Protein AF-0000000065987755 (afdb_homodimer)

Structure (mmCIF, N/CA/C/O backbone):
data_AF-0000000065987755-model_v1
#
loop_
_entity.id
_entity.type
_entity.pdbx_description
1 polymer Acyl-
#
loop_
_atom_site.group_PDB
_atom_site.id
_atom_site.type_symbol
_atom_site.label_atom_id
_atom_site.label_alt_id
_atom_site.label_comp_id
_atom_site.label_asym_id
_atom_site.label_entity_id
_atom_site.label_seq_id
_atom_site.pdbx_PDB_ins_code
_atom_site.Cartn_x
_atom_site.Cartn_y
_atom_site.Cartn_z
_atom_site.occupancy
_atom_site.B_iso_or_equiv
_atom_site.auth_seq_id
_atom_site.auth_comp_id
_atom_site.auth_asym_id
_atom_site.auth_atom_id
_atom_site.pdbx_PDB_model_num
ATOM 1 N N . MET A 1 1 ? 27.328 -5.148 -21.094 1 48.62 1 MET A N 1
ATOM 2 C CA . MET A 1 1 ? 28.047 -5.684 -19.938 1 48.62 1 MET A CA 1
ATOM 3 C C . MET A 1 1 ? 27.172 -5.648 -18.688 1 48.62 1 MET A C 1
ATOM 5 O O . MET A 1 1 ? 26.453 -4.672 -18.453 1 48.62 1 MET A O 1
ATOM 9 N N . THR A 1 2 ? 26.859 -6.93 -18.109 1 65.62 2 THR A N 1
ATOM 10 C CA . THR A 1 2 ? 26.047 -6.996 -16.891 1 65.62 2 THR A CA 1
ATOM 11 C C . THR A 1 2 ? 26.562 -6.012 -15.844 1 65.62 2 THR A C 1
ATOM 13 O O . THR A 1 2 ? 27.766 -5.879 -15.656 1 65.62 2 THR A O 1
ATOM 16 N N . GLN A 1 3 ? 25.719 -5.039 -15.469 1 88.94 3 GLN A N 1
ATOM 17 C CA . GLN A 1 3 ? 26.188 -4.148 -14.414 1 88.94 3 GLN A CA 1
ATOM 18 C C . GLN A 1 3 ? 25.906 -4.738 -13.031 1 88.94 3 GLN A C 1
ATOM 20 O O . GLN A 1 3 ? 24.766 -4.73 -12.562 1 88.94 3 GLN A O 1
ATOM 25 N N . ILE A 1 4 ? 26.906 -5.578 -12.555 1 97.19 4 ILE A N 1
ATOM 26 C CA . ILE A 1 4 ? 26.844 -6.137 -11.211 1 97.19 4 ILE A CA 1
ATOM 27 C C . ILE A 1 4 ? 27.688 -5.285 -10.258 1 97.19 4 ILE A C 1
ATOM 29 O O . ILE A 1 4 ? 28.906 -5.188 -10.406 1 97.19 4 ILE A O 1
ATOM 33 N N . HIS A 1 5 ? 27 -4.707 -9.312 1 97.69 5 HIS A N 1
ATOM 34 C CA . HIS A 1 5 ? 27.719 -3.873 -8.352 1 97.69 5 HIS A CA 1
ATOM 35 C C . HIS A 1 5 ? 28.734 -4.688 -7.574 1 97.69 5 HIS A C 1
ATOM 37 O O . HIS A 1 5 ? 28.469 -5.828 -7.191 1 97.69 5 HIS A O 1
ATOM 43 N N . PRO A 1 6 ? 29.828 -4.156 -7.223 1 97 6 PRO A N 1
ATOM 44 C CA . PRO A 1 6 ? 30.922 -4.902 -6.594 1 97 6 PRO A CA 1
ATOM 45 C C . PRO A 1 6 ? 30.531 -5.484 -5.234 1 97 6 PRO A C 1
ATOM 47 O O . PRO A 1 6 ? 31.125 -6.473 -4.793 1 97 6 PRO A O 1
ATOM 50 N N . THR A 1 7 ? 29.562 -4.914 -4.555 1 97.38 7 THR A N 1
ATOM 51 C CA . THR A 1 7 ? 29.203 -5.402 -3.229 1 97.38 7 THR A CA 1
ATOM 52 C C . THR A 1 7 ? 28.188 -6.531 -3.32 1 97.38 7 THR A C 1
ATOM 54 O O . THR A 1 7 ? 27.844 -7.152 -2.312 1 97.38 7 THR A O 1
ATOM 57 N N . ALA A 1 8 ? 27.672 -6.781 -4.48 1 98.12 8 ALA A N 1
ATOM 58 C CA . ALA A 1 8 ? 26.719 -7.863 -4.645 1 98.12 8 ALA A CA 1
ATOM 59 C C . ALA A 1 8 ? 27.391 -9.227 -4.555 1 98.12 8 ALA A C 1
ATOM 61 O O . ALA A 1 8 ? 28.562 -9.367 -4.922 1 98.12 8 ALA A O 1
ATOM 62 N N . ILE A 1 9 ? 26.688 -10.172 -4.031 1 98.56 9 ILE A N 1
ATOM 63 C CA . ILE A 1 9 ? 27.141 -11.555 -3.971 1 98.56 9 ILE A CA 1
ATOM 64 C C . ILE A 1 9 ? 26.297 -12.43 -4.895 1 98.56 9 ILE A C 1
ATOM 66 O O . ILE A 1 9 ? 25.094 -12.555 -4.695 1 98.56 9 ILE A O 1
ATOM 70 N N . VAL A 1 10 ? 26.984 -13.078 -5.867 1 98.5 10 VAL A N 1
ATOM 71 C CA . VAL A 1 10 ? 26.25 -13.844 -6.879 1 98.5 10 VAL A CA 1
ATOM 72 C C . VAL A 1 10 ? 26.812 -15.258 -6.957 1 98.5 10 VAL A C 1
ATOM 74 O O . VAL A 1 10 ? 28.031 -15.453 -7.074 1 98.5 10 VAL A O 1
ATOM 77 N N . SER A 1 11 ? 25.906 -16.156 -6.832 1 98.56 11 SER A N 1
ATOM 78 C CA . SER A 1 11 ? 26.297 -17.562 -6.934 1 98.56 11 SER A CA 1
ATOM 79 C C . SER A 1 11 ? 26.906 -17.859 -8.297 1 98.56 11 SER A C 1
ATOM 81 O O . SER A 1 11 ? 26.484 -17.312 -9.312 1 98.56 11 SER A O 1
ATOM 83 N N . SER A 1 12 ? 27.766 -18.906 -8.367 1 98.06 12 SER A N 1
ATOM 84 C CA . SER A 1 12 ? 28.422 -19.312 -9.609 1 98.06 12 SER A CA 1
ATOM 85 C C . SER A 1 12 ? 27.438 -20.016 -10.539 1 98.06 12 SER A C 1
ATOM 87 O O . SER A 1 12 ? 27.688 -20.141 -11.734 1 98.06 12 SER A O 1
ATOM 89 N N . THR A 1 13 ? 26.328 -20.453 -9.969 1 98.19 13 THR A N 1
ATOM 90 C CA . THR A 1 13 ? 25.391 -21.203 -10.789 1 98.19 13 THR A CA 1
ATOM 91 C C . THR A 1 13 ? 24.281 -20.281 -11.312 1 98.19 13 THR A C 1
ATOM 93 O O . THR A 1 13 ? 23.438 -20.703 -12.094 1 98.19 13 THR A O 1
ATOM 96 N N . ALA A 1 14 ? 24.297 -19.047 -10.891 1 98.12 14 ALA A N 1
ATOM 97 C CA . ALA A 1 14 ? 23.312 -18.094 -11.367 1 98.12 14 ALA A CA 1
ATOM 98 C C . ALA A 1 14 ? 23.594 -17.688 -12.812 1 98.12 14 ALA A C 1
ATOM 100 O O . ALA A 1 14 ? 24.75 -17.578 -13.219 1 98.12 14 ALA A O 1
ATOM 101 N N . GLU A 1 15 ? 22.562 -17.562 -13.555 1 98.44 15 GLU A N 1
ATOM 102 C CA . GLU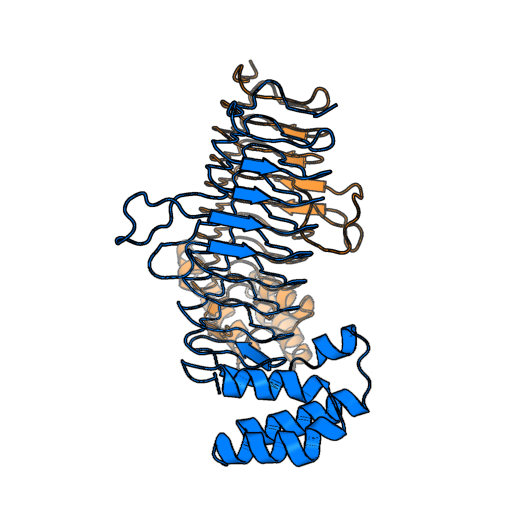 A 1 15 ? 22.641 -17.078 -14.93 1 98.44 15 GLU A CA 1
ATOM 103 C C . GLU A 1 15 ? 22.031 -15.688 -15.062 1 98.44 15 GLU A C 1
ATOM 105 O O . GLU A 1 15 ? 20.797 -15.539 -15.031 1 98.44 15 GLU A O 1
ATOM 110 N N . ILE A 1 16 ? 22.844 -14.711 -15.305 1 98.25 16 ILE A N 1
ATOM 111 C CA . ILE A 1 16 ? 22.391 -13.32 -15.375 1 98.25 16 ILE A CA 1
ATOM 112 C C . ILE A 1 16 ? 22.609 -12.781 -16.781 1 98.25 16 ILE A C 1
ATOM 114 O O . ILE A 1 16 ? 23.734 -12.781 -17.297 1 98.25 16 ILE A O 1
ATOM 118 N N . HIS A 1 17 ? 21.516 -12.367 -17.359 1 98.19 17 HIS A N 1
ATOM 119 C CA . HIS A 1 17 ? 21.641 -11.789 -18.703 1 98.19 17 HIS A CA 1
ATOM 120 C C . HIS A 1 17 ? 22.562 -10.578 -18.688 1 98.19 17 HIS A C 1
ATOM 122 O O . HIS A 1 17 ? 22.594 -9.82 -17.719 1 98.19 17 HIS A O 1
ATOM 128 N N . GLU A 1 18 ? 23.203 -10.266 -19.812 1 97.44 18 GLU A N 1
ATOM 129 C CA . GLU A 1 18 ? 24.234 -9.242 -19.891 1 97.44 18 GLU A CA 1
ATOM 130 C C . GLU A 1 18 ? 23.656 -7.848 -19.719 1 97.44 18 GLU A C 1
ATOM 132 O O . GLU A 1 18 ? 24.359 -6.918 -19.312 1 97.44 18 GLU A O 1
ATOM 137 N N . THR A 1 19 ? 22.359 -7.734 -20.016 1 98 19 THR A N 1
ATOM 138 C CA . THR A 1 19 ? 21.75 -6.41 -19.922 1 98 19 THR A CA 1
ATOM 139 C C . THR A 1 19 ? 21.016 -6.238 -18.609 1 98 19 THR A C 1
ATOM 141 O O . THR A 1 19 ? 20.406 -5.195 -18.359 1 98 19 THR A O 1
ATOM 144 N N . ALA A 1 20 ? 21.031 -7.219 -17.719 1 98.38 20 ALA A N 1
ATOM 145 C CA . ALA A 1 20 ? 20.453 -7.098 -16.391 1 98.38 20 ALA A CA 1
ATOM 146 C C . ALA A 1 20 ? 21.375 -6.297 -15.461 1 98.38 20 ALA A C 1
ATOM 148 O O . ALA A 1 20 ? 22.562 -6.148 -15.742 1 98.38 20 ALA A O 1
ATOM 149 N N . SER A 1 21 ? 20.734 -5.691 -14.438 1 98.5 21 SER A N 1
ATOM 150 C CA . SER A 1 21 ? 21.484 -4.914 -13.461 1 98.5 21 SER A CA 1
ATOM 151 C C . SER A 1 21 ? 21.297 -5.449 -12.047 1 98.5 21 SER A C 1
ATOM 153 O O . SER A 1 21 ? 20.156 -5.637 -11.609 1 98.5 21 SER A O 1
ATOM 155 N N . ILE A 1 22 ? 22.375 -5.711 -11.328 1 98.69 22 ILE A N 1
ATOM 156 C CA . ILE A 1 22 ? 22.359 -6.145 -9.938 1 98.69 22 ILE A CA 1
ATOM 157 C C . ILE A 1 22 ? 22.984 -5.062 -9.055 1 98.69 22 ILE A C 1
ATOM 159 O O . ILE A 1 22 ? 24.188 -4.832 -9.102 1 98.69 22 ILE A O 1
ATOM 163 N N . GLY A 1 23 ? 22.125 -4.465 -8.156 1 98.38 23 GLY A N 1
ATOM 164 C CA . GLY A 1 23 ? 22.547 -3.314 -7.375 1 98.38 23 GLY A CA 1
ATOM 165 C C . GLY A 1 23 ? 23.328 -3.695 -6.125 1 98.38 23 GLY A C 1
ATOM 166 O O . GLY A 1 23 ? 23.609 -4.875 -5.895 1 98.38 23 GLY A O 1
ATOM 167 N N . PRO A 1 24 ? 23.703 -2.637 -5.363 1 98.31 24 PRO A N 1
ATOM 168 C CA . PRO A 1 24 ? 24.547 -2.869 -4.188 1 98.31 24 PRO A CA 1
ATOM 169 C C . PRO A 1 24 ? 23.859 -3.742 -3.137 1 98.31 24 PRO A C 1
ATOM 171 O O . PRO A 1 24 ? 22.656 -3.607 -2.908 1 98.31 24 PRO A O 1
ATOM 174 N N . TYR A 1 25 ? 24.656 -4.656 -2.545 1 98.38 25 TYR A N 1
ATOM 175 C CA . TYR A 1 25 ? 24.312 -5.473 -1.387 1 98.38 25 TYR A CA 1
ATOM 176 C C . TYR A 1 25 ? 23.188 -6.445 -1.725 1 98.38 25 TYR A C 1
ATOM 178 O O . TYR A 1 25 ? 22.453 -6.891 -0.838 1 98.38 25 TYR A O 1
ATOM 186 N N . CYS A 1 26 ? 23.031 -6.699 -2.979 1 98.69 26 CYS A N 1
ATOM 187 C CA . CYS A 1 26 ? 22.125 -7.773 -3.389 1 98.69 26 CYS A CA 1
ATOM 188 C C . CYS A 1 26 ? 22.797 -9.133 -3.232 1 98.69 26 CYS A C 1
ATOM 190 O O . CYS A 1 26 ? 24.031 -9.234 -3.277 1 98.69 26 CYS A O 1
ATOM 192 N N . ILE A 1 27 ? 21.969 -10.109 -3.029 1 98.88 27 ILE A N 1
ATOM 193 C CA . ILE A 1 27 ? 22.422 -11.5 -2.98 1 98.88 27 ILE A CA 1
ATOM 194 C C . ILE A 1 27 ? 21.609 -12.344 -3.965 1 98.88 27 ILE A C 1
ATOM 196 O O . ILE A 1 27 ? 20.375 -12.367 -3.904 1 98.88 27 ILE A O 1
ATOM 200 N N . VAL A 1 28 ? 22.328 -13.016 -4.891 1 98.81 28 VAL A N 1
ATOM 201 C CA . VAL A 1 28 ? 21.703 -13.914 -5.859 1 98.81 28 VAL A CA 1
ATOM 202 C C . VAL A 1 28 ? 22.219 -15.336 -5.66 1 98.81 28 VAL A C 1
ATOM 204 O O . VAL A 1 28 ? 23.422 -15.594 -5.859 1 98.81 28 VAL A O 1
ATOM 207 N N . GLY A 1 29 ? 21.281 -16.172 -5.32 1 98.75 29 GLY A N 1
ATOM 208 C CA . GLY A 1 29 ? 21.688 -17.5 -4.914 1 98.75 29 GLY A CA 1
ATOM 209 C C . GLY A 1 29 ? 21.688 -18.5 -6.059 1 98.75 29 GLY A C 1
ATOM 210 O O . GLY A 1 29 ? 21.75 -18.109 -7.227 1 98.75 29 GLY A O 1
ATOM 211 N N . ASP A 1 30 ? 21.641 -19.812 -5.699 1 98.56 30 ASP A N 1
ATOM 212 C CA . ASP A 1 30 ? 21.875 -20.906 -6.633 1 98.56 30 ASP A CA 1
ATOM 213 C C . ASP A 1 30 ? 20.688 -21.109 -7.57 1 98.56 30 ASP A C 1
ATOM 215 O O . ASP A 1 30 ? 19.531 -21 -7.148 1 98.56 30 ASP A O 1
ATOM 219 N N . ASN A 1 31 ? 20.984 -21.422 -8.828 1 98.62 31 ASN A N 1
ATOM 220 C CA . ASN A 1 31 ? 19.984 -21.797 -9.82 1 98.62 31 ASN A CA 1
ATOM 221 C C . ASN A 1 31 ? 18.984 -20.688 -10.062 1 98.62 31 ASN A C 1
ATOM 223 O O . ASN A 1 31 ? 17.781 -20.922 -10.141 1 98.62 31 ASN A O 1
ATOM 227 N N . VAL A 1 32 ? 19.484 -19.484 -10.047 1 98.88 32 VAL A N 1
ATOM 228 C CA . VAL A 1 32 ? 18.688 -18.312 -10.352 1 98.88 32 VAL A CA 1
ATOM 229 C C . VAL A 1 32 ? 18.984 -17.828 -11.773 1 98.88 32 VAL A C 1
ATOM 231 O O . VAL A 1 32 ? 20.141 -17.812 -12.195 1 98.88 32 VAL A O 1
ATOM 234 N N . SER A 1 33 ? 17.984 -17.562 -12.492 1 98.88 33 SER A N 1
ATOM 235 C CA . SER A 1 33 ? 18.141 -16.906 -13.789 1 98.88 33 SER A CA 1
ATOM 236 C C . SER A 1 33 ? 17.453 -15.555 -13.82 1 98.88 33 SER A C 1
ATOM 238 O O . SER A 1 33 ? 16.328 -15.414 -13.352 1 98.88 33 SER A O 1
ATOM 240 N N . ILE A 1 34 ? 18.109 -14.555 -14.336 1 98.75 34 ILE A N 1
ATOM 241 C CA . ILE A 1 34 ? 17.594 -13.195 -14.453 1 98.75 34 ILE A CA 1
ATOM 242 C C . ILE A 1 34 ? 17.656 -12.75 -15.914 1 98.75 34 ILE A C 1
ATOM 244 O O . ILE A 1 34 ? 18.734 -12.703 -16.5 1 98.75 34 ILE A O 1
ATOM 248 N N . GLY A 1 35 ? 16.516 -12.391 -16.438 1 98.75 35 GLY A N 1
ATOM 249 C CA . GLY A 1 35 ? 16.391 -12.086 -17.859 1 98.75 35 GLY A CA 1
ATOM 250 C C . GLY A 1 35 ? 16.844 -10.68 -18.203 1 98.75 35 GLY A C 1
ATOM 251 O O . GLY A 1 35 ? 17.219 -9.906 -17.312 1 98.75 35 GLY A O 1
ATOM 252 N N . ALA A 1 36 ? 16.734 -10.383 -19.5 1 98.62 36 ALA A N 1
ATOM 253 C CA . ALA A 1 36 ? 17.234 -9.141 -20.078 1 98.62 36 ALA A CA 1
ATOM 254 C C . ALA A 1 36 ? 16.531 -7.926 -19.484 1 98.62 36 ALA A C 1
ATOM 256 O O . ALA A 1 36 ? 15.312 -7.918 -19.328 1 98.62 36 ALA A O 1
ATOM 257 N N . GLY A 1 37 ? 17.344 -6.926 -19.125 1 98.62 37 GLY A N 1
ATOM 258 C CA . GLY A 1 37 ? 16.812 -5.633 -18.734 1 98.62 37 GLY A CA 1
ATOM 259 C C . GLY A 1 37 ? 16.266 -5.617 -17.312 1 98.62 37 GLY A C 1
ATOM 260 O O . GLY A 1 37 ? 15.875 -4.566 -16.812 1 98.62 37 GLY A O 1
ATOM 261 N N . THR A 1 38 ? 16.203 -6.77 -16.656 1 98.81 38 THR A N 1
ATOM 262 C CA . THR A 1 38 ? 15.719 -6.836 -15.273 1 98.81 38 THR A CA 1
ATOM 263 C C . THR A 1 38 ? 16.719 -6.176 -14.32 1 98.81 38 THR A C 1
ATOM 265 O O . THR A 1 38 ? 17.938 -6.336 -14.477 1 98.81 38 THR A O 1
ATOM 268 N N . LYS A 1 39 ? 16.188 -5.434 -13.375 1 98.81 39 LYS A N 1
ATOM 269 C CA . LYS A 1 39 ? 17.016 -4.688 -12.43 1 98.81 39 LYS A CA 1
ATOM 270 C C . LYS A 1 39 ? 16.703 -5.102 -10.992 1 98.81 39 LYS A C 1
ATOM 272 O O . LYS A 1 39 ? 15.562 -5 -10.547 1 98.81 39 LYS A O 1
ATOM 277 N N . LEU A 1 40 ? 17.625 -5.613 -10.289 1 98.88 40 LEU A N 1
ATOM 278 C CA . LEU A 1 40 ? 17.609 -5.645 -8.828 1 98.88 40 LEU A CA 1
ATOM 279 C C . LEU A 1 40 ? 18.219 -4.379 -8.25 1 98.88 40 LEU A C 1
ATOM 281 O O . LEU A 1 40 ? 19.438 -4.184 -8.336 1 98.88 40 LEU A O 1
ATOM 285 N N . LEU A 1 41 ? 17.516 -3.533 -7.586 1 98.19 41 LEU A N 1
ATOM 286 C CA . LEU A 1 41 ? 18.016 -2.205 -7.234 1 98.19 41 LEU A CA 1
ATOM 287 C C . LEU A 1 41 ? 19.047 -2.289 -6.121 1 98.19 41 LEU A C 1
ATOM 289 O O . LEU A 1 41 ? 20.25 -2.115 -6.371 1 98.19 41 LEU A O 1
ATOM 293 N N . ARG A 1 42 ? 18.75 -2.441 -4.941 1 98.12 42 ARG A N 1
ATOM 294 C CA . ARG A 1 42 ? 19.656 -2.574 -3.801 1 98.12 42 ARG A CA 1
ATOM 295 C C . ARG A 1 42 ? 19.031 -3.436 -2.707 1 98.12 42 ARG A C 1
ATOM 297 O O . ARG A 1 42 ? 17.812 -3.467 -2.553 1 98.12 42 ARG A O 1
ATOM 304 N N . HIS A 1 43 ? 19.828 -4.172 -1.989 1 98.62 43 HIS A N 1
ATOM 305 C CA . HIS A 1 43 ? 19.422 -4.949 -0.826 1 98.62 43 HIS A CA 1
ATOM 306 C C . HIS A 1 43 ? 18.328 -5.953 -1.188 1 98.62 43 HIS A C 1
ATOM 308 O O . HIS A 1 43 ? 17.406 -6.18 -0.404 1 98.62 43 HIS A O 1
ATOM 314 N N . VAL A 1 44 ? 18.406 -6.508 -2.375 1 98.81 44 VAL A N 1
ATOM 315 C CA . VAL A 1 44 ? 17.469 -7.547 -2.785 1 98.81 44 VAL A CA 1
ATOM 316 C C . VAL A 1 44 ? 18.094 -8.922 -2.609 1 98.81 44 VAL A C 1
ATOM 318 O O . VAL A 1 44 ? 19.266 -9.117 -2.938 1 98.81 44 VAL A O 1
ATOM 321 N N . VAL A 1 45 ? 17.297 -9.836 -2.117 1 98.88 45 VAL A N 1
ATOM 322 C CA . VAL A 1 45 ? 17.75 -11.219 -2.025 1 98.88 45 VAL A CA 1
ATOM 323 C C . VAL A 1 45 ? 16.922 -12.094 -2.963 1 98.88 45 VAL A C 1
ATOM 325 O O . VAL A 1 45 ? 15.688 -12.109 -2.885 1 98.88 45 VAL A O 1
ATOM 328 N N . VAL A 1 46 ? 17.547 -12.797 -3.906 1 98.88 46 VAL A N 1
ATOM 329 C CA . VAL A 1 46 ? 16.969 -13.898 -4.668 1 98.88 46 VAL A CA 1
ATOM 330 C C . VAL A 1 46 ? 17.625 -15.219 -4.238 1 98.88 46 VAL A C 1
ATOM 332 O O . VAL A 1 46 ? 18.766 -15.492 -4.602 1 98.88 46 VAL A O 1
ATOM 335 N N . THR A 1 47 ? 16.891 -16 -3.594 1 98.44 47 THR A N 1
ATOM 336 C CA . THR A 1 47 ? 17.484 -17.031 -2.75 1 98.44 47 THR A CA 1
ATOM 337 C C . THR A 1 47 ? 17.953 -18.219 -3.59 1 98.44 47 THR A C 1
ATOM 339 O O . THR A 1 47 ? 19.109 -18.609 -3.518 1 98.44 47 THR A O 1
ATOM 342 N N . LYS A 1 48 ? 17.062 -18.875 -4.281 1 98.56 48 LYS A N 1
ATOM 343 C CA . LYS A 1 48 ? 17.422 -20.031 -5.082 1 98.56 48 LYS A CA 1
ATOM 344 C C . LYS A 1 48 ? 16.25 -20.469 -5.961 1 98.56 48 LYS A C 1
ATOM 346 O O . LYS A 1 48 ? 15.117 -20.031 -5.77 1 98.56 48 LYS A O 1
ATOM 351 N N . ASN A 1 49 ? 16.547 -21.328 -6.895 1 98.81 49 ASN A N 1
ATOM 352 C CA . ASN A 1 49 ? 15.539 -21.984 -7.719 1 98.81 49 ASN A CA 1
ATOM 353 C C . ASN A 1 49 ? 14.461 -21 -8.164 1 98.81 49 ASN A C 1
ATOM 355 O O . ASN A 1 49 ? 13.266 -21.266 -7.996 1 98.81 49 ASN A O 1
ATOM 359 N N . THR A 1 50 ? 14.875 -19.922 -8.781 1 98.94 50 THR A N 1
ATOM 360 C CA . THR A 1 50 ? 13.977 -18.859 -9.195 1 98.94 50 THR A CA 1
ATOM 361 C C . THR A 1 50 ? 14.305 -18.391 -10.609 1 98.94 50 THR A C 1
ATOM 363 O O . THR A 1 50 ? 15.469 -18.172 -10.938 1 98.94 50 THR A O 1
ATOM 366 N N . ARG A 1 51 ? 13.32 -18.328 -11.438 1 98.94 51 ARG A N 1
ATOM 367 C CA . ARG A 1 51 ? 13.461 -17.797 -12.789 1 98.94 51 ARG A CA 1
ATOM 368 C C . ARG A 1 51 ? 12.719 -16.469 -12.93 1 98.94 51 ARG A C 1
ATOM 370 O O . ARG A 1 51 ? 11.5 -16.406 -12.75 1 98.94 51 ARG A O 1
ATOM 377 N N . ILE A 1 52 ? 13.453 -15.438 -13.242 1 98.94 52 ILE A N 1
ATOM 378 C CA . ILE A 1 52 ? 12.875 -14.109 -13.422 1 98.94 52 ILE A CA 1
ATOM 379 C C . ILE A 1 52 ? 13.016 -13.68 -14.883 1 98.94 52 ILE A C 1
ATOM 381 O O . ILE A 1 52 ? 14.109 -13.711 -15.445 1 98.94 52 ILE A O 1
ATOM 385 N N . GLY A 1 53 ? 11.969 -13.25 -15.492 1 98.88 53 GLY A N 1
ATOM 386 C CA . GLY A 1 53 ? 11.938 -12.859 -16.891 1 98.88 53 GLY A CA 1
ATOM 387 C C . GLY A 1 53 ? 12.594 -11.523 -17.156 1 98.88 53 GLY A C 1
ATOM 388 O O . GLY A 1 53 ? 13.578 -11.164 -16.5 1 98.88 53 GLY A O 1
ATOM 389 N N . LYS A 1 54 ? 11.984 -10.836 -18.188 1 98.88 54 LYS A N 1
ATOM 390 C CA . LYS A 1 54 ? 12.617 -9.625 -18.719 1 98.88 54 LYS A CA 1
ATOM 391 C C . LYS A 1 54 ? 12 -8.375 -18.109 1 98.88 54 LYS A C 1
ATOM 393 O O . LYS A 1 54 ? 10.805 -8.352 -17.797 1 98.88 54 LYS A O 1
ATOM 398 N N . ASN A 1 55 ? 12.82 -7.34 -17.953 1 98.81 55 ASN A N 1
ATOM 399 C CA . ASN A 1 55 ? 12.398 -5.973 -17.656 1 98.81 55 ASN A CA 1
ATOM 400 C C . ASN A 1 55 ? 11.602 -5.895 -16.359 1 98.81 55 ASN A C 1
ATOM 402 O O . ASN A 1 55 ? 10.609 -5.164 -16.281 1 98.81 55 ASN A O 1
ATOM 406 N N . ASN A 1 56 ? 11.938 -6.695 -15.43 1 98.94 56 ASN A N 1
ATOM 407 C CA . ASN A 1 56 ? 11.406 -6.531 -14.078 1 98.94 56 ASN A CA 1
ATOM 408 C C . ASN A 1 56 ? 12.227 -5.527 -13.273 1 98.94 56 ASN A C 1
ATOM 410 O O . ASN A 1 56 ? 13.422 -5.363 -13.508 1 98.94 56 ASN A O 1
ATOM 414 N N . GLU A 1 57 ? 11.602 -4.805 -12.438 1 98.88 57 GLU A N 1
ATOM 415 C CA . GLU A 1 57 ? 12.242 -3.93 -11.461 1 98.88 57 GLU A CA 1
ATOM 416 C C . GLU A 1 57 ? 11.922 -4.359 -10.039 1 98.88 57 GLU A C 1
ATOM 418 O O . GLU A 1 57 ? 10.758 -4.348 -9.625 1 98.88 57 GLU A O 1
ATOM 423 N N . ILE A 1 58 ? 12.938 -4.742 -9.273 1 98.88 58 ILE A N 1
ATOM 424 C CA . ILE A 1 58 ? 12.758 -5.254 -7.918 1 98.88 58 ILE A CA 1
ATOM 425 C C . ILE A 1 58 ? 13.438 -4.324 -6.922 1 98.88 58 ILE A C 1
ATOM 427 O O . ILE A 1 58 ? 14.648 -4.102 -7 1 98.88 58 ILE A O 1
ATOM 431 N N . PHE A 1 59 ? 12.664 -3.775 -5.941 1 98.81 59 PHE A N 1
ATOM 432 C CA . PHE A 1 59 ? 13.102 -2.721 -5.039 1 98.81 59 PHE A CA 1
ATOM 433 C C . PHE A 1 59 ? 13.711 -3.311 -3.771 1 98.81 59 PHE A C 1
ATOM 435 O O . PHE A 1 59 ? 13.695 -4.527 -3.58 1 98.81 59 PHE A O 1
ATOM 442 N N . GLN A 1 60 ? 14.242 -2.432 -2.949 1 98.56 60 GLN A N 1
ATOM 443 C CA . GLN A 1 60 ? 15.078 -2.812 -1.818 1 98.56 60 GLN A CA 1
ATOM 444 C C . GLN A 1 60 ? 14.297 -3.645 -0.808 1 98.56 60 GLN A C 1
ATOM 446 O O . GLN A 1 60 ? 13.102 -3.422 -0.609 1 98.56 60 GLN A O 1
ATOM 451 N N . PHE A 1 61 ? 15.023 -4.609 -0.16 1 98.69 61 PHE A N 1
ATOM 452 C CA . PHE A 1 61 ? 14.617 -5.418 0.985 1 98.69 61 PHE A CA 1
ATOM 453 C C . PHE A 1 61 ? 13.594 -6.469 0.573 1 98.69 61 PHE A C 1
ATOM 455 O O . PHE A 1 61 ? 12.961 -7.09 1.427 1 98.69 61 PHE A O 1
ATOM 462 N N . ALA A 1 62 ? 13.375 -6.648 -0.737 1 98.75 62 ALA A N 1
ATOM 463 C CA . ALA A 1 62 ? 12.539 -7.742 -1.217 1 98.75 62 ALA A CA 1
ATOM 464 C C . ALA A 1 62 ? 13.211 -9.094 -1.003 1 98.75 62 ALA A C 1
ATOM 466 O O . ALA A 1 62 ? 14.438 -9.203 -1.119 1 98.75 62 ALA A O 1
ATOM 467 N N . SER A 1 63 ? 12.422 -10.086 -0.671 1 98.88 63 SER A N 1
ATOM 468 C CA . SER A 1 63 ? 12.836 -11.484 -0.527 1 98.88 63 SER A CA 1
ATOM 469 C C . SER A 1 63 ? 12.164 -12.367 -1.573 1 98.88 63 SER A C 1
ATOM 471 O O . SER A 1 63 ? 10.969 -12.664 -1.469 1 98.88 63 SER A O 1
ATOM 473 N N . ILE A 1 64 ? 12.953 -12.875 -2.543 1 98.88 64 ILE A N 1
ATOM 474 C CA . ILE A 1 64 ? 12.414 -13.57 -3.707 1 98.88 64 ILE A CA 1
ATOM 475 C C . ILE A 1 64 ? 12.93 -15.008 -3.738 1 98.88 64 ILE A C 1
ATOM 477 O O . ILE A 1 64 ? 14.141 -15.234 -3.691 1 98.88 64 ILE A O 1
ATOM 481 N N . GLY A 1 65 ? 11.984 -15.93 -3.73 1 98.81 65 GLY A N 1
ATOM 482 C CA . GLY A 1 65 ? 12.352 -17.328 -3.91 1 98.81 65 GLY A CA 1
ATOM 483 C C . GLY A 1 65 ? 12.781 -18 -2.619 1 98.81 65 GLY A C 1
ATOM 484 O O . GLY A 1 65 ? 13.555 -18.953 -2.641 1 98.81 65 GLY A O 1
ATOM 485 N N . GLU A 1 66 ? 12.375 -17.531 -1.483 1 97.94 66 GLU A N 1
ATOM 486 C CA . GLU A 1 66 ? 12.688 -18.156 -0.199 1 97.94 66 GLU A CA 1
ATOM 487 C C . GLU A 1 66 ? 11.891 -19.438 -0.003 1 97.94 66 GLU A C 1
ATOM 489 O O . GLU A 1 66 ? 10.898 -19.672 -0.697 1 97.94 66 GLU A O 1
ATOM 494 N N . ASP A 1 67 ? 12.391 -20.266 0.984 1 97 67 ASP A N 1
ATOM 495 C CA . ASP A 1 67 ? 11.594 -21.422 1.414 1 97 67 ASP A CA 1
ATOM 496 C C . ASP A 1 67 ? 10.219 -20.984 1.911 1 97 67 ASP A C 1
ATOM 498 O O . ASP A 1 67 ? 10.094 -19.938 2.557 1 97 67 ASP A O 1
ATOM 502 N N . CYS A 1 68 ? 9.266 -21.781 1.544 1 93.62 68 CYS A N 1
ATOM 503 C CA . CYS A 1 68 ? 7.922 -21.438 1.988 1 93.62 68 CYS A CA 1
ATOM 504 C C . CYS A 1 68 ? 7.781 -21.609 3.494 1 93.62 68 CYS A C 1
ATOM 506 O O . CYS A 1 68 ? 8.695 -22.109 4.152 1 93.62 68 CYS A O 1
ATOM 508 N N . GLN A 1 69 ? 6.695 -21.219 4.012 1 92.44 69 GLN A N 1
ATOM 509 C CA . GLN A 1 69 ? 6.469 -21.219 5.453 1 92.44 69 GLN A CA 1
ATOM 510 C C . GLN A 1 69 ? 5.648 -22.438 5.875 1 92.44 69 GLN A C 1
ATOM 512 O O . GLN A 1 69 ? 5.293 -22.578 7.051 1 92.44 69 GLN A O 1
ATOM 517 N N . ASP A 1 70 ? 5.254 -23.234 4.883 1 92.19 70 ASP A N 1
ATOM 518 C CA . ASP A 1 70 ? 4.504 -24.453 5.172 1 92.19 70 ASP A CA 1
ATOM 519 C C . ASP A 1 70 ? 5.316 -25.391 6.055 1 92.19 70 ASP A C 1
ATOM 521 O O . ASP A 1 70 ? 6.445 -25.75 5.715 1 92.19 70 ASP A O 1
ATOM 525 N N . LEU A 1 71 ? 4.699 -25.828 7.117 1 92.31 71 LEU A N 1
ATOM 526 C CA . LEU A 1 71 ? 5.398 -26.656 8.094 1 92.31 71 LEU A CA 1
ATOM 527 C C . LEU A 1 71 ? 5.719 -28.016 7.508 1 92.31 71 LEU A C 1
ATOM 529 O O . LEU A 1 71 ? 6.59 -28.734 8.016 1 92.31 71 LEU A O 1
ATOM 533 N N . LYS A 1 72 ? 5.023 -28.375 6.445 1 92.19 72 LYS A N 1
ATOM 534 C CA . LYS A 1 72 ? 5.242 -29.672 5.809 1 92.19 72 LYS A CA 1
ATOM 535 C C . LYS A 1 72 ? 6.445 -29.641 4.871 1 92.19 72 LYS A C 1
ATOM 537 O O . LYS A 1 72 ? 6.941 -30.672 4.441 1 92.19 72 LYS A O 1
ATOM 542 N N . TYR A 1 73 ? 6.809 -28.516 4.5 1 93.88 73 TYR A N 1
ATOM 543 C CA . TYR A 1 73 ? 7.973 -28.375 3.633 1 93.88 73 TYR A CA 1
ATOM 544 C C . TYR A 1 73 ? 9.227 -28.922 4.309 1 93.88 73 TYR A C 1
ATOM 546 O O . TYR A 1 73 ? 9.5 -28.594 5.469 1 93.88 73 TYR A O 1
ATOM 554 N N . ASN A 1 74 ? 10 -29.641 3.451 1 93.31 74 ASN A N 1
ATOM 555 C CA . ASN A 1 74 ? 11.164 -30.312 4.035 1 93.31 74 ASN A CA 1
ATOM 556 C C . ASN A 1 74 ? 12.391 -30.188 3.133 1 93.31 74 ASN A C 1
ATOM 558 O O . ASN A 1 74 ? 13.141 -31.156 2.963 1 93.31 74 ASN A O 1
ATOM 562 N N . GLY A 1 75 ? 12.539 -29.141 2.471 1 94.62 75 GLY A N 1
ATOM 563 C CA . GLY A 1 75 ? 13.734 -28.875 1.695 1 94.62 75 GLY A CA 1
ATOM 564 C C . GLY A 1 75 ? 13.672 -29.422 0.281 1 94.62 75 GLY A C 1
ATOM 565 O O . GLY A 1 75 ? 14.68 -29.469 -0.417 1 94.62 75 GLY A O 1
ATOM 566 N N . GLU A 1 76 ? 12.445 -29.797 -0.128 1 96.69 76 GLU A N 1
ATOM 567 C CA . GLU A 1 76 ? 12.297 -30.312 -1.483 1 96.69 76 GLU A CA 1
ATOM 568 C C . GLU A 1 76 ? 12.633 -29.25 -2.523 1 96.69 76 GLU A C 1
ATOM 570 O O . GLU A 1 76 ? 12.508 -28.047 -2.254 1 96.69 76 GLU A O 1
ATOM 575 N N . GLU A 1 77 ? 13.078 -29.766 -3.629 1 97.81 77 GLU A N 1
ATOM 576 C CA . GLU A 1 77 ? 13.305 -28.844 -4.734 1 97.81 77 GLU A CA 1
ATOM 577 C C . GLU A 1 77 ? 11.992 -28.312 -5.293 1 97.81 77 GLU A C 1
ATOM 579 O O . GLU A 1 77 ? 11.195 -29.078 -5.848 1 97.81 77 GLU A O 1
ATOM 584 N N . THR A 1 78 ? 11.758 -27.062 -5.16 1 98.44 78 THR A N 1
ATOM 585 C CA . THR A 1 78 ? 10.594 -26.359 -5.695 1 98.44 78 THR A CA 1
ATOM 586 C C . THR A 1 78 ? 11.016 -25.031 -6.328 1 98.44 78 THR A C 1
ATOM 588 O O . THR A 1 78 ? 12.18 -24.641 -6.23 1 98.44 78 THR A O 1
ATOM 591 N N . TRP A 1 79 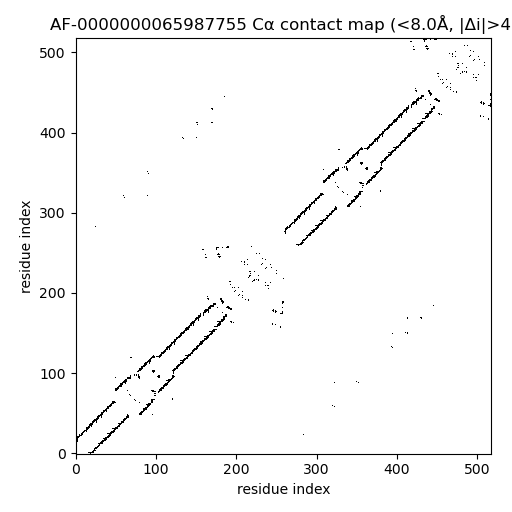? 10.031 -24.344 -7.02 1 98.81 79 TRP A N 1
ATOM 592 C CA . TRP A 1 79 ? 10.461 -23.25 -7.891 1 98.81 79 TRP A CA 1
ATOM 593 C C . TRP A 1 79 ? 9.539 -22.047 -7.75 1 98.81 79 TRP A C 1
ATOM 595 O O . TRP A 1 79 ? 8.391 -22.188 -7.324 1 98.81 79 TRP A O 1
ATOM 605 N N . LEU A 1 80 ? 10.078 -20.922 -8.016 1 98.94 80 LEU A N 1
ATOM 606 C CA . LEU A 1 80 ? 9.367 -19.688 -8.297 1 98.94 80 LEU A CA 1
ATOM 607 C C . LEU A 1 80 ? 9.688 -19.188 -9.703 1 98.94 80 LEU A C 1
ATOM 609 O O . LEU A 1 80 ? 10.852 -19.125 -10.102 1 98.94 80 LEU A O 1
ATOM 613 N N . GLU A 1 81 ? 8.656 -18.891 -10.469 1 98.94 81 GLU A N 1
ATOM 614 C CA . GLU A 1 81 ? 8.797 -18.297 -11.797 1 98.94 81 GLU A CA 1
ATOM 615 C C . GLU A 1 81 ? 8.078 -16.953 -11.883 1 98.94 81 GLU A C 1
ATOM 617 O O . GLU A 1 81 ? 6.902 -16.859 -11.508 1 98.94 81 GLU A O 1
ATOM 622 N N . ILE A 1 82 ? 8.758 -15.969 -12.328 1 98.94 82 ILE A N 1
ATOM 623 C CA . ILE A 1 82 ? 8.219 -14.633 -12.516 1 98.94 82 ILE A CA 1
ATOM 624 C C . ILE A 1 82 ? 8.352 -14.219 -13.984 1 98.94 82 ILE A C 1
ATOM 626 O O . ILE A 1 82 ? 9.43 -14.328 -14.57 1 98.94 82 ILE A O 1
ATOM 630 N N . GLY A 1 83 ? 7.324 -13.734 -14.602 1 98.94 83 GLY A N 1
ATOM 631 C CA . GLY A 1 83 ? 7.32 -13.312 -15.992 1 98.94 83 GLY A CA 1
ATOM 632 C C . GLY A 1 83 ? 8.086 -12.031 -16.234 1 98.94 83 GLY A C 1
ATOM 633 O O . GLY A 1 83 ? 9.188 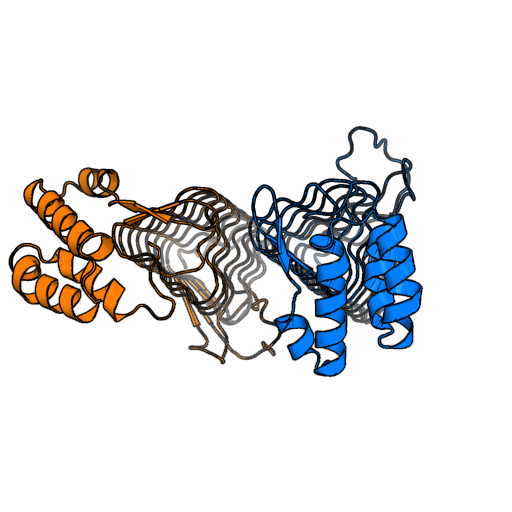-11.852 -15.711 1 98.94 83 GLY A O 1
ATOM 634 N N . ASP A 1 84 ? 7.461 -11.164 -17.062 1 98.94 84 ASP A N 1
ATOM 635 C CA . ASP A 1 84 ? 8.156 -9.977 -17.562 1 98.94 84 ASP A CA 1
ATOM 636 C C . ASP A 1 84 ? 7.457 -8.695 -17.094 1 98.94 84 ASP A C 1
ATOM 638 O O . ASP A 1 84 ? 6.254 -8.703 -16.828 1 98.94 84 ASP A O 1
ATOM 642 N N . ASN A 1 85 ? 8.203 -7.602 -17 1 98.88 85 ASN A N 1
ATOM 643 C CA . ASN A 1 85 ? 7.688 -6.246 -16.844 1 98.88 85 ASN A CA 1
ATOM 644 C C . ASN A 1 85 ? 6.898 -6.09 -15.547 1 98.88 85 ASN A C 1
ATOM 646 O O . ASN A 1 85 ? 5.832 -5.473 -15.531 1 98.88 85 ASN A O 1
ATOM 650 N N . ASN A 1 86 ? 7.352 -6.715 -14.516 1 98.94 86 ASN A N 1
ATOM 651 C CA . ASN A 1 86 ? 6.738 -6.52 -13.211 1 98.94 86 ASN A CA 1
ATOM 652 C C . ASN A 1 86 ? 7.484 -5.469 -12.391 1 98.94 86 ASN A C 1
ATOM 654 O O . ASN A 1 86 ? 8.703 -5.336 -12.508 1 98.94 86 ASN A O 1
ATOM 658 N N . SER A 1 87 ? 6.754 -4.656 -11.664 1 98.88 87 SER A N 1
ATOM 659 C CA . SER A 1 87 ? 7.297 -3.807 -10.609 1 98.88 87 SER A CA 1
ATOM 660 C C . SER A 1 87 ? 7.062 -4.418 -9.234 1 98.88 87 SER A C 1
ATOM 662 O O . SER A 1 87 ? 5.922 -4.555 -8.797 1 98.88 87 SER A O 1
ATOM 664 N N . ILE A 1 88 ? 8.141 -4.836 -8.586 1 98.94 88 ILE A N 1
ATOM 665 C CA . ILE A 1 88 ? 8.094 -5.477 -7.273 1 98.94 88 ILE A CA 1
ATOM 666 C C . ILE A 1 88 ? 8.703 -4.555 -6.227 1 98.94 88 ILE A C 1
ATOM 668 O O . ILE A 1 88 ? 9.93 -4.438 -6.129 1 98.94 88 ILE A O 1
ATOM 672 N N . ARG A 1 89 ? 7.84 -3.896 -5.449 1 98.81 89 ARG A N 1
ATOM 673 C CA . ARG A 1 89 ? 8.242 -2.762 -4.625 1 98.81 89 ARG A CA 1
ATOM 674 C C . ARG A 1 89 ? 8.922 -3.23 -3.342 1 98.81 89 ARG A C 1
ATOM 676 O O . ARG A 1 89 ? 9.234 -4.414 -3.195 1 98.81 89 ARG A O 1
ATOM 683 N N . GLU A 1 90 ? 9.18 -2.285 -2.465 1 98.69 90 GLU A N 1
ATOM 684 C CA . GLU A 1 90 ? 10.023 -2.498 -1.287 1 98.69 90 GLU A CA 1
ATOM 685 C C . GLU A 1 90 ? 9.445 -3.592 -0.392 1 98.69 90 GLU A C 1
ATOM 687 O O . GLU A 1 90 ? 8.234 -3.66 -0.183 1 98.69 90 GLU A O 1
ATOM 692 N N . ALA A 1 91 ? 10.312 -4.531 0.07 1 98.56 91 ALA A N 1
ATOM 693 C CA . ALA A 1 91 ? 10.062 -5.469 1.162 1 98.56 91 ALA A CA 1
ATOM 694 C C . ALA A 1 91 ? 9.039 -6.527 0.752 1 98.56 91 ALA A C 1
ATOM 696 O O . ALA A 1 91 ? 8.453 -7.191 1.606 1 98.56 91 ALA A O 1
ATOM 697 N N . CYS A 1 92 ? 8.781 -6.695 -0.551 1 98.81 92 CYS A N 1
ATOM 698 C CA . CYS A 1 92 ? 7.926 -7.789 -0.986 1 98.81 92 CYS A CA 1
ATOM 699 C C . CYS A 1 92 ? 8.57 -9.141 -0.694 1 98.81 92 CYS A C 1
ATOM 701 O O . CYS A 1 92 ? 9.797 -9.25 -0.64 1 98.81 92 CYS A O 1
ATOM 703 N N . SER A 1 93 ? 7.695 -10.164 -0.52 1 98.88 93 SER A N 1
ATOM 704 C CA . SER A 1 93 ? 8.172 -11.523 -0.301 1 98.88 93 SER A CA 1
ATOM 705 C C . SER A 1 93 ? 7.402 -12.523 -1.157 1 98.88 93 SER A C 1
ATOM 707 O O . SER A 1 93 ? 6.176 -12.625 -1.052 1 98.88 93 SER A O 1
ATOM 709 N N . PHE A 1 94 ? 8.086 -13.297 -2.004 1 98.94 94 PHE A N 1
ATOM 710 C CA . PHE A 1 94 ? 7.527 -14.328 -2.869 1 98.94 94 PHE A CA 1
ATOM 711 C C . PHE A 1 94 ? 8.18 -15.68 -2.59 1 98.94 94 PHE A C 1
ATOM 713 O O . PHE A 1 94 ? 9.398 -15.82 -2.709 1 98.94 94 PHE A O 1
ATOM 720 N N . HIS A 1 95 ? 7.391 -16.656 -2.23 1 98.88 95 HIS A N 1
ATOM 721 C CA . HIS A 1 95 ? 7.945 -17.938 -1.833 1 98.88 95 HIS A CA 1
ATOM 722 C C . HIS A 1 95 ? 7.781 -18.969 -2.941 1 98.88 95 HIS A C 1
ATOM 724 O O . HIS A 1 95 ? 6.902 -18.844 -3.795 1 98.88 95 HIS A O 1
ATOM 730 N N . ARG A 1 96 ? 8.656 -19.938 -2.883 1 98.69 96 ARG A N 1
ATOM 731 C CA . ARG A 1 96 ? 8.594 -21.047 -3.83 1 98.69 96 ARG A CA 1
ATOM 732 C C . ARG A 1 96 ? 7.465 -22 -3.48 1 98.69 96 ARG A C 1
ATOM 734 O O . ARG A 1 96 ? 6.867 -21.906 -2.408 1 98.69 96 ARG A O 1
ATOM 741 N N . GLY A 1 97 ? 7.211 -22.953 -4.457 1 98.44 97 GLY A N 1
ATOM 742 C CA . GLY A 1 97 ? 6.105 -23.891 -4.301 1 98.44 97 GLY A CA 1
ATOM 743 C C . GLY A 1 97 ? 6.422 -25.031 -3.355 1 98.44 97 GLY A C 1
ATOM 744 O O . GLY A 1 97 ? 7.379 -24.953 -2.582 1 98.44 97 GLY A O 1
ATOM 745 N N . THR A 1 98 ? 5.508 -25.938 -3.262 1 97.75 98 THR A N 1
ATOM 746 C CA . THR A 1 98 ? 5.672 -27.156 -2.475 1 97.75 98 THR A CA 1
ATOM 747 C C . THR A 1 98 ? 5.332 -28.391 -3.307 1 97.75 98 THR A C 1
ATOM 749 O O . THR A 1 98 ? 4.633 -28.281 -4.316 1 97.75 98 THR A O 1
ATOM 752 N N . ILE A 1 99 ? 5.734 -29.516 -2.805 1 96.69 99 ILE A N 1
ATOM 753 C CA . ILE A 1 99 ? 5.504 -30.75 -3.549 1 96.69 99 ILE A CA 1
ATOM 754 C C . ILE A 1 99 ? 4.059 -31.203 -3.363 1 96.69 99 ILE A C 1
ATOM 756 O O . ILE A 1 99 ? 3.568 -32.062 -4.105 1 96.69 99 ILE A O 1
ATOM 760 N N . GLN A 1 100 ? 3.359 -30.688 -2.361 1 92.75 100 GLN A N 1
ATOM 761 C CA . GLN A 1 100 ? 1.957 -31.016 -2.135 1 92.75 100 GLN A CA 1
ATOM 762 C C . GLN A 1 100 ? 1.076 -30.484 -3.26 1 92.75 100 GLN A C 1
ATOM 764 O O . GLN A 1 100 ? -0.086 -30.875 -3.385 1 92.75 100 GLN A O 1
ATOM 769 N N . ASP A 1 101 ? 1.585 -29.625 -4.027 1 94.81 101 ASP A N 1
ATOM 770 C CA . ASP A 1 101 ? 0.914 -29.078 -5.203 1 94.81 101 ASP A CA 1
ATOM 771 C C . ASP A 1 101 ? 1.778 -29.234 -6.449 1 94.81 101 ASP A C 1
ATOM 773 O O . ASP A 1 101 ? 2.191 -30.344 -6.785 1 94.81 101 ASP A O 1
ATOM 777 N N . ASN A 1 102 ? 2.023 -28.188 -7.254 1 95.25 102 ASN A N 1
ATOM 778 C CA . ASN A 1 102 ? 2.74 -28.281 -8.523 1 95.25 102 ASN A CA 1
ATOM 779 C C . ASN A 1 102 ? 4.219 -27.938 -8.352 1 95.25 102 ASN A C 1
ATOM 781 O O . ASN A 1 102 ? 4.938 -27.766 -9.336 1 95.25 102 ASN A O 1
ATOM 785 N N . SER A 1 103 ? 4.699 -27.781 -7.055 1 98.12 103 SER A N 1
ATOM 786 C CA . SER A 1 103 ? 6.086 -27.438 -6.742 1 98.12 103 SER A CA 1
ATOM 787 C C . SER A 1 103 ? 6.504 -26.141 -7.406 1 98.12 103 SER A C 1
ATOM 789 O O . SER A 1 103 ? 7.66 -25.984 -7.801 1 98.12 103 SER A O 1
ATOM 791 N N . LEU A 1 104 ? 5.488 -25.266 -7.664 1 98.75 104 LEU A N 1
ATOM 792 C CA . LEU A 1 104 ? 5.75 -24.031 -8.398 1 98.75 104 LEU A CA 1
ATOM 793 C C . LEU A 1 104 ? 4.832 -22.922 -7.934 1 98.75 104 LEU A C 1
ATOM 795 O O . LEU A 1 104 ? 3.623 -23.109 -7.797 1 98.75 104 LEU A O 1
ATOM 799 N N . THR A 1 105 ? 5.383 -21.844 -7.547 1 98.88 105 THR A N 1
ATOM 800 C CA . THR A 1 105 ? 4.684 -20.562 -7.555 1 98.88 105 THR A CA 1
ATOM 801 C C . THR A 1 105 ? 4.949 -19.812 -8.852 1 98.88 105 THR A C 1
ATOM 803 O O . THR A 1 105 ? 6.102 -19.672 -9.266 1 98.88 105 THR A O 1
ATOM 806 N N . LYS A 1 106 ? 3.904 -19.391 -9.477 1 98.94 106 LYS A N 1
ATOM 807 C CA . LYS A 1 106 ? 4.051 -18.766 -10.781 1 98.94 106 LYS A CA 1
ATOM 808 C C . LYS A 1 106 ? 3.398 -17.391 -10.805 1 98.94 106 LYS A C 1
ATOM 810 O O . LYS A 1 106 ? 2.223 -17.25 -10.461 1 98.94 106 LYS A O 1
ATOM 815 N N . ILE A 1 107 ? 4.145 -16.406 -11.203 1 98.94 107 ILE A N 1
ATOM 816 C CA . ILE A 1 107 ? 3.691 -15.031 -11.344 1 98.94 107 ILE A CA 1
ATOM 817 C C . ILE A 1 107 ? 3.83 -14.578 -12.797 1 98.94 107 ILE A C 1
ATOM 819 O O . ILE A 1 107 ? 4.887 -14.758 -13.406 1 98.94 107 ILE A O 1
ATOM 823 N N . GLY A 1 108 ? 2.826 -14.008 -13.391 1 98.94 108 GLY A N 1
ATOM 824 C CA . GLY A 1 108 ? 2.826 -13.57 -14.773 1 98.94 108 GLY A CA 1
ATOM 825 C C . GLY A 1 108 ? 3.572 -12.266 -14.992 1 98.94 108 GLY A C 1
ATOM 826 O O . GLY A 1 108 ? 4.629 -12.047 -14.391 1 98.94 108 GLY A O 1
ATOM 827 N N . SER A 1 109 ? 2.977 -11.438 -15.914 1 98.94 109 SER A N 1
ATOM 828 C CA . SER A 1 109 ? 3.688 -10.266 -16.406 1 98.94 109 SER A CA 1
ATOM 829 C C . SER A 1 109 ? 2.867 -8.992 -16.203 1 98.94 109 SER A C 1
ATOM 831 O O . SER A 1 109 ? 1.648 -9.055 -16.031 1 98.94 109 SER A O 1
ATOM 833 N N . ASN A 1 110 ? 3.58 -7.844 -16.25 1 98.88 110 ASN A N 1
ATOM 834 C CA . ASN A 1 110 ? 2.967 -6.52 -16.219 1 98.88 110 ASN A CA 1
ATOM 835 C C . ASN A 1 110 ? 2.184 -6.293 -14.93 1 98.88 110 ASN A C 1
ATOM 837 O O . ASN A 1 110 ? 1.096 -5.715 -14.953 1 98.88 110 ASN A O 1
ATOM 841 N N . ASN A 1 111 ? 2.662 -6.82 -13.859 1 98.94 111 ASN A N 1
ATOM 842 C CA . ASN A 1 111 ? 2.021 -6.629 -12.562 1 98.94 111 ASN A CA 1
ATOM 843 C C . ASN A 1 111 ? 2.73 -5.559 -11.734 1 98.94 111 ASN A C 1
ATOM 845 O O . ASN A 1 111 ? 3.93 -5.332 -11.906 1 98.94 111 ASN A O 1
ATOM 849 N N . LEU A 1 112 ? 1.996 -4.891 -10.93 1 98.94 112 LEU A N 1
ATOM 850 C CA . LEU A 1 112 ? 2.516 -4.02 -9.883 1 98.94 112 LEU A CA 1
ATOM 851 C C . LEU A 1 112 ? 2.246 -4.613 -8.5 1 98.94 112 LEU A C 1
ATOM 853 O O . LEU A 1 112 ? 1.089 -4.746 -8.094 1 98.94 112 LEU A O 1
ATOM 857 N N . PHE A 1 113 ? 3.307 -5.027 -7.84 1 98.94 113 PHE A N 1
ATOM 858 C CA . PHE A 1 113 ? 3.25 -5.422 -6.434 1 98.94 113 PHE A CA 1
ATOM 859 C C . PHE A 1 113 ? 3.771 -4.305 -5.539 1 98.94 113 PHE A C 1
ATOM 861 O O . PHE A 1 113 ? 4.969 -4.008 -5.535 1 98.94 113 PHE A O 1
ATOM 868 N N . MET A 1 114 ? 2.867 -3.656 -4.766 1 98.75 114 MET A N 1
ATOM 869 C CA . MET A 1 114 ? 3.262 -2.52 -3.941 1 98.75 114 MET A CA 1
ATOM 870 C C . MET A 1 114 ? 3.961 -2.986 -2.668 1 98.75 114 MET A C 1
ATOM 872 O O . MET A 1 114 ? 4.285 -4.168 -2.529 1 98.75 114 MET A O 1
ATOM 876 N N . VAL A 1 115 ? 4.273 -2.051 -1.79 1 98.69 115 VAL A N 1
ATOM 877 C CA . VAL A 1 115 ? 5.176 -2.275 -0.666 1 98.69 115 VAL A CA 1
ATOM 878 C C . VAL A 1 115 ? 4.648 -3.412 0.203 1 98.69 115 VAL A C 1
ATOM 880 O O . VAL A 1 115 ? 3.461 -3.443 0.542 1 98.69 115 VAL A O 1
ATOM 883 N N . ASN A 1 116 ? 5.52 -4.375 0.499 1 98.56 116 ASN A N 1
ATOM 884 C CA . ASN A 1 116 ? 5.328 -5.422 1.5 1 98.56 116 ASN A CA 1
ATOM 885 C C . ASN A 1 116 ? 4.199 -6.371 1.106 1 98.56 116 ASN A C 1
ATOM 887 O O . ASN A 1 116 ? 3.482 -6.883 1.969 1 98.56 116 ASN A O 1
ATOM 891 N N . THR A 1 117 ? 3.967 -6.598 -0.16 1 98.81 117 THR A N 1
ATOM 892 C CA . THR A 1 117 ? 3.068 -7.648 -0.626 1 98.81 117 THR A CA 1
ATOM 893 C C . THR A 1 117 ? 3.705 -9.023 -0.445 1 98.81 117 THR A C 1
ATOM 895 O O . THR A 1 117 ? 4.902 -9.195 -0.694 1 98.81 117 THR A O 1
ATOM 898 N N . HIS A 1 118 ? 2.863 -9.984 -0.063 1 98.94 118 HIS A N 1
ATOM 899 C CA . HIS A 1 118 ? 3.342 -11.352 0.125 1 98.94 118 HIS A CA 1
ATOM 900 C C . HIS A 1 118 ? 2.604 -12.32 -0.789 1 98.94 118 HIS A C 1
ATOM 902 O O . HIS A 1 118 ? 1.372 -12.336 -0.825 1 98.94 118 HIS A O 1
ATOM 908 N N . ILE A 1 119 ? 3.328 -13.141 -1.542 1 98.94 119 ILE A N 1
ATOM 909 C CA . ILE A 1 119 ? 2.801 -14.25 -2.328 1 98.94 119 ILE A CA 1
ATOM 910 C C . ILE A 1 119 ? 3.309 -15.578 -1.76 1 98.94 119 ILE A C 1
ATOM 912 O O . ILE A 1 119 ? 4.496 -15.891 -1.869 1 98.94 119 ILE A O 1
ATOM 916 N N . ALA A 1 120 ? 2.436 -16.344 -1.215 1 98.81 120 ALA A N 1
ATOM 917 C CA . ALA A 1 120 ? 2.814 -17.609 -0.573 1 98.81 120 ALA A CA 1
ATOM 918 C C . ALA A 1 120 ? 3.039 -18.703 -1.607 1 98.81 120 ALA A C 1
ATOM 920 O O . ALA A 1 120 ? 3.012 -18.438 -2.812 1 98.81 120 ALA A O 1
ATOM 921 N N . HIS A 1 121 ? 3.258 -19.875 -1.112 1 98.69 121 HIS A N 1
ATOM 922 C CA . HIS A 1 121 ? 3.621 -21.016 -1.938 1 98.69 121 HIS A CA 1
ATOM 923 C C . HIS A 1 121 ? 2.473 -21.422 -2.855 1 98.69 121 HIS A C 1
ATOM 925 O O . HIS A 1 121 ? 1.304 -21.328 -2.473 1 98.69 121 HIS A O 1
ATOM 931 N N . ASP A 1 122 ? 2.826 -21.812 -4.07 1 98.75 122 ASP A N 1
ATOM 932 C CA . ASP A 1 122 ? 1.971 -22.516 -5.027 1 98.75 122 ASP A CA 1
ATOM 933 C C . ASP A 1 122 ? 0.872 -21.594 -5.555 1 98.75 122 ASP A C 1
ATOM 935 O O . ASP A 1 122 ? -0.132 -22.062 -6.094 1 98.75 122 ASP A O 1
ATOM 939 N N . CYS A 1 123 ? 1.02 -20.359 -5.328 1 98.88 123 CYS A N 1
ATOM 940 C CA . CYS A 1 123 ? 0.093 -19.422 -5.938 1 98.88 123 CYS A CA 1
ATOM 941 C C . CYS A 1 123 ? 0.334 -19.297 -7.438 1 98.88 123 CYS A C 1
ATOM 943 O O . CYS A 1 123 ? 1.46 -19.484 -7.906 1 98.88 123 CYS A O 1
ATOM 945 N N . ILE A 1 124 ? -0.713 -19.062 -8.156 1 98.88 124 ILE A N 1
ATOM 946 C CA . ILE A 1 124 ? -0.674 -18.703 -9.578 1 98.88 124 ILE A CA 1
ATOM 947 C C . ILE A 1 124 ? -1.262 -17.312 -9.781 1 98.88 124 ILE A C 1
ATOM 949 O O . ILE A 1 124 ? -2.457 -17.094 -9.562 1 98.88 124 ILE A O 1
ATOM 953 N N . VAL A 1 125 ? -0.458 -16.391 -10.18 1 98.94 125 VAL A N 1
ATOM 954 C CA . VAL A 1 125 ? -0.866 -15.008 -10.398 1 98.94 125 VAL A CA 1
ATOM 955 C C . VAL A 1 125 ? -0.76 -14.656 -11.883 1 98.94 125 VAL A C 1
ATOM 957 O O . VAL A 1 125 ? 0.302 -14.82 -12.484 1 98.94 125 VAL A O 1
ATOM 960 N N . GLY A 1 126 ? -1.771 -14.156 -12.461 1 98.88 126 GLY A N 1
ATOM 961 C CA . GLY A 1 126 ? -1.808 -13.82 -13.875 1 98.88 126 GLY A CA 1
ATOM 962 C C . GLY A 1 126 ? -1.113 -12.508 -14.195 1 98.88 126 GLY A C 1
ATOM 963 O O . GLY A 1 126 ? -0.085 -12.18 -13.594 1 98.88 126 GLY A O 1
ATOM 964 N N . ASP A 1 127 ? -1.727 -11.805 -15.234 1 98.94 127 ASP A N 1
ATOM 965 C CA . ASP A 1 127 ? -1.074 -10.625 -15.797 1 98.94 127 ASP A CA 1
ATOM 966 C C . ASP A 1 127 ? -1.87 -9.359 -15.492 1 98.94 127 ASP A C 1
ATOM 968 O O . ASP A 1 127 ? -3.098 -9.398 -15.383 1 98.94 127 ASP A O 1
ATOM 972 N N . GLY A 1 128 ? -1.142 -8.234 -15.445 1 98.75 128 GLY A N 1
ATOM 973 C CA . GLY A 1 128 ? -1.774 -6.922 -15.406 1 98.75 128 GLY A CA 1
ATOM 974 C C . GLY A 1 128 ? -2.473 -6.641 -14.086 1 98.75 128 GLY A C 1
ATOM 975 O O . GLY A 1 128 ? -3.504 -5.969 -14.055 1 98.75 128 GLY A O 1
ATOM 976 N N . ASN A 1 129 ? -1.977 -7.234 -13.023 1 98.88 129 ASN A N 1
ATOM 977 C CA . ASN A 1 129 ? -2.604 -7.074 -11.719 1 98.88 129 ASN A CA 1
ATOM 978 C C . ASN A 1 129 ? -1.93 -5.973 -10.906 1 98.88 129 ASN A C 1
ATOM 980 O O . ASN A 1 129 ? -0.759 -5.656 -11.125 1 98.88 129 ASN A O 1
ATOM 984 N N . ILE A 1 130 ? -2.693 -5.387 -10.023 1 98.88 130 ILE A N 1
ATOM 985 C CA . ILE A 1 130 ? -2.188 -4.461 -9.016 1 98.88 130 ILE A CA 1
ATOM 986 C C . ILE A 1 130 ? -2.51 -4.988 -7.617 1 98.88 130 ILE A C 1
ATOM 988 O O . ILE A 1 130 ? -3.68 -5.105 -7.246 1 98.88 130 ILE A O 1
ATOM 992 N N . LEU A 1 131 ? -1.536 -5.387 -6.871 1 98.88 131 LEU A N 1
ATOM 993 C CA . LEU A 1 131 ? -1.681 -5.703 -5.457 1 98.88 131 LEU A CA 1
ATOM 994 C C . LEU A 1 131 ? -1.126 -4.578 -4.59 1 98.88 131 LEU A C 1
ATOM 996 O O . LEU A 1 131 ? 0.089 -4.375 -4.531 1 98.88 131 LEU A O 1
ATOM 1000 N N . ALA A 1 132 ? -1.994 -3.877 -3.895 1 98.69 132 ALA A N 1
ATOM 1001 C CA . ALA A 1 132 ? -1.612 -2.689 -3.137 1 98.69 132 ALA A CA 1
ATOM 1002 C C . ALA A 1 132 ? -0.833 -3.066 -1.88 1 98.69 132 ALA A C 1
ATOM 1004 O O . ALA A 1 132 ? -0.53 -4.242 -1.66 1 98.69 132 ALA A O 1
ATOM 1005 N N . ASN A 1 133 ? -0.481 -2.035 -1.084 1 98.56 133 ASN A N 1
ATOM 1006 C CA . ASN A 1 133 ? 0.444 -2.209 0.031 1 98.56 133 ASN A CA 1
ATOM 1007 C C . ASN A 1 133 ? -0.067 -3.248 1.026 1 98.56 133 ASN A C 1
ATOM 1009 O O . ASN A 1 133 ? -1.246 -3.242 1.386 1 98.56 133 ASN A O 1
ATOM 1013 N N . ASN A 1 134 ? 0.789 -4.164 1.468 1 98.44 134 ASN A N 1
ATOM 1014 C CA . ASN A 1 134 ? 0.581 -5.094 2.572 1 98.44 134 ASN A CA 1
ATOM 1015 C C . ASN A 1 134 ? -0.449 -6.164 2.217 1 98.44 134 ASN A C 1
ATOM 1017 O O . ASN A 1 134 ? -1.034 -6.789 3.105 1 98.44 134 ASN A O 1
ATOM 1021 N N . VAL A 1 135 ? -0.754 -6.359 0.964 1 98.75 135 VAL A N 1
ATOM 1022 C CA . VAL A 1 135 ? -1.621 -7.469 0.572 1 98.75 135 VAL A CA 1
ATOM 1023 C C . VAL A 1 135 ? -0.935 -8.797 0.883 1 98.75 135 VAL A C 1
ATOM 1025 O O . VAL A 1 135 ? 0.251 -8.969 0.594 1 98.75 135 VAL A O 1
ATOM 1028 N N . GLY A 1 136 ? -1.664 -9.648 1.499 1 98.75 136 GLY A N 1
ATOM 1029 C CA . GLY A 1 136 ? -1.199 -11.008 1.758 1 98.75 136 GLY A CA 1
ATOM 1030 C C . GLY A 1 136 ? -1.989 -12.062 1.007 1 98.75 136 GLY A C 1
ATOM 1031 O O . GLY A 1 136 ? -3.213 -12.141 1.138 1 98.75 136 GLY A O 1
ATOM 1032 N N . VAL A 1 137 ? -1.316 -12.922 0.252 1 98.88 137 VAL A N 1
ATOM 1033 C CA . VAL A 1 137 ? -1.929 -14.008 -0.502 1 98.88 137 VAL A CA 1
ATOM 1034 C C . VAL A 1 137 ? -1.455 -15.352 0.051 1 98.88 137 VAL A C 1
ATOM 1036 O O . VAL A 1 137 ? -0.276 -15.695 -0.06 1 98.88 137 VAL A O 1
ATOM 1039 N N . ALA A 1 138 ? -2.365 -16.062 0.65 1 98.5 138 ALA A N 1
ATOM 1040 C CA . ALA A 1 138 ? -1.998 -17.344 1.262 1 98.5 138 ALA A CA 1
ATOM 1041 C C . ALA A 1 138 ? -1.762 -18.422 0.199 1 98.5 138 ALA A C 1
ATOM 1043 O O . ALA A 1 138 ? -1.812 -18.125 -1 1 98.5 138 ALA A O 1
ATOM 1044 N N . GLY A 1 139 ? -1.439 -19.578 0.645 1 98.25 139 GLY A N 1
ATOM 1045 C CA . GLY A 1 139 ? -0.981 -20.641 -0.242 1 98.25 139 GLY A CA 1
ATOM 1046 C C . GLY A 1 139 ? -2.035 -21.078 -1.24 1 98.25 139 GLY A C 1
ATOM 1047 O O . GLY A 1 139 ? -3.229 -21.094 -0.927 1 98.25 139 GLY A O 1
ATOM 1048 N N . HIS A 1 140 ? -1.654 -21.422 -2.463 1 98.19 140 HIS A N 1
ATOM 1049 C CA . HIS A 1 140 ? -2.457 -22.094 -3.473 1 98.19 140 HIS A CA 1
ATOM 1050 C C . HIS A 1 140 ? -3.514 -21.172 -4.059 1 98.19 140 HIS A C 1
ATOM 1052 O O . HIS A 1 140 ? -4.477 -21.625 -4.68 1 98.19 140 HIS A O 1
ATOM 1058 N N . VAL A 1 141 ? -3.395 -19.938 -3.84 1 98.69 141 VAL A N 1
ATOM 1059 C CA . VAL A 1 141 ? -4.363 -18.984 -4.367 1 98.69 141 VAL A CA 1
ATOM 1060 C C . VAL A 1 141 ? -4.129 -18.781 -5.859 1 98.69 141 VAL A C 1
ATOM 1062 O O . VAL A 1 141 ? -2.984 -18.75 -6.316 1 98.69 141 VAL A O 1
ATOM 1065 N N . HIS A 1 142 ? -5.195 -18.656 -6.582 1 98.75 142 HIS A N 1
ATOM 1066 C CA . HIS A 1 142 ? -5.141 -18.281 -7.992 1 98.75 142 HIS A CA 1
ATOM 1067 C C . HIS A 1 142 ? -5.707 -16.891 -8.219 1 98.75 142 HIS A C 1
ATOM 1069 O O . HIS A 1 142 ? -6.875 -16.625 -7.922 1 98.75 142 HIS A O 1
ATOM 1075 N N . ILE A 1 143 ? -4.949 -16.016 -8.719 1 98.88 143 ILE A N 1
ATOM 1076 C CA . ILE A 1 143 ? -5.371 -14.672 -9.109 1 98.88 143 ILE A CA 1
ATOM 1077 C C . ILE A 1 143 ? -5.371 -14.547 -10.625 1 98.88 143 ILE A C 1
ATOM 1079 O O . ILE A 1 143 ? -4.352 -14.805 -11.281 1 98.88 143 ILE A O 1
ATOM 1083 N N . GLY A 1 144 ? -6.453 -14.156 -11.211 1 98.75 144 GLY A N 1
ATOM 1084 C CA . GLY A 1 144 ? -6.566 -14 -12.648 1 98.75 144 GLY A CA 1
ATOM 1085 C C . GLY A 1 144 ? -5.797 -12.805 -13.188 1 98.75 144 GLY A C 1
ATOM 1086 O O . GLY A 1 144 ? -4.684 -12.531 -12.734 1 98.75 144 GLY A O 1
ATOM 1087 N N . ASN A 1 145 ? -6.414 -12.164 -14.219 1 98.81 145 ASN A N 1
ATOM 1088 C CA . ASN A 1 145 ? -5.785 -11.039 -14.914 1 98.81 145 ASN A CA 1
ATOM 1089 C C . ASN A 1 145 ? -6.543 -9.742 -14.672 1 98.81 145 ASN A C 1
ATOM 1091 O O . ASN A 1 145 ? -7.773 -9.734 -14.602 1 98.81 145 ASN A O 1
ATOM 1095 N N . ASN A 1 146 ? -5.742 -8.609 -14.586 1 98.69 146 ASN A N 1
ATOM 1096 C CA . ASN A 1 146 ? -6.312 -7.27 -14.445 1 98.69 146 ASN A CA 1
ATOM 1097 C C . ASN A 1 146 ? -7.148 -7.148 -13.18 1 98.69 146 ASN A C 1
ATOM 1099 O O . ASN A 1 146 ? -8.242 -6.582 -13.203 1 98.69 146 ASN A O 1
ATOM 1103 N N . VAL A 1 147 ? -6.645 -7.719 -12.148 1 98.81 147 VAL A N 1
ATOM 1104 C CA . VAL A 1 147 ? -7.258 -7.688 -10.828 1 98.81 147 VAL A CA 1
ATOM 1105 C C . VAL A 1 147 ? -6.609 -6.59 -9.984 1 98.81 147 VAL A C 1
ATOM 1107 O O . VAL A 1 147 ? -5.406 -6.336 -10.102 1 98.81 147 VAL A O 1
ATOM 1110 N N . ILE A 1 148 ? -7.398 -5.965 -9.141 1 98.75 148 ILE A N 1
ATOM 1111 C CA . ILE A 1 148 ? -6.887 -5.035 -8.148 1 98.75 148 ILE A CA 1
ATOM 1112 C C . ILE A 1 148 ? -7.227 -5.535 -6.746 1 98.75 148 ILE A C 1
ATOM 1114 O O . ILE A 1 148 ? -8.398 -5.777 -6.434 1 98.75 148 ILE A O 1
ATOM 1118 N N . LEU A 1 149 ? -6.246 -5.762 -5.941 1 98.81 149 LEU A N 1
ATOM 1119 C CA . LEU A 1 149 ? -6.422 -6.023 -4.516 1 98.81 149 LEU A CA 1
ATOM 1120 C C . LEU A 1 149 ? -6.004 -4.816 -3.686 1 98.81 149 LEU A C 1
ATOM 1122 O O . LEU A 1 149 ? -4.836 -4.418 -3.697 1 98.81 149 LEU A O 1
ATOM 1126 N N . GLY A 1 150 ? -6.922 -4.273 -2.957 1 98.19 150 GLY A N 1
ATOM 1127 C CA . GLY A 1 150 ? -6.664 -3.068 -2.182 1 98.19 150 GLY A CA 1
ATOM 1128 C C . GLY A 1 150 ? -5.742 -3.305 -1.002 1 98.19 150 GLY A C 1
ATOM 1129 O O . GLY A 1 150 ? -5.543 -4.445 -0.581 1 98.19 150 GLY A O 1
ATOM 1130 N N . GLY A 1 151 ? -5.234 -2.191 -0.482 1 97.81 151 GLY A N 1
ATOM 1131 C CA . GLY A 1 151 ? -4.246 -2.268 0.583 1 97.81 151 GLY A CA 1
ATOM 1132 C C . GLY A 1 151 ? -4.734 -3.043 1.793 1 97.81 151 GLY A C 1
ATOM 1133 O O . GLY A 1 151 ? -5.898 -2.936 2.18 1 97.81 151 GLY A O 1
ATOM 1134 N N . ASN A 1 152 ? -3.82 -3.775 2.43 1 97.25 152 ASN A N 1
ATOM 1135 C CA . ASN A 1 152 ? -4.055 -4.527 3.656 1 97.25 152 ASN A CA 1
ATOM 1136 C C . ASN A 1 152 ? -5.082 -5.637 3.445 1 97.25 152 ASN A C 1
ATOM 1138 O O . ASN A 1 152 ? -5.59 -6.211 4.41 1 97.25 152 ASN A O 1
ATOM 1142 N N . ALA A 1 153 ? -5.469 -5.957 2.221 1 97.81 153 ALA A N 1
ATOM 1143 C CA . ALA A 1 153 ? -6.367 -7.086 1.979 1 97.81 153 ALA A CA 1
ATOM 1144 C C . ALA A 1 153 ? -5.645 -8.414 2.174 1 97.81 153 ALA A C 1
ATOM 1146 O O . ALA A 1 153 ? -4.418 -8.484 2.047 1 97.81 153 ALA A O 1
ATOM 1147 N N . GLY A 1 154 ? -6.41 -9.383 2.514 1 98.12 154 GLY A N 1
ATOM 1148 C CA . GLY A 1 154 ? -5.914 -10.742 2.652 1 98.12 154 GLY A CA 1
ATOM 1149 C C . GLY A 1 154 ? -6.742 -11.766 1.889 1 98.12 154 GLY A C 1
ATOM 1150 O O . GLY A 1 154 ? -7.973 -11.672 1.862 1 98.12 154 GLY A O 1
ATOM 1151 N N . VAL A 1 155 ? -6.078 -12.703 1.266 1 98.56 155 VAL A N 1
ATOM 1152 C CA . VAL A 1 155 ? -6.746 -13.781 0.536 1 98.56 155 VAL A CA 1
ATOM 1153 C C . VAL A 1 155 ? -6.426 -15.125 1.184 1 98.56 155 VAL A C 1
ATOM 1155 O O . VAL A 1 155 ? -5.262 -15.523 1.258 1 98.56 155 VAL A O 1
ATOM 1158 N N . HIS A 1 156 ? -7.457 -15.805 1.568 1 98.12 156 HIS A N 1
ATOM 1159 C CA . HIS A 1 156 ? -7.297 -17.094 2.242 1 98.12 156 HIS A CA 1
ATOM 1160 C C . HIS A 1 156 ? -6.824 -18.172 1.273 1 98.12 156 HIS A C 1
ATOM 1162 O O . HIS A 1 156 ? -7.051 -18.062 0.065 1 98.12 156 HIS A O 1
ATOM 1168 N N . GLN A 1 157 ? -6.191 -19.109 1.874 1 97.44 157 GLN A N 1
ATOM 1169 C CA . GLN A 1 157 ? -5.602 -20.156 1.05 1 97.44 157 GLN A CA 1
ATOM 1170 C C . GLN A 1 157 ? -6.645 -20.797 0.142 1 97.44 157 GLN A C 1
ATOM 1172 O O . GLN A 1 157 ? -7.809 -20.938 0.526 1 97.44 157 GLN A O 1
ATOM 1177 N N . PHE A 1 158 ? -6.254 -21.125 -1.091 1 97.56 158 PHE A N 1
ATOM 1178 C CA . PHE A 1 158 ? -6.984 -21.906 -2.078 1 97.56 158 PHE A CA 1
ATOM 1179 C C . PHE A 1 158 ? -8.023 -21.047 -2.789 1 97.56 158 PHE A C 1
ATOM 1181 O O . PHE A 1 158 ? -8.641 -21.484 -3.76 1 97.56 158 PHE A O 1
ATOM 1188 N N . CYS A 1 159 ? -8.289 -19.844 -2.383 1 98.38 159 CYS A N 1
ATOM 1189 C CA . CYS A 1 159 ? -9.281 -19 -3.033 1 98.38 159 CYS A CA 1
ATOM 1190 C C . CYS A 1 159 ? -8.867 -18.656 -4.457 1 98.38 159 CYS A C 1
ATOM 1192 O O . CYS A 1 159 ? -7.676 -18.688 -4.785 1 98.38 159 CYS A O 1
ATOM 1194 N N . GLN A 1 160 ? -9.859 -18.328 -5.211 1 98.56 160 GLN A N 1
ATOM 1195 C CA . GLN A 1 160 ? -9.648 -17.828 -6.562 1 98.56 160 GLN A CA 1
ATOM 1196 C C . GLN A 1 160 ? -10.211 -16.422 -6.719 1 98.56 160 GLN A C 1
ATOM 1198 O O . GLN A 1 160 ? -11.312 -16.125 -6.254 1 98.56 160 GLN A O 1
ATOM 1203 N N . ILE A 1 161 ? -9.445 -15.586 -7.348 1 98.81 161 ILE A N 1
ATOM 1204 C CA . ILE A 1 161 ? -9.883 -14.234 -7.68 1 98.81 161 ILE A CA 1
ATOM 1205 C C . ILE A 1 161 ? -10.023 -14.086 -9.195 1 98.81 161 ILE A C 1
ATOM 1207 O O . ILE A 1 161 ? -9.031 -14.148 -9.922 1 98.81 161 ILE A O 1
ATOM 1211 N N . GLY A 1 162 ? -11.211 -13.828 -9.672 1 98.69 162 GLY A N 1
ATOM 1212 C CA . GLY A 1 162 ? -11.5 -13.82 -11.094 1 98.69 162 GLY A CA 1
ATOM 1213 C C . GLY A 1 162 ? -11.016 -12.57 -11.797 1 98.69 162 GLY A C 1
ATOM 1214 O O . GLY A 1 162 ? -10.812 -11.531 -11.164 1 98.69 162 GLY A O 1
ATOM 1215 N N . ASP A 1 163 ? -10.969 -12.648 -13.109 1 98.75 163 ASP A N 1
ATOM 1216 C CA . ASP A 1 163 ? -10.453 -11.586 -13.961 1 98.75 163 ASP A CA 1
ATOM 1217 C C . ASP A 1 163 ? -11.219 -10.281 -13.742 1 98.75 163 ASP A C 1
ATOM 1219 O O . ASP A 1 163 ? -12.445 -10.305 -13.578 1 98.75 163 ASP A O 1
ATOM 1223 N N . TYR A 1 164 ? -10.492 -9.125 -13.719 1 98.69 164 TYR A N 1
ATOM 1224 C CA . TYR A 1 164 ? -11.039 -7.77 -13.773 1 98.69 164 TYR A CA 1
ATOM 1225 C C . TYR A 1 164 ? -11.797 -7.438 -12.5 1 98.69 164 TYR A C 1
ATOM 1227 O O . TYR A 1 164 ? -12.578 -6.48 -12.461 1 98.69 164 TYR A O 1
ATOM 1235 N N . SER A 1 165 ? -11.641 -8.242 -11.461 1 98.69 165 SER A N 1
ATOM 1236 C CA . SER A 1 165 ? -12.312 -7.949 -10.195 1 98.69 165 SER A CA 1
ATOM 1237 C C . SER A 1 165 ? -11.555 -6.891 -9.406 1 98.69 165 SER A C 1
ATOM 1239 O O . SER A 1 165 ? -10.383 -6.625 -9.672 1 98.69 165 SER A O 1
ATOM 1241 N N . LEU A 1 166 ? -12.242 -6.262 -8.508 1 98.69 166 LEU A N 1
ATOM 1242 C CA . LEU A 1 166 ? -11.688 -5.301 -7.562 1 98.69 166 LEU A CA 1
ATOM 1243 C C . LEU A 1 166 ? -12.031 -5.691 -6.129 1 98.69 166 LEU A C 1
ATOM 1245 O O . LEU A 1 166 ? -13.211 -5.812 -5.781 1 98.69 166 LEU A O 1
ATOM 1249 N N . VAL A 1 167 ? -11.023 -5.887 -5.344 1 98.44 167 VAL A N 1
ATOM 1250 C CA . VAL A 1 167 ? -11.188 -6.152 -3.916 1 98.44 167 VAL A CA 1
ATOM 1251 C C . VAL A 1 167 ? -10.805 -4.91 -3.115 1 98.44 167 VAL A C 1
ATOM 1253 O O . VAL A 1 167 ? -9.688 -4.406 -3.236 1 98.44 167 VAL A O 1
ATOM 1256 N N . GLY A 1 168 ? -11.664 -4.465 -2.305 1 96.88 168 GLY A N 1
ATOM 1257 C CA . GLY A 1 168 ? -11.438 -3.258 -1.53 1 96.88 168 GLY A CA 1
ATOM 1258 C C . GLY A 1 168 ? -10.367 -3.426 -0.465 1 96.88 168 GLY A C 1
ATOM 1259 O O . GLY A 1 168 ? -10.062 -4.551 -0.06 1 96.88 168 GLY A O 1
ATOM 1260 N N . GLY A 1 169 ? -9.859 -2.271 -0.049 1 95.94 169 GLY A N 1
ATOM 1261 C CA . GLY A 1 169 ? -8.859 -2.285 1.007 1 95.94 169 GLY A CA 1
ATOM 1262 C C . GLY A 1 169 ? -9.367 -2.902 2.297 1 95.94 169 GLY A C 1
ATOM 1263 O O . GLY A 1 169 ? -10.523 -2.715 2.672 1 95.94 169 GLY A O 1
ATOM 1264 N N . GLY A 1 170 ? -8.391 -3.59 3.01 1 95.69 170 GLY A N 1
ATOM 1265 C CA . GLY A 1 170 ? -8.703 -4.152 4.312 1 95.69 170 GLY A CA 1
ATOM 1266 C C . GLY A 1 170 ? -9.656 -5.332 4.238 1 95.69 170 GLY A C 1
ATOM 1267 O O . GLY A 1 170 ? -10.164 -5.793 5.266 1 95.69 170 GLY A O 1
ATOM 1268 N N . SER A 1 171 ? -9.938 -5.852 3.072 1 96.81 171 SER A N 1
ATOM 1269 C CA . SER A 1 171 ? -10.914 -6.934 2.924 1 96.81 171 SER A CA 1
ATOM 1270 C C . SER A 1 171 ? -10.289 -8.289 3.242 1 96.81 171 SER A C 1
ATOM 1272 O O . SER A 1 171 ? -9.094 -8.492 3.014 1 96.81 171 SER A O 1
ATOM 1274 N N . VAL A 1 172 ? -11.094 -9.125 3.752 1 96.75 172 VAL A N 1
ATOM 1275 C CA . VAL A 1 172 ? -10.688 -10.508 4.004 1 96.75 172 VAL A CA 1
ATOM 1276 C C . VAL A 1 172 ? -11.469 -11.453 3.094 1 96.75 172 VAL A C 1
ATOM 1278 O O . VAL A 1 172 ? -12.688 -11.594 3.236 1 96.75 172 VAL A O 1
ATOM 1281 N N . ILE A 1 173 ? -10.789 -12.109 2.254 1 98.12 173 ILE A N 1
ATOM 1282 C CA . ILE A 1 173 ? -11.406 -12.977 1.262 1 98.12 173 ILE A CA 1
ATOM 1283 C C . ILE A 1 173 ? -11.336 -14.43 1.729 1 98.12 173 ILE A C 1
ATOM 1285 O O . ILE A 1 173 ? -10.25 -15.016 1.785 1 98.12 173 ILE A O 1
ATOM 1289 N N . LEU A 1 174 ? -12.508 -15.031 1.964 1 97.69 174 LEU A N 1
ATOM 1290 C CA . LEU A 1 174 ? -12.562 -16.391 2.496 1 97.69 174 LEU A CA 1
ATOM 1291 C C . LEU A 1 174 ? -13.141 -17.344 1.464 1 97.69 174 LEU A C 1
ATOM 1293 O O . LEU A 1 174 ? -13.047 -18.562 1.626 1 97.69 174 LEU A O 1
ATOM 1297 N N . LYS A 1 175 ? -13.828 -16.812 0.436 1 97.94 175 LYS A N 1
ATOM 1298 C CA . LYS A 1 175 ? -14.367 -17.578 -0.686 1 97.94 175 LYS A CA 1
ATOM 1299 C C . LYS A 1 175 ? -13.914 -17 -2.02 1 97.94 175 LYS A C 1
ATOM 1301 O O . LYS A 1 175 ? -13.234 -15.969 -2.053 1 97.94 175 LYS A O 1
ATOM 1306 N N . ASP A 1 176 ? -14.297 -17.672 -3.07 1 98.5 176 ASP A N 1
ATOM 1307 C CA . ASP A 1 176 ? -13.859 -17.25 -4.395 1 98.5 176 ASP A CA 1
ATOM 1308 C C . ASP A 1 176 ? -14.555 -15.953 -4.816 1 98.5 176 ASP A C 1
ATOM 1310 O O . ASP A 1 176 ? -15.703 -15.703 -4.43 1 98.5 176 ASP A O 1
ATOM 1314 N N . VAL A 1 177 ? -13.859 -15.141 -5.613 1 98.62 177 VAL A N 1
ATOM 1315 C CA . VAL A 1 177 ? -14.398 -13.914 -6.188 1 98.62 177 VAL A CA 1
ATOM 1316 C C . VAL A 1 177 ? -14.664 -14.109 -7.676 1 98.62 177 VAL A C 1
ATOM 1318 O O . VAL A 1 177 ? -13.742 -14.398 -8.445 1 98.62 177 VAL A O 1
ATOM 1321 N N . ALA A 1 178 ? -15.883 -13.938 -8.062 1 98.5 178 ALA A N 1
ATOM 1322 C CA . ALA A 1 178 ? -16.219 -14.086 -9.477 1 98.5 178 ALA A CA 1
ATOM 1323 C C . ALA A 1 178 ? -15.586 -12.977 -10.312 1 98.5 178 ALA A C 1
ATOM 1325 O O . ALA A 1 178 ? -15.391 -11.867 -9.828 1 98.5 178 ALA A O 1
ATOM 1326 N N . ALA A 1 179 ? -15.375 -13.273 -11.562 1 98.62 179 ALA A N 1
ATOM 1327 C CA . ALA A 1 179 ? -14.805 -12.305 -12.484 1 98.62 179 ALA A CA 1
ATOM 1328 C C . ALA A 1 179 ? -15.625 -11.016 -12.516 1 98.62 179 ALA A C 1
ATOM 1330 O O . ALA A 1 179 ? -16.859 -11.055 -12.43 1 98.62 179 ALA A O 1
ATOM 1331 N N . MET A 1 180 ? -14.898 -9.859 -12.594 1 98.5 180 MET A N 1
ATOM 1332 C CA . MET A 1 180 ? -15.422 -8.516 -12.867 1 98.5 180 MET A CA 1
ATOM 1333 C C . MET A 1 180 ? -16.234 -8.008 -11.68 1 98.5 180 MET A C 1
ATOM 1335 O O . MET A 1 180 ? -16.953 -7.004 -11.805 1 98.5 180 MET A O 1
ATOM 1339 N N . THR A 1 181 ? -16.172 -8.656 -10.516 1 98.31 181 THR A N 1
ATOM 1340 C CA . THR A 1 181 ? -17.016 -8.258 -9.383 1 98.31 181 THR A CA 1
ATOM 1341 C C . THR A 1 181 ? -16.266 -7.293 -8.477 1 98.31 181 THR A C 1
ATOM 1343 O O . THR A 1 181 ? -15.031 -7.32 -8.414 1 98.31 181 THR A O 1
ATOM 1346 N N . LEU A 1 182 ? -17 -6.438 -7.832 1 98.12 182 LEU A N 1
ATOM 1347 C CA . LEU A 1 182 ? -16.531 -5.586 -6.742 1 98.12 182 LEU A CA 1
ATOM 1348 C C . LEU A 1 182 ? -16.828 -6.23 -5.391 1 98.12 182 LEU A C 1
ATOM 1350 O O . LEU A 1 182 ? -17.984 -6.492 -5.062 1 98.12 182 LEU A O 1
ATOM 1354 N N . VAL A 1 183 ? -15.789 -6.496 -4.641 1 97.81 183 VAL A N 1
ATOM 1355 C CA . VAL A 1 18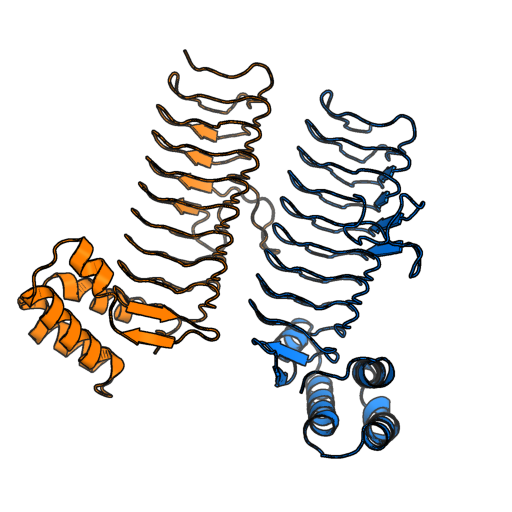3 ? -15.953 -7.152 -3.352 1 97.81 183 VAL A CA 1
ATOM 1356 C C . VAL A 1 183 ? -15.234 -6.359 -2.268 1 97.81 183 VAL A C 1
ATOM 1358 O O . VAL A 1 183 ? -14.141 -5.832 -2.498 1 97.81 183 VAL A O 1
ATOM 1361 N N . SER A 1 184 ? -15.836 -6.242 -1.062 1 96.38 184 SER A N 1
ATOM 1362 C CA . SER A 1 184 ? -15.148 -5.578 0.043 1 96.38 184 SER A CA 1
ATOM 1363 C C . SER A 1 184 ? -15.742 -5.992 1.388 1 96.38 184 SER A C 1
ATOM 1365 O O . SER A 1 184 ? -16.859 -6.52 1.447 1 96.38 184 SER A O 1
ATOM 1367 N N . GLY A 1 185 ? -14.852 -5.832 2.439 1 93.56 185 GLY A N 1
ATOM 1368 C CA . GLY A 1 185 ? -15.344 -6.039 3.791 1 93.56 185 GLY A CA 1
ATOM 1369 C C . GLY A 1 185 ? -14.703 -7.227 4.484 1 93.56 185 GLY A C 1
ATOM 1370 O O . GLY A 1 185 ? -13.891 -7.934 3.893 1 93.56 185 GLY A O 1
ATOM 1371 N N . ASN A 1 186 ? -15.148 -7.348 5.789 1 89.19 186 ASN A N 1
ATOM 1372 C CA . ASN A 1 186 ? -14.734 -8.461 6.637 1 89.19 186 ASN A CA 1
ATOM 1373 C C . ASN A 1 186 ? -15.883 -8.961 7.504 1 89.19 186 ASN A C 1
ATOM 1375 O O . ASN A 1 186 ? -16.203 -8.359 8.531 1 89.19 186 ASN A O 1
ATOM 1379 N N . PRO A 1 187 ? -16.469 -10.047 7.121 1 88.44 187 PRO A N 1
ATOM 1380 C CA . PRO A 1 187 ? -16.141 -10.797 5.902 1 88.44 187 PRO A CA 1
ATOM 1381 C C . PRO A 1 187 ? -16.547 -10.055 4.629 1 88.44 187 PRO A C 1
ATOM 1383 O O . PRO A 1 187 ? -17.438 -9.203 4.664 1 88.44 187 PRO A O 1
ATOM 1386 N N . ALA A 1 188 ? -15.977 -10.352 3.553 1 94.69 188 ALA A N 1
ATOM 1387 C CA . ALA A 1 188 ? -16.188 -9.656 2.287 1 94.69 188 ALA A CA 1
ATOM 1388 C C . ALA A 1 188 ? -17.531 -10.016 1.674 1 94.69 188 ALA A C 1
ATOM 1390 O O . ALA A 1 188 ? -17.984 -11.164 1.775 1 94.69 188 ALA A O 1
ATOM 1391 N N . GLN A 1 189 ? -18.156 -9.055 1.025 1 96.38 189 GLN A N 1
ATOM 1392 C CA . GLN A 1 189 ? -19.391 -9.227 0.274 1 96.38 189 GLN A CA 1
ATOM 1393 C C . GLN A 1 189 ? -19.266 -8.625 -1.125 1 96.38 189 GLN A C 1
ATOM 1395 O O . GLN A 1 189 ? -18.469 -7.711 -1.35 1 96.38 189 GLN A O 1
ATOM 1400 N N . ALA A 1 190 ? -20.125 -9.164 -1.976 1 97.06 190 ALA A N 1
ATOM 1401 C CA . ALA A 1 190 ? -20.172 -8.625 -3.33 1 97.06 190 ALA A CA 1
ATOM 1402 C C . ALA A 1 190 ? -21.062 -7.387 -3.393 1 97.06 190 ALA A C 1
ATOM 1404 O O . ALA A 1 190 ? -22.156 -7.371 -2.822 1 97.06 190 ALA A O 1
ATOM 1405 N N . HIS A 1 191 ? -20.594 -6.387 -4.168 1 96.62 191 HIS A N 1
ATOM 1406 C CA . HIS A 1 191 ? -21.344 -5.137 -4.258 1 96.62 191 HIS A CA 1
ATOM 1407 C C . HIS A 1 191 ? -21.656 -4.789 -5.711 1 96.62 191 HIS A C 1
ATOM 1409 O O . HIS A 1 191 ? -21.922 -3.629 -6.031 1 96.62 191 HIS A O 1
ATOM 1415 N N . GLY A 1 192 ? -21.609 -5.68 -6.578 1 97.69 192 GLY A N 1
ATOM 1416 C CA . GLY A 1 192 ? -21.859 -5.441 -7.992 1 97.69 192 GLY A CA 1
ATOM 1417 C C . GLY A 1 192 ? -20.656 -5.715 -8.867 1 97.69 192 GLY A C 1
ATOM 1418 O O . GLY A 1 192 ? -19.75 -6.445 -8.477 1 97.69 192 GLY A O 1
ATOM 1419 N N . LEU A 1 193 ? -20.75 -5.129 -10.125 1 98.25 193 LEU A N 1
ATOM 1420 C CA . LEU A 1 193 ? -19.641 -5.266 -11.062 1 98.25 193 LEU A CA 1
ATOM 1421 C C . LEU A 1 193 ? -18.688 -4.082 -10.961 1 98.25 193 LEU A C 1
ATOM 1423 O O . LEU A 1 193 ? -19.078 -2.988 -10.555 1 98.25 193 LEU A O 1
ATOM 1427 N N . ASN A 1 194 ? -17.484 -4.332 -11.336 1 98.06 194 ASN A N 1
ATOM 1428 C CA . ASN A 1 194 ? -16.484 -3.283 -11.438 1 98.06 194 ASN A CA 1
ATOM 1429 C C . ASN A 1 194 ? -16.672 -2.438 -12.695 1 98.06 194 ASN A C 1
ATOM 1431 O O . ASN A 1 194 ? -15.805 -2.414 -13.57 1 98.06 194 ASN A O 1
ATOM 1435 N N . ILE A 1 195 ? -17.703 -1.691 -12.695 1 97.56 195 ILE A N 1
ATOM 1436 C CA . ILE A 1 195 ? -18.141 -0.94 -13.867 1 97.56 195 ILE A CA 1
ATOM 1437 C C . ILE A 1 195 ? -17.094 0.118 -14.219 1 97.56 195 ILE A C 1
ATOM 1439 O O . ILE A 1 195 ? -16.781 0.324 -15.391 1 97.56 195 ILE A O 1
ATOM 1443 N N . GLU A 1 196 ? -16.562 0.793 -13.227 1 94.94 196 GLU A N 1
ATOM 1444 C CA . GLU A 1 196 ? -15.547 1.812 -13.469 1 94.94 196 GLU A CA 1
ATOM 1445 C C . GLU A 1 196 ? -14.328 1.216 -14.164 1 94.94 196 GLU A C 1
ATOM 1447 O O . GLU A 1 196 ? -13.766 1.825 -15.078 1 94.94 196 GLU A O 1
ATOM 1452 N N . GLY A 1 197 ? -13.906 0.01 -13.719 1 95.81 197 GLY A N 1
ATOM 1453 C CA . GLY A 1 197 ? -12.805 -0.68 -14.375 1 95.81 197 GLY A CA 1
ATOM 1454 C C . GLY A 1 197 ? -13.094 -0.994 -15.836 1 95.81 197 GLY A C 1
ATOM 1455 O O . GLY A 1 197 ? -12.195 -0.895 -16.672 1 95.81 197 GLY A O 1
ATOM 1456 N N . MET A 1 198 ? -14.266 -1.323 -16.125 1 97 198 MET A N 1
ATOM 1457 C CA . MET A 1 198 ? -14.672 -1.626 -17.484 1 97 198 MET A CA 1
ATOM 1458 C C . MET A 1 198 ? -14.641 -0.372 -18.359 1 97 198 MET A C 1
ATOM 1460 O O . MET A 1 198 ? -14.164 -0.407 -19.484 1 97 198 MET A O 1
ATOM 1464 N N . ARG A 1 199 ? -15.117 0.682 -17.734 1 96.69 199 ARG A N 1
ATOM 1465 C CA . ARG A 1 199 ? -15.148 1.95 -18.453 1 96.69 199 ARG A CA 1
ATOM 1466 C C . ARG A 1 199 ? -13.734 2.424 -18.781 1 96.69 199 ARG A C 1
ATOM 1468 O O . ARG A 1 199 ? -13.484 2.914 -19.891 1 96.69 199 ARG A O 1
ATOM 1475 N N . ARG A 1 200 ? -12.867 2.254 -17.922 1 95.69 200 ARG A N 1
ATOM 1476 C CA . ARG A 1 200 ? -11.477 2.656 -18.125 1 95.69 200 ARG A CA 1
ATOM 1477 C C . ARG A 1 200 ? -10.82 1.841 -19.234 1 95.69 200 ARG A C 1
ATOM 1479 O O . ARG A 1 200 ? -9.812 2.266 -19.812 1 95.69 200 ARG A O 1
ATOM 1486 N N . LYS A 1 201 ? -11.391 0.768 -19.516 1 96.44 201 LYS A N 1
ATOM 1487 C CA . LYS A 1 201 ? -10.891 -0.084 -20.594 1 96.44 201 LYS A CA 1
ATOM 1488 C C . LYS A 1 201 ? -11.664 0.139 -21.875 1 96.44 201 LYS A C 1
ATOM 1490 O O . LYS A 1 201 ? -11.539 -0.638 -22.828 1 96.44 201 LYS A O 1
ATOM 1495 N N . ASP A 1 202 ? -12.523 0.995 -21.906 1 97.12 202 ASP A N 1
ATOM 1496 C CA . ASP A 1 202 ? -13.32 1.436 -23.047 1 97.12 202 ASP A CA 1
ATOM 1497 C C . ASP A 1 202 ? -14.242 0.32 -23.531 1 97.12 202 ASP A C 1
ATOM 1499 O O . ASP A 1 202 ? -14.406 0.128 -24.734 1 97.12 202 ASP A O 1
ATOM 1503 N N . TRP A 1 203 ? -14.75 -0.447 -22.625 1 97.62 203 TRP A N 1
ATOM 1504 C CA . TRP A 1 203 ? -15.766 -1.417 -23 1 97.62 203 TRP A CA 1
ATOM 1505 C C . TRP A 1 203 ? -17.062 -0.718 -23.406 1 97.62 203 TRP A C 1
ATOM 1507 O O . TRP A 1 203 ? -17.438 0.292 -22.812 1 97.62 203 TRP A O 1
ATOM 1517 N N . SER A 1 204 ? -17.734 -1.256 -24.391 1 97.69 204 SER A N 1
ATOM 1518 C CA . SER A 1 204 ? -18.938 -0.613 -24.906 1 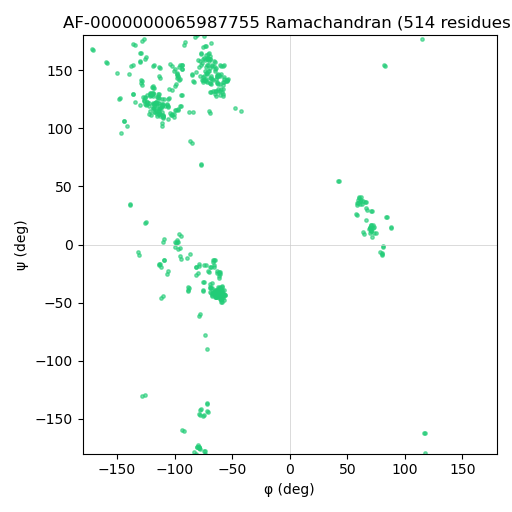97.69 204 SER A CA 1
ATOM 1519 C C . SER A 1 204 ? -20.062 -0.673 -23.891 1 97.69 204 SER A C 1
ATOM 1521 O O . SER A 1 204 ? -20.078 -1.537 -23.016 1 97.69 204 SER A O 1
ATOM 1523 N N . LYS A 1 205 ? -21.031 0.221 -24.078 1 97.06 205 LYS A N 1
ATOM 1524 C CA . LYS A 1 205 ? -22.234 0.234 -23.234 1 97.06 205 LYS A CA 1
ATOM 1525 C C . LYS A 1 205 ? -23 -1.073 -23.359 1 97.06 205 LYS A C 1
ATOM 1527 O O . LYS A 1 205 ? -23.562 -1.569 -22.375 1 97.06 205 LYS A O 1
ATOM 1532 N N . GLU A 1 206 ? -23.031 -1.617 -24.531 1 97.56 206 GLU A N 1
ATOM 1533 C CA . GLU A 1 206 ? -23.734 -2.877 -24.781 1 97.56 206 GLU A CA 1
ATOM 1534 C C . GLU A 1 206 ? -23.094 -4.02 -23.984 1 97.56 206 GLU A C 1
ATOM 1536 O O . GLU A 1 206 ? -23.797 -4.805 -23.344 1 97.56 206 GLU A O 1
ATOM 1541 N N . THR A 1 207 ? -21.766 -4.047 -24.031 1 98 207 THR A N 1
ATOM 1542 C CA . THR A 1 207 ? -21.031 -5.062 -23.281 1 98 207 THR A CA 1
ATOM 1543 C C . THR A 1 207 ? -21.328 -4.945 -21.781 1 98 207 THR A C 1
ATOM 1545 O O . THR A 1 207 ? -21.688 -5.934 -21.141 1 98 207 THR A O 1
ATOM 1548 N N . ILE A 1 208 ? -21.25 -3.783 -21.281 1 98.31 208 ILE A N 1
ATOM 1549 C CA . ILE A 1 208 ? -21.422 -3.537 -19.859 1 98.31 208 ILE A CA 1
ATOM 1550 C C . ILE A 1 208 ? -22.844 -3.908 -19.438 1 98.31 208 ILE A C 1
ATOM 1552 O O . ILE A 1 208 ? -23.047 -4.547 -18.406 1 98.31 208 ILE A O 1
ATOM 1556 N N . ASN A 1 209 ? -23.797 -3.596 -20.25 1 97.94 209 ASN A N 1
ATOM 1557 C CA . ASN A 1 209 ? -25.188 -3.902 -19.938 1 97.94 209 ASN A CA 1
ATOM 1558 C C . ASN A 1 209 ? -25.438 -5.406 -19.922 1 97.94 209 ASN A C 1
ATOM 1560 O O . ASN A 1 209 ? -26.141 -5.914 -19.047 1 97.94 209 ASN A O 1
ATOM 1564 N N . THR A 1 210 ? -24.891 -6.055 -20.875 1 98.31 210 THR A N 1
ATOM 1565 C CA . THR A 1 210 ? -25.047 -7.508 -20.922 1 98.31 210 THR A CA 1
ATOM 1566 C C . THR A 1 210 ? -24.438 -8.148 -19.672 1 98.31 210 THR A C 1
ATOM 1568 O O . THR A 1 210 ? -25.031 -9.039 -19.078 1 98.31 210 THR A O 1
ATOM 1571 N N . LEU A 1 211 ? -23.281 -7.645 -19.281 1 98.56 211 LEU A N 1
ATOM 1572 C CA . LEU A 1 211 ? -22.609 -8.195 -18.125 1 98.56 211 LEU A CA 1
ATOM 1573 C C . LEU A 1 211 ? -23.375 -7.879 -16.844 1 98.56 211 LEU A C 1
ATOM 1575 O O . LEU A 1 211 ? -23.422 -8.695 -15.922 1 98.56 211 LEU A O 1
ATOM 1579 N N . ARG A 1 212 ? -23.984 -6.766 -16.797 1 98 212 ARG A N 1
ATOM 1580 C CA . ARG A 1 212 ? -24.812 -6.398 -15.648 1 98 212 ARG A CA 1
ATOM 1581 C C . ARG A 1 212 ? -25.984 -7.367 -15.484 1 98 212 ARG A C 1
ATOM 1583 O O . ARG A 1 212 ? -26.266 -7.816 -14.375 1 98 212 ARG A O 1
ATOM 1590 N N . THR A 1 213 ? -26.594 -7.656 -16.578 1 98.19 213 THR A N 1
ATOM 1591 C CA . THR A 1 213 ? -27.719 -8.586 -16.531 1 98.19 213 THR A CA 1
ATOM 1592 C C . THR A 1 213 ? -27.25 -9.984 -16.141 1 98.19 213 THR A C 1
ATOM 1594 O O . THR A 1 213 ? -27.922 -10.672 -15.367 1 98.19 213 THR A O 1
ATOM 1597 N N . ALA A 1 214 ? -26.156 -10.328 -16.688 1 98.38 214 ALA A N 1
ATOM 1598 C CA . ALA A 1 214 ? -25.578 -11.617 -16.328 1 98.38 214 ALA A CA 1
ATOM 1599 C C . ALA A 1 214 ? -25.281 -11.695 -14.836 1 98.38 214 ALA A C 1
ATOM 1601 O O . ALA A 1 214 ? -25.531 -12.719 -14.203 1 98.38 214 ALA A O 1
ATOM 1602 N N . TYR A 1 215 ? -24.75 -10.695 -14.344 1 98.12 215 TYR A N 1
ATOM 1603 C CA . TYR A 1 215 ? -24.453 -10.617 -12.922 1 98.12 215 TYR A CA 1
ATOM 1604 C C . TYR A 1 215 ? -25.719 -10.82 -12.086 1 98.12 215 TYR A C 1
ATOM 1606 O O . TYR A 1 215 ? -25.719 -11.586 -11.125 1 98.12 215 TYR A O 1
ATOM 1614 N N . LYS A 1 216 ? -26.75 -10.141 -12.438 1 98 216 LYS A N 1
ATOM 1615 C CA . LYS A 1 216 ? -28.016 -10.281 -11.719 1 98 216 LYS A CA 1
ATOM 1616 C C . LYS A 1 216 ? -28.516 -11.719 -11.766 1 98 216 LYS A C 1
ATOM 1618 O O . LYS A 1 216 ? -29.062 -12.219 -10.781 1 98 216 LYS A O 1
ATOM 1623 N N . LEU A 1 217 ? -28.375 -12.266 -12.891 1 97.94 217 LEU A N 1
ATOM 1624 C CA . LEU A 1 217 ? -28.781 -13.656 -13.023 1 97.94 217 LEU A CA 1
ATOM 1625 C C . LEU A 1 217 ? -28.047 -14.547 -12.031 1 97.94 217 LEU A C 1
ATOM 1627 O O . LEU A 1 217 ? -28.641 -15.422 -11.406 1 97.94 217 LEU A O 1
ATOM 1631 N N . ILE A 1 218 ? -26.781 -14.289 -11.812 1 97.5 218 ILE A N 1
ATOM 1632 C CA . ILE A 1 218 ? -25.922 -15.109 -10.961 1 97.5 218 ILE A CA 1
ATOM 1633 C C . ILE A 1 218 ? -26.25 -14.844 -9.492 1 97.5 218 ILE A C 1
ATOM 1635 O O . ILE A 1 218 ? -26.359 -15.781 -8.695 1 97.5 218 ILE A O 1
ATOM 1639 N N . PHE A 1 219 ? -26.5 -13.594 -9.148 1 97.12 219 PHE A N 1
ATOM 1640 C CA . PHE A 1 219 ? -26.453 -13.227 -7.738 1 97.12 219 PHE A CA 1
ATOM 1641 C C . PHE A 1 219 ? -27.844 -12.953 -7.203 1 97.12 219 PHE A C 1
ATOM 1643 O O . PHE A 1 219 ? -28.062 -12.977 -5.988 1 97.12 219 PHE A O 1
ATOM 1650 N N . LYS A 1 220 ? -28.797 -12.82 -8.125 1 96.25 220 LYS A N 1
ATOM 1651 C CA . LYS A 1 220 ? -30.062 -12.328 -7.609 1 96.25 220 LYS A CA 1
ATOM 1652 C C . LYS A 1 220 ? -31.219 -13.195 -8.102 1 96.25 220 LYS A C 1
ATOM 1654 O O . LYS A 1 220 ? -32.344 -13.039 -7.648 1 96.25 220 LYS A O 1
ATOM 1659 N N . SER A 1 221 ? -31.062 -14.102 -8.992 1 95.75 221 SER A N 1
ATOM 1660 C CA . SER A 1 221 ? -32.156 -14.805 -9.648 1 95.75 221 SER A CA 1
ATOM 1661 C C . SER A 1 221 ? -32.719 -15.914 -8.758 1 95.75 221 SER A C 1
ATOM 1663 O O . SER A 1 221 ? -33.844 -16.375 -8.969 1 95.75 221 SER A O 1
ATOM 1665 N N . GLY A 1 222 ? -31.875 -16.406 -7.836 1 94.75 222 GLY A N 1
ATOM 1666 C CA . GLY A 1 222 ? -32.312 -17.516 -6.988 1 94.75 222 GLY A CA 1
ATOM 1667 C C . GLY A 1 222 ? -32.188 -18.875 -7.672 1 94.75 222 GLY A C 1
ATOM 1668 O O . GLY A 1 222 ? -32.469 -19.906 -7.066 1 94.75 222 GLY A O 1
ATOM 1669 N N . LYS A 1 223 ? -31.781 -18.906 -8.836 1 96.19 223 LYS A N 1
ATOM 1670 C CA . LYS A 1 223 ? -31.609 -20.156 -9.578 1 96.19 223 LYS A CA 1
ATOM 1671 C C . LYS A 1 223 ? -30.375 -20.906 -9.102 1 96.19 223 LYS A C 1
ATOM 1673 O O . LYS A 1 223 ? -29.5 -20.344 -8.453 1 96.19 223 LYS A O 1
ATOM 1678 N N . THR A 1 224 ? -30.391 -22.203 -9.43 1 95.56 224 THR A N 1
ATOM 1679 C CA . THR A 1 224 ? -29.219 -23 -9.117 1 95.56 224 THR A CA 1
ATOM 1680 C C . THR A 1 224 ? -28.047 -22.641 -10.031 1 95.56 224 THR A C 1
ATOM 1682 O O . THR A 1 224 ? -28.25 -22.094 -11.109 1 95.56 224 THR A O 1
ATOM 1685 N N . THR A 1 225 ? -26.891 -22.984 -9.609 1 95.25 225 THR A N 1
ATOM 1686 C CA . THR A 1 225 ? -25.688 -22.719 -10.391 1 95.25 225 THR A CA 1
ATOM 1687 C C . THR A 1 225 ? -25.797 -23.359 -11.773 1 95.25 225 THR A C 1
ATOM 1689 O O . THR A 1 225 ? -25.422 -22.75 -12.781 1 95.25 225 THR A O 1
ATOM 1692 N N . GLU A 1 226 ? -26.266 -24.562 -11.773 1 96.56 226 GLU A N 1
ATOM 1693 C CA . GLU A 1 226 ? -26.422 -25.281 -13.031 1 96.56 226 GLU A CA 1
ATOM 1694 C C . GLU A 1 226 ? -27.359 -24.547 -13.984 1 96.56 226 GLU A C 1
ATOM 1696 O O . GLU A 1 226 ? -27.078 -24.406 -15.172 1 96.56 226 GLU A O 1
ATOM 1701 N N . GLU A 1 227 ? -28.484 -24.125 -13.469 1 97.88 227 GLU A N 1
ATOM 1702 C CA . GLU A 1 227 ? -29.453 -23.391 -14.266 1 97.88 227 GLU A CA 1
ATOM 1703 C C . GLU A 1 227 ? -28.859 -22.078 -14.781 1 97.88 227 GLU A C 1
ATOM 1705 O O . GLU A 1 227 ? -29.078 -21.719 -15.938 1 97.88 227 GLU A O 1
ATOM 1710 N N . VAL A 1 228 ? -28.141 -21.438 -13.945 1 97.94 228 VAL A N 1
ATOM 1711 C CA . VAL A 1 228 ? -27.531 -20.156 -14.289 1 97.94 228 VAL A CA 1
ATOM 1712 C C . VAL A 1 228 ? -26.5 -20.359 -15.414 1 97.94 228 VAL A C 1
ATOM 1714 O O . VAL A 1 228 ? -26.5 -19.625 -16.406 1 97.94 228 VAL A O 1
ATOM 1717 N N . ILE A 1 229 ? -25.672 -21.359 -15.32 1 98.19 229 ILE A N 1
ATOM 1718 C CA . ILE A 1 229 ? -24.641 -21.641 -16.312 1 98.19 229 ILE A CA 1
ATOM 1719 C C . ILE A 1 229 ? -25.297 -21.922 -17.672 1 98.19 229 ILE A C 1
ATOM 1721 O O . ILE A 1 229 ? -24.828 -21.453 -18.703 1 98.19 229 ILE A O 1
ATOM 1725 N N . GLU A 1 230 ? -26.312 -22.703 -17.594 1 98.38 230 GLU A N 1
ATOM 1726 C CA . GLU A 1 230 ? -27.031 -23.016 -18.828 1 98.38 230 GLU A CA 1
ATOM 1727 C C . GLU A 1 230 ? -27.562 -21.766 -19.5 1 98.38 230 GLU A C 1
ATOM 1729 O O . GLU A 1 230 ? -27.375 -21.562 -20.703 1 98.38 230 GLU A O 1
ATOM 1734 N N . GLU A 1 231 ? -28.219 -20.953 -18.734 1 98.38 231 GLU A N 1
ATOM 1735 C CA . GLU A 1 231 ? -28.797 -19.719 -19.25 1 98.38 231 GLU A CA 1
ATOM 1736 C C . GLU A 1 231 ? -27.719 -18.766 -19.75 1 98.38 231 GLU A C 1
ATOM 1738 O O . GLU A 1 231 ? -27.859 -18.141 -20.797 1 98.38 231 GLU A O 1
ATOM 1743 N N . LEU A 1 232 ? -26.641 -18.625 -19.047 1 98.62 232 LEU A N 1
ATOM 1744 C CA . LEU A 1 232 ? -25.531 -17.781 -19.484 1 98.62 232 LEU A CA 1
ATOM 1745 C C . LEU A 1 232 ? -24.969 -18.266 -20.812 1 98.62 232 LEU A C 1
ATOM 1747 O O . LEU A 1 232 ? -24.688 -17.469 -21.703 1 98.62 232 LEU A O 1
ATOM 1751 N N . THR A 1 233 ? -24.812 -19.562 -20.922 1 98.5 233 THR A N 1
ATOM 1752 C CA . THR A 1 233 ? -24.203 -20.156 -22.094 1 98.5 233 THR A CA 1
ATOM 1753 C C . THR A 1 233 ? -25.094 -20 -23.312 1 98.5 233 THR A C 1
ATOM 1755 O O . THR A 1 233 ? -24.625 -19.656 -24.406 1 98.5 233 THR A O 1
ATOM 1758 N N . GLN A 1 234 ? -26.344 -20.109 -23.109 1 98.31 234 GLN A N 1
ATOM 1759 C CA . GLN A 1 234 ? -27.281 -20.125 -24.234 1 98.31 234 GLN A CA 1
ATOM 1760 C C . GLN A 1 234 ? -27.719 -18.719 -24.609 1 98.31 234 GLN A C 1
ATOM 1762 O O . GLN A 1 234 ? -27.797 -18.391 -25.797 1 98.31 234 GLN A O 1
ATOM 1767 N N . ASP A 1 235 ? -27.938 -17.891 -23.594 1 98 235 ASP A N 1
ATOM 1768 C CA . ASP A 1 235 ? -28.641 -16.641 -23.859 1 98 235 ASP A CA 1
ATOM 1769 C C . ASP A 1 235 ? -27.688 -15.445 -23.828 1 98 235 ASP A C 1
ATOM 1771 O O . ASP A 1 235 ? -27.953 -14.414 -24.453 1 98 235 ASP A O 1
ATOM 1775 N N . PHE A 1 236 ? -26.578 -15.523 -23.188 1 98.44 236 PHE A N 1
ATOM 1776 C CA . PHE A 1 236 ? -25.734 -14.359 -22.969 1 98.44 236 PHE A CA 1
ATOM 1777 C C . PHE A 1 236 ? -24.438 -14.492 -23.766 1 98.44 236 PHE A C 1
ATOM 1779 O O . PHE A 1 236 ? -23.984 -13.539 -24.406 1 98.44 236 PHE A O 1
ATOM 1786 N N . LEU A 1 237 ? -23.828 -15.625 -23.703 1 98.19 237 LEU A N 1
ATOM 1787 C CA . LEU A 1 237 ? -22.516 -15.859 -24.281 1 98.19 237 LEU A CA 1
ATOM 1788 C C . LEU A 1 237 ? -22.516 -15.516 -25.766 1 98.19 237 LEU A C 1
ATOM 1790 O O . LEU A 1 237 ? -21.562 -14.898 -26.266 1 98.19 237 LEU A O 1
ATOM 1794 N N . PRO A 1 238 ? -23.531 -15.883 -26.562 1 98 238 PRO A N 1
ATOM 1795 C CA . PRO A 1 238 ? -23.547 -15.523 -27.984 1 98 238 PRO A CA 1
ATOM 1796 C C . PRO A 1 238 ? -23.562 -14.008 -28.203 1 98 238 PRO A C 1
ATOM 1798 O O . PRO A 1 238 ? -23.094 -13.531 -29.25 1 98 238 PRO A O 1
ATOM 1801 N N . GLN A 1 239 ? -24.031 -13.258 -27.234 1 97.44 239 GLN A N 1
ATOM 1802 C CA . GLN A 1 239 ? -24.141 -11.812 -27.344 1 97.44 239 GLN A CA 1
ATOM 1803 C C . GLN A 1 239 ? -22.859 -11.117 -26.906 1 97.44 239 GLN A C 1
ATOM 1805 O O . GLN A 1 239 ? -22.484 -10.078 -27.453 1 97.44 239 GLN A O 1
ATOM 1810 N N . GLU A 1 240 ? -22.219 -11.641 -25.906 1 98 240 GLU A N 1
ATOM 1811 C CA . GLU A 1 240 ? -21.047 -11.039 -25.281 1 98 240 GLU A CA 1
ATOM 1812 C C . GLU A 1 240 ? -20.047 -12.102 -24.844 1 98 240 GLU A C 1
ATOM 1814 O O . GLU A 1 240 ? -20.219 -12.719 -23.781 1 98 240 GLU A O 1
ATOM 1819 N N . PRO A 1 241 ? -18.984 -12.203 -25.562 1 98.12 241 PRO A N 1
ATOM 1820 C CA . PRO A 1 241 ? -18.016 -13.266 -25.281 1 98.12 241 PRO A CA 1
ATOM 1821 C C . PRO A 1 241 ? -17.422 -13.164 -23.875 1 98.12 241 PRO A C 1
ATOM 1823 O O . PRO A 1 241 ? -17.047 -14.18 -23.281 1 98.12 241 PRO A O 1
ATOM 1826 N N . LYS A 1 242 ? -17.328 -12.008 -23.312 1 98.38 242 LYS A N 1
ATOM 1827 C CA . LYS A 1 242 ? -16.734 -11.828 -21.984 1 98.38 242 LYS A CA 1
ATOM 1828 C C . LYS A 1 242 ? -17.578 -12.531 -20.906 1 98.38 242 LYS A C 1
ATOM 1830 O O . LYS A 1 242 ? -17.094 -12.75 -19.797 1 98.38 242 LYS A O 1
ATOM 1835 N N . VAL A 1 243 ? -18.766 -12.93 -21.203 1 98.56 243 VAL A N 1
ATOM 1836 C CA . VAL A 1 243 ? -19.609 -13.68 -20.297 1 98.56 243 VAL A CA 1
ATOM 1837 C C . VAL A 1 243 ? -18.938 -15 -19.938 1 98.56 243 VAL A C 1
ATOM 1839 O O . VAL A 1 243 ? -19.172 -15.547 -18.844 1 98.56 243 VAL A O 1
ATOM 1842 N N . GLN A 1 244 ? -18.109 -15.453 -20.781 1 98.62 244 GLN A N 1
ATOM 1843 C CA . GLN A 1 244 ? -17.391 -16.703 -20.531 1 98.62 244 GLN A CA 1
ATOM 1844 C C . GLN A 1 244 ? -16.578 -16.609 -19.25 1 98.62 244 GLN A C 1
ATOM 1846 O O . GLN A 1 244 ? -16.438 -17.609 -18.531 1 98.62 244 GLN A O 1
ATOM 1851 N N . LEU A 1 245 ? -16.016 -15.492 -18.953 1 98.5 245 LEU A N 1
ATOM 1852 C CA . LEU A 1 245 ? -15.242 -15.297 -17.734 1 98.5 245 LEU A CA 1
ATOM 1853 C C . LEU A 1 245 ? -16.094 -15.57 -16.484 1 98.5 245 LEU A C 1
ATOM 1855 O O . LEU A 1 245 ? -15.602 -16.156 -15.516 1 98.5 245 LEU A O 1
ATOM 1859 N N . LEU A 1 246 ? -17.328 -15.133 -16.516 1 98.38 246 LEU A N 1
ATOM 1860 C CA . LEU A 1 246 ? -18.25 -15.398 -15.406 1 98.38 246 LEU A CA 1
ATOM 1861 C C . LEU A 1 246 ? -18.578 -16.875 -15.312 1 98.38 246 LEU A C 1
ATOM 1863 O O . LEU A 1 246 ? -18.609 -17.453 -14.219 1 98.38 246 LEU A O 1
ATOM 1867 N N . ILE A 1 247 ? -18.828 -17.438 -16.438 1 98.44 247 ILE A N 1
ATOM 1868 C CA . ILE A 1 247 ? -19.125 -18.875 -16.484 1 98.44 247 ILE A CA 1
ATOM 1869 C C . ILE A 1 247 ? -17.953 -19.656 -15.906 1 98.44 247 ILE A C 1
ATOM 1871 O O . ILE A 1 247 ? -18.156 -20.562 -15.086 1 98.44 247 ILE A O 1
ATOM 1875 N N . ASP A 1 248 ? -16.75 -19.281 -16.297 1 98.25 248 ASP A N 1
ATOM 1876 C CA . ASP A 1 248 ? -15.555 -19.969 -15.82 1 98.25 248 ASP A CA 1
ATOM 1877 C C . ASP A 1 248 ? -15.422 -19.844 -14.305 1 98.25 248 ASP A C 1
ATOM 1879 O O . ASP A 1 248 ? -14.992 -20.781 -13.633 1 98.25 248 ASP A O 1
ATOM 1883 N N . SER A 1 249 ? -15.758 -18.719 -13.789 1 97.75 249 SER A N 1
ATOM 1884 C CA . SER A 1 249 ? -15.711 -18.5 -12.352 1 97.75 249 SER A CA 1
ATOM 1885 C C . SER A 1 249 ? -16.625 -19.469 -11.609 1 97.75 249 SER A C 1
ATOM 1887 O O . SER A 1 249 ? -16.25 -20 -10.562 1 97.75 249 SER A O 1
ATOM 1889 N N . LEU A 1 250 ? -17.797 -19.656 -12.141 1 96.88 250 LEU A N 1
ATOM 1890 C CA . LEU A 1 250 ? -18.766 -20.547 -11.516 1 96.88 250 LEU A CA 1
ATOM 1891 C C . LEU A 1 250 ? -18.328 -22 -11.617 1 96.88 250 LEU A C 1
ATOM 1893 O O . LEU A 1 250 ? -18.453 -22.766 -10.664 1 96.88 250 LEU A O 1
ATOM 1897 N N . LEU A 1 251 ? -17.734 -22.328 -12.711 1 96.56 251 LEU A N 1
ATOM 1898 C CA . LEU A 1 251 ? -17.359 -23.719 -12.984 1 96.56 251 LEU A CA 1
ATOM 1899 C C . LEU A 1 251 ? -16.125 -24.109 -12.164 1 96.56 251 LEU A C 1
ATOM 1901 O O . LEU A 1 251 ? -16.016 -25.25 -11.711 1 96.56 251 LEU A O 1
ATOM 1905 N N . SER A 1 252 ? -15.289 -23.172 -11.93 1 95.75 252 SER A N 1
ATOM 1906 C CA . SER A 1 252 ? -13.992 -23.5 -11.336 1 95.75 252 SER A CA 1
ATOM 1907 C C . SER A 1 252 ? -14.023 -23.359 -9.82 1 95.75 252 SER A C 1
ATOM 1909 O O . SER A 1 252 ? -13.125 -23.828 -9.125 1 95.75 252 SER A O 1
ATOM 1911 N N . SER A 1 253 ? -15.055 -22.75 -9.297 1 94.38 253 SER A N 1
ATOM 1912 C CA . SER A 1 253 ? -15.07 -22.438 -7.871 1 94.38 253 SER A CA 1
ATOM 1913 C C . SER A 1 253 ? -15.164 -23.719 -7.031 1 94.38 253 SER A C 1
ATOM 1915 O O . SER A 1 253 ? -16.031 -24.562 -7.266 1 94.38 253 SER A O 1
ATOM 1917 N N . LYS A 1 254 ? -14.289 -23.812 -6.051 1 91.31 254 LYS A N 1
ATOM 1918 C CA . LYS A 1 254 ? -14.289 -24.953 -5.137 1 91.31 254 LYS A CA 1
ATOM 1919 C C . LYS A 1 254 ? -14.711 -24.531 -3.732 1 91.31 254 LYS A C 1
ATOM 1921 O O . LYS A 1 254 ? -15.172 -25.359 -2.945 1 91.31 254 LYS A O 1
ATOM 1926 N N . ARG A 1 255 ? -14.625 -23.266 -3.455 1 90.88 255 ARG A N 1
ATOM 1927 C CA . ARG A 1 255 ? -14.891 -22.766 -2.115 1 90.88 255 ARG A CA 1
ATOM 1928 C C . ARG A 1 255 ? -16.203 -21.984 -2.07 1 90.88 255 ARG A C 1
ATOM 1930 O O . ARG A 1 255 ? -16.578 -21.453 -1.027 1 90.88 255 ARG A O 1
ATOM 1937 N N . GLY A 1 256 ? -16.875 -21.984 -3.178 1 94.19 256 GLY A N 1
ATOM 1938 C CA . GLY A 1 256 ? -18.047 -21.125 -3.26 1 94.19 256 GLY A CA 1
ATOM 1939 C C . GLY A 1 256 ? -17.719 -19.688 -3.576 1 94.19 256 GLY A C 1
ATOM 1940 O O . GLY A 1 256 ? -16.625 -19.203 -3.254 1 94.19 256 GLY A O 1
ATOM 1941 N N . ILE A 1 257 ? -18.594 -18.969 -4.137 1 95.69 257 ILE A N 1
ATOM 1942 C CA . ILE A 1 257 ? -18.359 -17.594 -4.543 1 95.69 257 ILE A CA 1
ATOM 1943 C C . ILE A 1 257 ? -18.906 -16.641 -3.479 1 95.69 257 ILE A C 1
ATOM 1945 O O . ILE A 1 257 ? -19.969 -16.875 -2.914 1 95.69 257 ILE A O 1
ATOM 1949 N N . ILE A 1 258 ? -18.203 -15.57 -3.285 1 95.31 258 ILE A 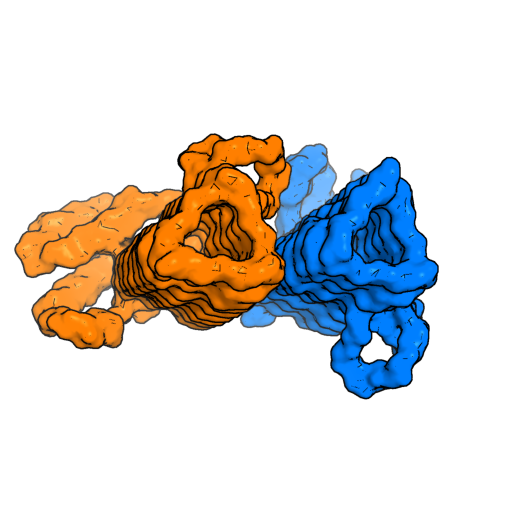N 1
ATOM 1950 C CA . ILE A 1 258 ? -18.672 -14.516 -2.387 1 95.31 258 ILE A CA 1
ATOM 1951 C C . ILE A 1 258 ? -19.938 -13.883 -2.936 1 95.31 258 ILE A C 1
ATOM 1953 O O . ILE A 1 258 ? -20 -13.492 -4.102 1 95.31 258 ILE A O 1
ATOM 1957 N N . ARG A 1 259 ? -20.984 -13.789 -2.047 1 93.38 259 ARG A N 1
ATOM 1958 C CA . ARG A 1 259 ? -22.266 -13.203 -2.445 1 93.38 259 ARG A CA 1
ATOM 1959 C C . ARG A 1 259 ? -22.594 -11.984 -1.586 1 93.38 259 ARG A C 1
ATOM 1961 O O . ARG A 1 259 ? -22.156 -11.883 -0.441 1 93.38 259 ARG A O 1
ATOM 1968 N N . MET B 1 1 ? 32.594 14.711 14.25 1 49.25 1 MET B N 1
ATOM 1969 C CA . MET B 1 1 ? 33 14.102 12.984 1 49.25 1 MET B CA 1
ATOM 1970 C C . MET B 1 1 ? 31.891 13.195 12.438 1 49.25 1 MET B C 1
ATOM 1972 O O . MET B 1 1 ? 31.234 12.484 13.203 1 49.25 1 MET B O 1
ATOM 1976 N N . THR B 1 2 ? 31.328 13.672 11.234 1 64.44 2 THR B N 1
ATOM 1977 C CA . THR B 1 2 ? 30.297 12.82 10.68 1 64.44 2 THR B CA 1
ATOM 1978 C C . THR B 1 2 ? 30.688 11.352 10.773 1 64.44 2 THR B C 1
ATOM 1980 O O . THR B 1 2 ? 31.828 10.992 10.477 1 64.44 2 THR B O 1
ATOM 1983 N N . GLN B 1 3 ? 29.938 10.617 11.562 1 89.69 3 GLN B N 1
ATOM 1984 C CA . GLN B 1 3 ? 30.266 9.195 11.656 1 89.69 3 GLN B CA 1
ATOM 1985 C C . GLN B 1 3 ? 29.562 8.406 10.547 1 89.69 3 GLN B C 1
ATOM 1987 O O . GLN B 1 3 ? 28.359 8.148 10.617 1 89.69 3 GLN B O 1
ATOM 1992 N N . ILE B 1 4 ? 30.312 8.352 9.445 1 97 4 ILE B N 1
ATOM 1993 C CA . ILE B 1 4 ? 29.828 7.527 8.344 1 97 4 ILE B CA 1
ATOM 1994 C C . ILE B 1 4 ? 30.531 6.176 8.367 1 97 4 ILE B C 1
ATOM 1996 O O . ILE B 1 4 ? 31.766 6.105 8.203 1 97 4 ILE B O 1
ATOM 2000 N N . HIS B 1 5 ? 29.75 5.191 8.594 1 97.62 5 HIS B N 1
ATOM 2001 C CA . HIS B 1 5 ? 30.328 3.859 8.633 1 97.62 5 HIS B CA 1
ATOM 2002 C C . HIS B 1 5 ? 30.984 3.5 7.297 1 97.62 5 HIS B C 1
ATOM 2004 O O . HIS B 1 5 ? 30.438 3.814 6.238 1 97.62 5 HIS B O 1
ATOM 2010 N N . PRO B 1 6 ? 32.031 2.791 7.277 1 97.12 6 PRO B N 1
ATOM 2011 C CA . PRO B 1 6 ? 32.781 2.512 6.059 1 97.12 6 PRO B CA 1
ATOM 2012 C C . PRO B 1 6 ? 31.984 1.717 5.031 1 97.12 6 PRO B C 1
ATOM 2014 O O . PRO B 1 6 ? 32.281 1.784 3.834 1 97.12 6 PRO B O 1
ATOM 2017 N N . THR B 1 7 ? 31 1.004 5.398 1 97.31 7 THR B N 1
ATOM 2018 C CA . THR B 1 7 ? 30.234 0.189 4.457 1 97.31 7 THR B CA 1
ATOM 2019 C C . THR B 1 7 ? 29.078 0.986 3.869 1 97.31 7 THR B C 1
ATOM 2021 O O . THR B 1 7 ? 28.391 0.512 2.963 1 97.31 7 THR B O 1
ATOM 2024 N N . ALA B 1 8 ? 28.812 2.131 4.438 1 98.19 8 ALA B N 1
ATOM 2025 C CA . ALA B 1 8 ? 27.766 2.973 3.873 1 98.19 8 ALA B CA 1
ATOM 2026 C C . ALA B 1 8 ? 28.172 3.518 2.506 1 98.19 8 ALA B C 1
ATOM 2028 O O . ALA B 1 8 ? 29.344 3.773 2.258 1 98.19 8 ALA B O 1
ATOM 2029 N N . ILE B 1 9 ? 27.234 3.592 1.626 1 98.44 9 ILE B N 1
ATOM 2030 C CA . ILE B 1 9 ? 27.453 4.191 0.312 1 98.44 9 ILE B CA 1
ATOM 2031 C C . ILE B 1 9 ? 26.734 5.535 0.236 1 98.44 9 ILE B C 1
ATOM 2033 O O . ILE B 1 9 ? 25.516 5.602 0.34 1 98.44 9 ILE B O 1
ATOM 2037 N N . VAL B 1 10 ? 27.516 6.648 0.017 1 98.38 10 VAL B N 1
ATOM 2038 C CA . VAL B 1 10 ? 26.953 7.996 0.057 1 98.38 10 VAL B CA 1
ATOM 2039 C C . VAL B 1 10 ? 27.297 8.734 -1.235 1 98.38 10 VAL B C 1
ATOM 2041 O O . VAL B 1 10 ? 28.469 8.773 -1.648 1 98.38 10 VAL B O 1
ATOM 2044 N N . SER B 1 11 ? 26.281 9.188 -1.845 1 98.31 11 SER B N 1
ATOM 2045 C CA . SER B 1 11 ? 26.469 9.961 -3.066 1 98.31 11 SER B CA 1
ATOM 2046 C C . SER B 1 11 ? 27.359 11.188 -2.816 1 98.31 11 SER B C 1
ATOM 2048 O O . SER B 1 11 ? 27.281 11.797 -1.75 1 98.31 11 SER B O 1
ATOM 2050 N N . SER B 1 12 ? 28.031 11.648 -3.855 1 98 12 SER B N 1
ATOM 2051 C CA . SER B 1 12 ? 28.891 12.812 -3.764 1 98 12 SER B CA 1
ATOM 2052 C C . SER B 1 12 ? 28.078 14.102 -3.65 1 98 12 SER B C 1
ATOM 2054 O O . SER B 1 12 ? 28.594 15.133 -3.229 1 98 12 SER B O 1
ATOM 2056 N N . THR B 1 13 ? 26.797 14 -4.02 1 98.19 13 THR B N 1
ATOM 2057 C CA . THR B 1 13 ? 25.969 15.211 -3.998 1 98.19 13 THR B CA 1
ATOM 2058 C C . THR B 1 13 ? 25.203 15.312 -2.689 1 98.19 13 THR B C 1
ATOM 2060 O O . THR B 1 13 ? 24.5 16.297 -2.451 1 98.19 13 THR B O 1
ATOM 2063 N N . ALA B 1 14 ? 25.344 14.312 -1.861 1 98.06 14 ALA B N 1
ATOM 2064 C CA . ALA B 1 14 ? 24.656 14.344 -0.574 1 98.06 14 ALA B CA 1
ATOM 2065 C C . ALA B 1 14 ? 25.344 15.305 0.393 1 98.06 14 ALA B C 1
ATOM 2067 O O . ALA B 1 14 ? 26.578 15.438 0.383 1 98.06 14 ALA B O 1
ATOM 2068 N N . GLU B 1 15 ? 24.531 16.031 1.145 1 98.38 15 GLU B N 1
ATOM 2069 C CA . GLU B 1 15 ? 25.016 16.906 2.197 1 98.38 15 GLU B CA 1
ATOM 2070 C C . GLU B 1 15 ? 24.672 16.375 3.58 1 98.38 15 GLU B C 1
ATOM 2072 O O . GLU B 1 15 ? 23.516 16.438 4.004 1 98.38 15 GLU B O 1
ATOM 2077 N N . ILE B 1 16 ? 25.703 15.938 4.324 1 98.25 16 ILE B N 1
ATOM 2078 C CA . ILE B 1 16 ? 25.5 15.32 5.633 1 98.25 16 ILE B CA 1
ATOM 2079 C C . ILE B 1 16 ? 26.125 16.188 6.715 1 98.25 16 ILE B C 1
ATOM 2081 O O . ILE B 1 16 ? 27.328 16.484 6.676 1 98.25 16 ILE B O 1
ATOM 2085 N N . HIS B 1 17 ? 25.281 16.609 7.594 1 98.06 17 HIS B N 1
ATOM 2086 C CA . HIS B 1 17 ? 25.812 17.406 8.688 1 98.06 17 HIS B CA 1
ATOM 2087 C C . HIS B 1 17 ? 26.891 16.656 9.445 1 98.06 17 HIS B C 1
ATOM 2089 O O . HIS B 1 17 ? 26.797 15.43 9.617 1 98.06 17 HIS B O 1
ATOM 2095 N N . GLU B 1 18 ? 27.812 17.328 10.102 1 97.31 18 GLU B N 1
ATOM 2096 C CA . GLU B 1 18 ? 28.984 16.719 10.719 1 97.31 18 GLU B CA 1
ATOM 2097 C C . GLU B 1 18 ? 28.609 15.906 11.953 1 97.31 18 GLU B C 1
ATOM 2099 O O . GLU B 1 18 ? 29.328 14.984 12.344 1 97.31 18 GLU B O 1
ATOM 2104 N N . THR B 1 19 ? 27.438 16.266 12.508 1 97.94 19 THR B N 1
ATOM 2105 C CA . THR B 1 19 ? 27.047 15.562 13.734 1 97.94 19 THR B CA 1
ATOM 2106 C C . THR B 1 19 ? 26.047 14.453 13.43 1 97.94 19 THR B C 1
ATOM 2108 O O . THR B 1 19 ? 25.578 13.766 14.336 1 97.94 19 THR B O 1
ATOM 2111 N N . ALA B 1 20 ? 25.703 14.258 12.219 1 98.19 20 ALA B N 1
ATOM 2112 C CA . ALA B 1 20 ? 24.844 13.141 11.82 1 98.19 20 ALA B CA 1
ATOM 2113 C C . ALA B 1 20 ? 25.625 11.828 11.805 1 98.19 20 ALA B C 1
ATOM 2115 O O . ALA B 1 20 ? 26.859 11.828 11.75 1 98.19 20 ALA B O 1
ATOM 2116 N N . SER B 1 21 ? 24.859 10.75 11.945 1 98.44 21 SER B N 1
ATOM 2117 C CA . SER B 1 21 ? 25.469 9.422 11.93 1 98.44 21 SER B CA 1
ATOM 2118 C C . SER B 1 21 ? 24.844 8.539 10.859 1 98.44 21 SER B C 1
ATOM 2120 O O . SER B 1 21 ? 23.625 8.406 10.781 1 98.44 21 SER B O 1
ATOM 2122 N N . ILE B 1 22 ? 25.656 7.973 10.062 1 98.62 22 ILE B N 1
ATOM 2123 C CA . ILE B 1 22 ? 25.25 7.031 9.031 1 98.62 22 ILE B CA 1
ATOM 2124 C C . ILE B 1 22 ? 25.797 5.645 9.344 1 98.62 22 ILE B C 1
ATOM 2126 O O . ILE B 1 22 ? 27 5.41 9.242 1 98.62 22 ILE B O 1
ATOM 2130 N N . GLY B 1 23 ? 24.844 4.727 9.633 1 98.31 23 GLY B N 1
ATOM 2131 C CA . GLY B 1 23 ? 25.234 3.402 10.086 1 98.31 23 GLY B CA 1
ATOM 2132 C C . GLY B 1 23 ? 25.609 2.467 8.953 1 98.31 23 GLY B C 1
ATOM 2133 O O . GLY B 1 23 ? 25.625 2.871 7.789 1 98.31 23 GLY B O 1
ATOM 2134 N N . PRO B 1 24 ? 26 1.245 9.336 1 98.38 24 PRO B N 1
ATOM 2135 C CA . PRO B 1 24 ? 26.484 0.29 8.336 1 98.38 24 PRO B CA 1
ATOM 2136 C C . PRO B 1 24 ? 25.422 -0.083 7.316 1 98.38 24 PRO B C 1
ATOM 2138 O O . PRO B 1 24 ? 24.234 -0.21 7.664 1 98.38 24 PRO B O 1
ATOM 2141 N N . TYR B 1 25 ? 25.859 -0.182 5.992 1 98.31 25 TYR B N 1
ATOM 2142 C CA . TYR B 1 25 ? 25.094 -0.699 4.867 1 98.31 25 TYR B CA 1
ATOM 2143 C C . TYR B 1 25 ? 23.953 0.245 4.504 1 98.31 25 TYR B C 1
ATOM 2145 O O . TYR B 1 25 ? 23.016 -0.146 3.811 1 98.31 25 TYR B O 1
ATOM 2153 N N . CYS B 1 26 ? 24.047 1.425 5.031 1 98.69 26 CYS B N 1
ATOM 2154 C CA . CYS B 1 26 ? 23.125 2.457 4.57 1 98.69 26 CYS B CA 1
ATOM 2155 C C . CYS B 1 26 ? 23.5 2.939 3.174 1 98.69 26 CYS B C 1
ATOM 2157 O O . CYS B 1 26 ? 24.672 2.873 2.783 1 98.69 26 CYS B O 1
ATOM 2159 N N . ILE B 1 27 ? 22.562 3.334 2.438 1 98.81 27 ILE B N 1
ATOM 2160 C CA . ILE B 1 27 ? 22.766 3.941 1.128 1 98.81 27 ILE B CA 1
ATOM 2161 C C . ILE B 1 27 ? 22.094 5.309 1.08 1 98.81 27 ILE B C 1
ATOM 2163 O O . ILE B 1 27 ? 20.891 5.422 1.323 1 98.81 27 ILE B O 1
ATOM 2167 N N . VAL B 1 28 ? 22.844 6.375 0.83 1 98.75 28 VAL B N 1
ATOM 2168 C CA . VAL B 1 28 ? 22.359 7.746 0.705 1 98.75 28 VAL B CA 1
ATOM 2169 C C . VAL B 1 28 ? 22.609 8.258 -0.714 1 98.75 28 VAL B C 1
ATOM 2171 O O . VAL B 1 28 ? 23.75 8.406 -1.135 1 98.75 28 VAL B O 1
ATOM 2174 N N . GLY B 1 29 ? 21.484 8.516 -1.398 1 98.56 29 GLY B N 1
ATOM 2175 C CA . GLY B 1 29 ? 21.578 8.828 -2.816 1 98.56 29 GLY B CA 1
ATOM 2176 C C . GLY B 1 29 ? 21.703 10.312 -3.094 1 98.56 29 GLY B C 1
ATOM 2177 O O . GLY B 1 29 ? 22.109 11.086 -2.221 1 98.56 29 GLY B O 1
ATOM 2178 N N . ASP B 1 30 ? 21.391 10.703 -4.324 1 98.56 30 ASP B N 1
ATOM 2179 C CA . ASP B 1 30 ? 21.672 12.031 -4.852 1 98.56 30 ASP B CA 1
ATOM 2180 C C . ASP B 1 30 ? 20.75 13.086 -4.25 1 98.56 30 ASP B C 1
ATOM 2182 O O . ASP B 1 30 ? 19.562 12.82 -4.055 1 98.56 30 ASP B O 1
ATOM 2186 N N . ASN B 1 31 ? 21.281 14.258 -4 1 98.69 31 ASN B N 1
ATOM 2187 C CA . ASN B 1 31 ? 20.516 15.422 -3.578 1 98.69 31 ASN B CA 1
ATOM 2188 C C . ASN B 1 31 ? 19.781 15.164 -2.266 1 98.69 31 ASN B C 1
ATOM 2190 O O . ASN B 1 31 ? 18.609 15.516 -2.125 1 98.69 31 ASN B O 1
ATOM 2194 N N . VAL B 1 32 ? 20.516 14.477 -1.394 1 98.88 32 VAL B N 1
ATOM 2195 C CA . VAL B 1 32 ? 20 14.219 -0.057 1 98.88 32 VAL B CA 1
ATOM 2196 C C . VAL B 1 32 ? 20.688 15.125 0.956 1 98.88 32 VAL B C 1
ATOM 2198 O O . VAL B 1 32 ? 21.906 15.32 0.888 1 98.88 32 VAL B O 1
ATOM 2201 N N . SER B 1 33 ? 19.922 15.719 1.822 1 98.88 33 SER B N 1
ATOM 2202 C CA . SER B 1 33 ? 20.484 16.453 2.955 1 98.88 33 SER B CA 1
ATOM 2203 C C . SER B 1 33 ? 20.031 15.844 4.281 1 98.88 33 SER B C 1
ATOM 2205 O O . SER B 1 33 ? 18.859 15.516 4.449 1 98.88 33 SER B O 1
ATOM 2207 N N . ILE B 1 34 ? 20.969 15.672 5.207 1 98.75 34 ILE B N 1
ATOM 2208 C CA . ILE B 1 34 ? 20.688 15.125 6.531 1 98.75 34 ILE B CA 1
ATOM 2209 C C . ILE B 1 34 ? 21.172 16.109 7.602 1 98.75 34 ILE B C 1
ATOM 2211 O O . ILE B 1 34 ? 22.359 16.438 7.66 1 98.75 34 ILE B O 1
ATOM 2215 N N . GLY B 1 35 ? 20.234 16.484 8.422 1 98.69 35 GLY B N 1
ATOM 2216 C CA . GLY B 1 35 ? 20.5 17.531 9.398 1 98.69 35 GLY B CA 1
ATOM 2217 C C . GLY B 1 35 ? 21.234 17.031 10.625 1 98.69 35 GLY B C 1
ATOM 2218 O O . GLY B 1 35 ? 21.469 15.836 10.766 1 98.69 35 GLY B O 1
ATOM 2219 N N . ALA B 1 36 ? 21.5 17.969 11.547 1 98.56 36 ALA B N 1
ATOM 2220 C CA . ALA B 1 36 ? 22.312 17.75 12.742 1 98.56 36 ALA B CA 1
ATOM 2221 C C . ALA B 1 36 ? 21.672 16.703 13.648 1 98.56 36 ALA B C 1
ATOM 2223 O O . ALA B 1 36 ? 20.469 16.734 13.898 1 98.56 36 ALA B O 1
ATOM 2224 N N . GLY B 1 37 ? 22.484 15.75 14.086 1 98.44 37 GLY B N 1
ATOM 2225 C CA . GLY B 1 37 ? 22.078 14.805 15.125 1 98.44 37 GLY B CA 1
ATOM 2226 C C . GLY B 1 37 ? 21.219 13.672 14.594 1 98.44 37 GLY B C 1
ATOM 2227 O O . GLY B 1 37 ? 20.875 12.742 15.328 1 98.44 37 GLY B O 1
ATOM 2228 N N . THR B 1 38 ? 20.828 13.734 13.359 1 98.75 38 THR B N 1
ATOM 2229 C CA . THR B 1 38 ? 20.031 12.672 12.758 1 98.75 38 THR B CA 1
ATOM 2230 C C . THR B 1 38 ? 20.859 11.398 12.602 1 98.75 38 THR B C 1
ATOM 2232 O O . THR B 1 38 ? 22.031 11.4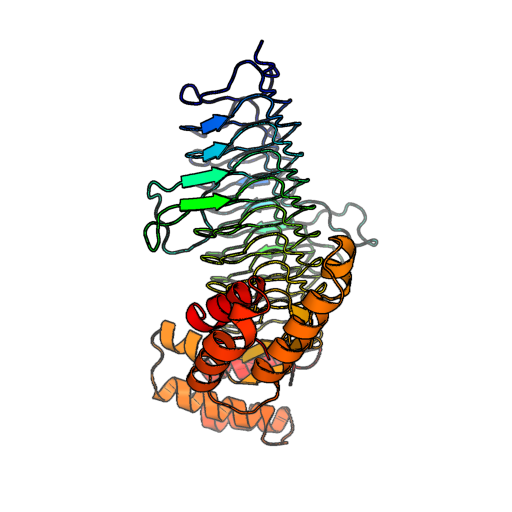61 12.227 1 98.75 38 THR B O 1
ATOM 2235 N N . LYS B 1 39 ? 20.234 10.281 12.914 1 98.81 39 LYS B N 1
ATOM 2236 C CA . LYS B 1 39 ? 20.922 8.984 12.875 1 98.81 39 LYS B CA 1
ATOM 2237 C C . LYS B 1 39 ? 20.219 8.023 11.922 1 98.81 39 LYS B C 1
ATOM 2239 O O . LYS B 1 39 ? 19.031 7.738 12.086 1 98.81 39 LYS B O 1
ATOM 2244 N N . LEU B 1 40 ? 20.828 7.641 10.891 1 98.81 40 LEU B N 1
ATOM 2245 C CA . LEU B 1 40 ? 20.469 6.43 10.164 1 98.81 40 LEU B CA 1
ATOM 2246 C C . LEU B 1 40 ? 21.125 5.203 10.797 1 98.81 40 LEU B C 1
ATOM 2248 O O . LEU B 1 40 ? 22.328 5.027 10.711 1 98.81 40 LEU B O 1
ATOM 2252 N N . LEU B 1 41 ? 20.422 4.297 11.344 1 97.88 41 LEU B N 1
ATOM 2253 C CA . LEU B 1 41 ? 21.016 3.211 12.117 1 97.88 41 LEU B CA 1
ATOM 2254 C C . LEU B 1 41 ? 21.734 2.225 11.195 1 97.88 41 LEU B C 1
ATOM 2256 O O . LEU B 1 41 ? 22.953 2.322 11 1 97.88 41 LEU B O 1
ATOM 2260 N N . ARG B 1 42 ? 21.094 1.25 10.711 1 97.94 42 ARG B N 1
ATOM 2261 C CA . ARG B 1 42 ? 21.672 0.298 9.766 1 97.94 42 ARG B CA 1
ATOM 2262 C C . ARG B 1 42 ? 20.688 -0.062 8.672 1 97.94 42 ARG B C 1
ATOM 2264 O O . ARG B 1 42 ? 19.469 -0.083 8.906 1 97.94 42 ARG B O 1
ATOM 2271 N N . HIS B 1 43 ? 21.219 -0.319 7.469 1 98.5 43 HIS B N 1
ATOM 2272 C CA . HIS B 1 43 ? 20.422 -0.834 6.359 1 98.5 43 HIS B CA 1
ATOM 2273 C C . HIS B 1 43 ? 19.281 0.117 6.012 1 98.5 43 HIS B C 1
ATOM 2275 O O . HIS B 1 43 ? 18.156 -0.322 5.742 1 98.5 43 HIS B O 1
ATOM 2281 N N . VAL B 1 44 ? 19.531 1.386 6.066 1 98.81 44 VAL B N 1
ATOM 2282 C CA . VAL B 1 44 ? 18.562 2.391 5.648 1 98.81 44 VAL B CA 1
ATOM 2283 C C . VAL B 1 44 ? 18.891 2.877 4.242 1 98.81 44 VAL B C 1
ATOM 2285 O O . VAL B 1 44 ? 20.062 3.094 3.914 1 98.81 44 VAL B O 1
ATOM 2288 N N . VAL B 1 45 ? 17.891 3.014 3.416 1 98.88 45 VAL B N 1
ATOM 2289 C CA . VAL B 1 45 ? 18.078 3.584 2.086 1 98.88 45 VAL B CA 1
ATOM 2290 C C . VAL B 1 45 ? 17.391 4.941 2.004 1 98.88 45 VAL B C 1
ATOM 2292 O O . VAL B 1 45 ? 16.172 5.047 2.23 1 98.88 45 VAL B O 1
ATOM 2295 N N . VAL B 1 46 ? 18.078 6.023 1.779 1 98.88 46 VAL B N 1
ATOM 2296 C CA . VAL B 1 46 ? 17.562 7.324 1.367 1 98.88 46 VAL B CA 1
ATOM 2297 C C . VAL B 1 46 ? 17.891 7.566 -0.106 1 98.88 46 VAL B C 1
ATOM 2299 O O . VAL B 1 46 ? 19.031 7.867 -0.457 1 98.88 46 VAL B O 1
ATOM 2302 N N . THR B 1 47 ? 16.922 7.516 -0.923 1 98.44 47 THR B N 1
ATOM 2303 C CA . THR B 1 47 ? 17.125 7.266 -2.346 1 98.44 47 THR B CA 1
ATOM 2304 C C . THR B 1 47 ? 17.609 8.531 -3.051 1 98.44 47 THR B C 1
ATOM 2306 O O . THR B 1 47 ? 18.656 8.516 -3.715 1 98.44 47 THR B O 1
ATOM 2309 N N . LYS B 1 48 ? 16.844 9.578 -3.016 1 98.62 48 LYS B N 1
ATOM 2310 C CA . LYS B 1 48 ? 17.219 10.812 -3.697 1 98.62 48 LYS B CA 1
ATOM 2311 C C . LYS B 1 48 ? 16.25 11.945 -3.338 1 98.62 48 LYS B C 1
ATOM 2313 O O . LYS B 1 48 ? 15.195 11.711 -2.75 1 98.62 48 LYS B O 1
ATOM 2318 N N . ASN B 1 49 ? 16.641 13.156 -3.705 1 98.88 49 ASN B N 1
ATOM 2319 C CA . ASN B 1 49 ? 15.789 14.328 -3.607 1 98.88 49 ASN B CA 1
ATOM 2320 C C . ASN B 1 49 ? 15.008 14.344 -2.297 1 98.88 49 ASN B C 1
ATOM 2322 O O . ASN B 1 49 ? 13.781 14.508 -2.301 1 98.88 49 ASN B O 1
ATOM 2326 N N . THR B 1 50 ? 15.734 14.242 -1.193 1 98.94 50 THR B N 1
ATOM 2327 C CA . THR B 1 50 ? 15.125 14.141 0.128 1 98.94 50 THR B CA 1
ATOM 2328 C C . THR B 1 50 ? 15.844 15.047 1.125 1 98.94 50 THR B C 1
ATOM 2330 O O . THR B 1 50 ? 17.078 15.055 1.187 1 98.94 50 THR B O 1
ATOM 2333 N N . ARG B 1 51 ? 15.094 15.844 1.836 1 98.94 51 ARG B N 1
ATOM 2334 C CA . ARG B 1 51 ? 15.625 16.688 2.906 1 98.94 51 ARG B CA 1
ATOM 2335 C C . ARG B 1 51 ? 15.148 16.203 4.27 1 98.94 51 ARG B C 1
ATOM 2337 O O . ARG B 1 51 ? 13.945 16.188 4.539 1 98.94 51 ARG B O 1
ATOM 2344 N N . ILE B 1 52 ? 16.109 15.828 5.109 1 98.94 52 ILE B N 1
ATOM 2345 C CA . ILE B 1 52 ? 15.789 15.344 6.449 1 98.94 52 ILE B CA 1
ATOM 2346 C C . ILE B 1 52 ? 16.328 16.328 7.492 1 98.94 52 ILE B C 1
ATOM 2348 O O . ILE B 1 52 ? 17.5 16.672 7.469 1 98.94 52 ILE B O 1
ATOM 2352 N N . GLY B 1 53 ? 15.516 16.719 8.398 1 98.88 53 GLY B N 1
ATOM 2353 C CA . GLY B 1 53 ? 15.875 17.703 9.414 1 98.88 53 GLY B CA 1
ATOM 2354 C C . GLY B 1 53 ? 16.766 17.125 10.5 1 98.88 53 GLY B C 1
ATOM 2355 O O . GLY B 1 53 ? 17.594 16.25 10.234 1 98.88 53 GLY B O 1
ATOM 2356 N N . LYS B 1 54 ? 16.547 17.703 11.742 1 98.88 54 LYS B N 1
ATOM 2357 C CA . LYS B 1 54 ? 17.453 17.438 12.852 1 98.88 54 LYS B CA 1
ATOM 2358 C C . LYS B 1 54 ? 16.906 16.344 13.773 1 98.88 54 LYS B C 1
ATOM 2360 O O . LYS B 1 54 ? 15.688 16.234 13.945 1 98.88 54 LYS B O 1
ATOM 2365 N N . ASN B 1 55 ? 17.781 15.57 14.344 1 98.81 55 ASN B N 1
ATOM 2366 C CA . ASN B 1 55 ? 17.516 14.664 15.461 1 98.81 55 ASN B CA 1
ATOM 2367 C C . ASN B 1 55 ? 16.453 13.633 15.109 1 98.81 55 ASN B C 1
ATOM 2369 O O . ASN B 1 55 ? 15.586 13.32 15.93 1 98.81 55 ASN B O 1
ATOM 2373 N N . ASN B 1 56 ? 16.438 13.211 13.938 1 98.94 56 ASN B N 1
ATOM 2374 C CA . ASN B 1 56 ? 15.633 12.055 13.555 1 98.94 56 ASN B CA 1
ATOM 2375 C C . ASN B 1 56 ? 16.375 10.742 13.812 1 98.94 56 ASN B C 1
ATOM 2377 O O . ASN B 1 56 ? 17.594 10.703 13.773 1 98.94 56 ASN B O 1
ATOM 2381 N N . GLU B 1 57 ? 15.648 9.766 14.148 1 98.94 57 GLU B N 1
ATOM 2382 C CA . GLU B 1 57 ? 16.172 8.398 14.242 1 98.94 57 GLU B CA 1
ATOM 2383 C C . GLU B 1 57 ? 15.453 7.465 13.273 1 98.94 57 GLU B C 1
ATOM 2385 O O . GLU B 1 57 ? 14.242 7.246 13.391 1 98.94 57 GLU B O 1
ATOM 2390 N N . ILE B 1 58 ? 16.188 6.906 12.336 1 98.88 58 ILE B N 1
ATOM 2391 C CA . ILE B 1 58 ? 15.609 6.059 11.305 1 98.88 58 ILE B CA 1
ATOM 2392 C C . ILE B 1 58 ? 16.156 4.641 11.43 1 98.88 58 ILE B C 1
ATOM 2394 O O . ILE B 1 58 ? 17.375 4.43 11.359 1 98.88 58 ILE B O 1
ATOM 2398 N N . PHE B 1 59 ? 15.273 3.65 11.594 1 98.75 59 PHE B N 1
ATOM 2399 C CA . PHE B 1 59 ? 15.617 2.273 11.922 1 98.75 59 PHE B CA 1
ATOM 2400 C C . PHE B 1 59 ? 15.797 1.445 10.656 1 98.75 59 PHE B C 1
ATOM 2402 O O . PHE B 1 59 ? 15.516 1.923 9.555 1 98.75 59 PHE B O 1
ATOM 2409 N N . GLN B 1 60 ? 16.266 0.236 10.789 1 98.5 60 GLN B N 1
ATOM 2410 C CA . GLN B 1 60 ? 16.719 -0.606 9.688 1 98.5 60 GLN B CA 1
ATOM 2411 C C . GLN B 1 60 ? 15.57 -0.915 8.727 1 98.5 60 GLN B C 1
ATOM 2413 O O . GLN B 1 60 ? 14.414 -1.05 9.148 1 98.5 60 GLN B O 1
ATOM 2418 N N . PHE B 1 61 ? 15.969 -1.005 7.379 1 98.5 61 PHE B N 1
ATOM 2419 C CA . PHE B 1 61 ? 15.156 -1.483 6.27 1 98.5 61 PHE B CA 1
ATOM 2420 C C . PHE B 1 61 ? 14.117 -0.44 5.871 1 98.5 61 PHE B C 1
ATOM 2422 O O . PHE B 1 61 ? 13.195 -0.735 5.109 1 98.5 61 PHE B O 1
ATOM 2429 N N . ALA B 1 62 ? 14.258 0.756 6.441 1 98.75 62 ALA B N 1
ATOM 2430 C CA . ALA B 1 62 ? 13.422 1.856 5.973 1 98.75 62 ALA B CA 1
ATOM 2431 C C . ALA B 1 62 ? 13.82 2.287 4.562 1 98.75 62 ALA B C 1
ATOM 2433 O O . ALA B 1 62 ? 15.008 2.277 4.219 1 98.75 62 ALA B O 1
ATOM 2434 N N . SER B 1 63 ? 12.891 2.562 3.723 1 98.88 63 SER B N 1
ATOM 2435 C CA . SER B 1 63 ? 13.047 3.135 2.391 1 98.88 63 SER B CA 1
ATOM 2436 C C . SER B 1 63 ? 12.523 4.562 2.332 1 98.88 63 SER B C 1
ATOM 2438 O O . SER B 1 63 ? 11.305 4.781 2.324 1 98.88 63 SER B O 1
ATOM 2440 N N . ILE B 1 64 ? 13.43 5.562 2.227 1 98.88 64 ILE B N 1
ATOM 2441 C CA . ILE B 1 64 ? 13.086 6.977 2.348 1 98.88 64 ILE B CA 1
ATOM 2442 C C . ILE B 1 64 ? 13.383 7.691 1.031 1 98.88 64 ILE B C 1
ATOM 2444 O O . ILE B 1 64 ? 14.5 7.613 0.513 1 98.88 64 ILE B O 1
ATOM 2448 N N . GLY B 1 65 ? 12.344 8.273 0.517 1 98.81 65 GLY B N 1
ATOM 2449 C CA . GLY B 1 65 ? 12.539 9.102 -0.661 1 98.81 65 GLY B CA 1
ATOM 2450 C C . GLY B 1 65 ? 12.547 8.312 -1.954 1 98.81 65 GLY B C 1
ATOM 2451 O O . GLY B 1 65 ? 13.203 8.703 -2.924 1 98.81 65 GLY B O 1
ATOM 2452 N N . GLU B 1 66 ? 11.938 7.164 -1.974 1 98.38 66 GLU B N 1
ATOM 2453 C CA . GLU B 1 66 ? 11.859 6.352 -3.182 1 98.38 66 GLU B CA 1
ATOM 2454 C C . GLU B 1 66 ? 10.844 6.926 -4.168 1 98.38 66 GLU B C 1
ATOM 2456 O O . GLU B 1 66 ? 9.977 7.719 -3.785 1 98.38 66 GLU B O 1
ATOM 2461 N N . ASP B 1 67 ? 11.008 6.504 -5.5 1 97.5 67 ASP B N 1
ATOM 2462 C CA . ASP B 1 67 ? 9.969 6.812 -6.484 1 97.5 67 ASP B CA 1
ATOM 2463 C C . ASP B 1 67 ? 8.602 6.332 -6.008 1 97.5 67 ASP B C 1
ATOM 2465 O O . ASP B 1 67 ? 8.484 5.262 -5.41 1 97.5 67 ASP B O 1
ATOM 2469 N N . CYS B 1 68 ? 7.594 7.141 -6.32 1 96 68 CYS B N 1
ATOM 2470 C CA . CYS B 1 68 ? 6.25 6.773 -5.895 1 96 68 CYS B CA 1
ATOM 2471 C C . CYS B 1 68 ? 5.715 5.613 -6.723 1 96 68 CYS B C 1
ATOM 2473 O O . CYS B 1 68 ? 6.336 5.207 -7.707 1 96 68 CYS B O 1
ATOM 2475 N N . GLN B 1 69 ? 4.598 5.078 -6.309 1 92.69 69 GLN B N 1
ATOM 2476 C CA . GLN B 1 69 ? 4.016 3.896 -6.934 1 92.69 69 GLN B CA 1
ATOM 2477 C C . GLN B 1 69 ? 2.941 4.285 -7.945 1 92.69 69 GLN B C 1
ATOM 2479 O O . GLN B 1 69 ? 2.264 3.418 -8.5 1 92.69 69 GLN B O 1
ATOM 2484 N N . ASP B 1 70 ? 2.727 5.559 -8.141 1 92.81 70 ASP B N 1
ATOM 2485 C CA . ASP B 1 70 ? 1.766 6.051 -9.125 1 92.81 70 ASP B CA 1
ATOM 2486 C C . ASP B 1 70 ? 2.189 5.676 -10.547 1 92.81 70 ASP B C 1
ATOM 2488 O O . ASP B 1 70 ? 3.293 6.012 -10.977 1 92.81 70 ASP B O 1
ATOM 2492 N N . LEU B 1 71 ? 1.297 5.078 -11.281 1 90.25 71 LEU B N 1
ATOM 2493 C CA . LEU B 1 71 ? 1.608 4.598 -12.617 1 90.25 71 LEU B CA 1
ATOM 2494 C C . LEU B 1 71 ? 1.821 5.766 -13.578 1 90.25 71 LEU B C 1
ATOM 2496 O O . LEU B 1 71 ? 2.414 5.602 -14.648 1 90.25 71 LEU B O 1
ATOM 2500 N N . LYS B 1 72 ? 1.363 6.992 -13.297 1 90.88 72 LYS B N 1
ATOM 2501 C CA . LYS B 1 72 ? 1.515 8.18 -14.133 1 90.88 72 LYS B CA 1
ATOM 2502 C C . LYS B 1 72 ? 2.891 8.812 -13.945 1 90.88 72 LYS B C 1
ATOM 2504 O O . LYS B 1 72 ? 3.311 9.648 -14.75 1 90.88 72 LYS B O 1
ATOM 2509 N N . TYR B 1 73 ? 3.533 8.453 -12.812 1 93.44 73 TYR B N 1
ATOM 2510 C CA . TYR B 1 73 ? 4.871 8.977 -12.57 1 93.44 73 TYR B CA 1
ATOM 2511 C C . TYR B 1 73 ? 5.84 8.516 -13.656 1 93.44 73 TYR B C 1
ATOM 2513 O O . TYR B 1 73 ? 5.867 7.34 -14.016 1 93.44 73 TYR B O 1
ATOM 2521 N N . ASN B 1 74 ? 6.668 9.5 -14.047 1 93.5 74 ASN B N 1
ATOM 2522 C CA . ASN B 1 74 ? 7.555 9.195 -15.156 1 93.5 74 ASN B CA 1
ATOM 2523 C C . ASN B 1 74 ? 8.961 9.75 -14.93 1 93.5 74 ASN B C 1
ATOM 2525 O O . ASN B 1 74 ? 9.562 10.312 -15.836 1 93.5 74 ASN B O 1
ATOM 2529 N N . GLY B 1 75 ? 9.406 9.758 -13.734 1 94.62 75 GLY B N 1
ATOM 2530 C CA . GLY B 1 75 ? 10.781 10.117 -13.422 1 94.62 75 GLY B CA 1
ATOM 2531 C C . GLY B 1 75 ? 10.977 11.602 -13.203 1 94.62 75 GLY B C 1
ATOM 2532 O O . GLY B 1 75 ? 12.102 12.094 -13.172 1 94.62 75 GLY B O 1
ATOM 2533 N N . GLU B 1 76 ? 9.859 12.328 -13.016 1 96.69 76 GLU B N 1
ATOM 2534 C CA . GLU B 1 76 ? 9.969 13.758 -12.781 1 96.69 76 GLU B CA 1
ATOM 2535 C C . GLU B 1 76 ? 10.688 14.055 -11.469 1 96.69 76 GLU B C 1
ATOM 2537 O O . GLU B 1 76 ? 10.688 13.227 -10.555 1 96.69 76 GLU B O 1
ATOM 2542 N N . GLU B 1 77 ? 11.32 15.203 -11.508 1 97.81 77 GLU B N 1
ATOM 2543 C CA . GLU B 1 77 ? 11.945 15.633 -10.258 1 97.81 77 GLU B CA 1
ATOM 2544 C C . GLU B 1 77 ? 10.891 16.016 -9.219 1 97.81 77 GLU B C 1
ATOM 2546 O O . GLU B 1 77 ? 10.148 16.969 -9.406 1 97.81 77 GLU B O 1
ATOM 2551 N N . THR B 1 78 ? 10.812 15.266 -8.195 1 98.56 78 THR B N 1
ATOM 2552 C CA . THR B 1 78 ? 9.938 15.523 -7.055 1 98.56 78 THR B CA 1
ATOM 2553 C C . THR B 1 78 ? 10.68 15.312 -5.742 1 98.56 78 THR B C 1
ATOM 2555 O O . THR B 1 78 ? 11.828 14.867 -5.738 1 98.56 78 THR B O 1
ATOM 2558 N N . TRP B 1 79 ? 10.016 15.703 -4.559 1 98.88 79 TRP B N 1
ATOM 2559 C CA . TRP B 1 79 ? 10.805 15.805 -3.332 1 98.88 79 TRP B CA 1
ATOM 2560 C C . TRP B 1 79 ? 10.062 15.18 -2.156 1 98.88 79 TRP B C 1
ATOM 2562 O O . TRP B 1 79 ? 8.836 15.039 -2.189 1 98.88 79 TRP B O 1
ATOM 2572 N N . LEU B 1 80 ? 10.828 14.758 -1.21 1 98.94 80 LEU B N 1
ATOM 2573 C CA . LEU B 1 80 ? 10.391 14.43 0.143 1 98.94 80 LEU B CA 1
ATOM 2574 C C . LEU B 1 80 ? 11.094 15.312 1.17 1 98.94 80 LEU B C 1
ATOM 2576 O O . LEU B 1 80 ? 12.32 15.469 1.124 1 98.94 80 LEU B O 1
ATOM 2580 N N . GLU B 1 81 ? 10.336 15.93 2.072 1 99 81 GLU B N 1
ATOM 2581 C CA . GLU B 1 81 ? 10.867 16.703 3.186 1 99 81 GLU B CA 1
ATOM 2582 C C . GLU B 1 81 ? 10.383 16.156 4.527 1 99 81 GLU B C 1
ATOM 2584 O O . GLU B 1 81 ? 9.188 15.953 4.719 1 99 81 GLU B O 1
ATOM 2589 N N . ILE B 1 82 ? 11.312 15.938 5.43 1 98.94 82 ILE B N 1
ATOM 2590 C CA . ILE B 1 82 ? 11.031 15.453 6.777 1 98.94 82 ILE B CA 1
ATOM 2591 C C . ILE B 1 82 ? 11.562 16.453 7.805 1 98.94 82 ILE B C 1
ATOM 2593 O O . ILE B 1 82 ? 12.727 16.859 7.742 1 98.94 82 ILE B O 1
ATOM 2597 N N . GLY B 1 83 ? 10.758 16.844 8.758 1 98.94 83 GLY B N 1
ATOM 2598 C CA . GLY B 1 83 ? 11.148 17.797 9.781 1 98.94 83 GLY B CA 1
ATOM 2599 C C . GLY B 1 83 ? 12.125 17.219 10.789 1 98.94 83 GLY B C 1
ATOM 2600 O O . GLY B 1 83 ? 13.07 16.531 10.422 1 98.94 83 GLY B O 1
ATOM 2601 N N . ASP B 1 84 ? 11.859 17.516 12.078 1 98.94 84 ASP B N 1
ATOM 2602 C CA . ASP B 1 84 ? 12.812 17.219 13.141 1 98.94 84 ASP B CA 1
ATOM 2603 C C . ASP B 1 84 ? 12.219 16.25 14.164 1 98.94 84 ASP B C 1
ATOM 2605 O O . ASP B 1 84 ? 11 16.188 14.328 1 98.94 84 ASP B O 1
ATOM 2609 N N . ASN B 1 85 ? 13.047 15.492 14.836 1 98.94 85 ASN B N 1
ATOM 2610 C CA . ASN B 1 85 ? 12.719 14.727 16.031 1 98.94 85 ASN B CA 1
ATOM 2611 C C . ASN B 1 85 ? 11.672 13.648 15.734 1 98.94 85 ASN B C 1
ATOM 2613 O O . ASN B 1 85 ? 10.742 13.453 16.516 1 98.94 85 ASN B O 1
ATOM 2617 N N . ASN B 1 86 ? 11.758 13.055 14.625 1 98.94 86 ASN B N 1
ATOM 2618 C CA . ASN B 1 86 ? 10.891 11.93 14.305 1 98.94 86 ASN B CA 1
ATOM 2619 C C . ASN B 1 86 ? 11.57 10.594 14.625 1 98.94 86 ASN B C 1
ATOM 2621 O O . ASN B 1 86 ? 12.789 10.469 14.5 1 98.94 86 ASN B O 1
ATOM 2625 N N . SER B 1 87 ? 10.781 9.656 15.109 1 98.94 87 SER B N 1
ATOM 2626 C CA . SER B 1 87 ? 11.18 8.258 15.18 1 98.94 87 SER B CA 1
ATOM 2627 C C . SER B 1 87 ? 10.539 7.441 14.062 1 98.94 87 SER B C 1
ATOM 2629 O O . SER B 1 87 ? 9.32 7.281 14.023 1 98.94 87 SER B O 1
ATOM 2631 N N . ILE B 1 88 ? 11.359 6.996 13.156 1 98.94 88 ILE B N 1
ATOM 2632 C CA . ILE B 1 88 ? 10.914 6.234 11.992 1 98.94 88 ILE B CA 1
ATOM 2633 C C . ILE B 1 88 ? 11.391 4.789 12.117 1 98.94 88 ILE B C 1
ATOM 2635 O O . ILE B 1 88 ? 12.562 4.492 11.891 1 98.94 88 ILE B O 1
ATOM 2639 N N . ARG B 1 89 ? 10.492 3.869 12.461 1 98.81 89 ARG B N 1
ATOM 2640 C CA . ARG B 1 89 ? 10.82 2.514 12.883 1 98.81 89 ARG B CA 1
ATOM 2641 C C . ARG B 1 89 ? 11.094 1.614 11.68 1 98.81 89 ARG B C 1
ATOM 2643 O O . ARG B 1 89 ? 11.156 2.088 10.547 1 98.81 89 ARG B O 1
ATOM 2650 N N . GLU B 1 90 ? 11.273 0.355 11.945 1 98.69 90 GLU B N 1
ATOM 2651 C CA . GLU B 1 90 ? 11.766 -0.616 10.969 1 98.69 90 GLU B CA 1
ATOM 2652 C C . GLU B 1 90 ? 10.828 -0.711 9.766 1 98.69 90 GLU B C 1
ATOM 2654 O O . GLU B 1 90 ? 9.609 -0.72 9.922 1 98.69 90 GLU B O 1
ATOM 2659 N N . ALA B 1 91 ? 11.43 -0.649 8.516 1 98.5 91 ALA B N 1
ATOM 2660 C CA . ALA B 1 91 ? 10.766 -1.031 7.273 1 98.5 91 ALA B CA 1
ATOM 2661 C C . ALA B 1 91 ? 9.727 0.009 6.863 1 98.5 91 ALA B C 1
ATOM 2663 O O . ALA B 1 91 ? 8.852 -0.269 6.043 1 98.5 91 ALA B O 1
ATOM 2664 N N . CYS B 1 92 ? 9.797 1.203 7.469 1 98.81 92 CYS B N 1
ATOM 2665 C CA . CYS B 1 92 ? 8.922 2.268 6.984 1 98.81 92 CYS B CA 1
ATOM 2666 C C . CYS B 1 92 ? 9.281 2.656 5.555 1 98.81 92 CYS B C 1
ATOM 2668 O O . CYS B 1 92 ? 10.438 2.52 5.141 1 98.81 92 CYS B O 1
ATOM 2670 N N . SER B 1 93 ? 8.312 3.08 4.781 1 98.88 93 SER B N 1
ATOM 2671 C CA . SER B 1 93 ? 8.516 3.564 3.42 1 98.88 93 SER B CA 1
ATOM 2672 C C . SER B 1 93 ? 7.836 4.914 3.205 1 98.88 93 SER B C 1
ATOM 2674 O O . SER B 1 93 ? 6.621 5.035 3.359 1 98.88 93 SER B O 1
ATOM 2676 N N . PHE B 1 94 ? 8.578 5.969 2.848 1 98.88 94 PHE B N 1
ATOM 2677 C CA . PHE B 1 94 ? 8.117 7.316 2.537 1 98.88 94 PHE B CA 1
ATOM 2678 C C . PHE B 1 94 ? 8.477 7.699 1.107 1 98.88 94 PHE B C 1
ATOM 2680 O O . PHE B 1 94 ? 9.656 7.746 0.754 1 98.88 94 PHE B O 1
ATOM 2687 N N . HIS B 1 95 ? 7.469 7.949 0.271 1 98.88 95 HIS B N 1
ATOM 2688 C CA . HIS B 1 95 ? 7.723 8.195 -1.144 1 98.88 95 HIS B CA 1
ATOM 2689 C C . HIS B 1 95 ? 7.648 9.688 -1.462 1 98.88 95 HIS B C 1
ATOM 2691 O O . HIS B 1 95 ? 6.988 10.445 -0.75 1 98.88 95 HIS B O 1
ATOM 2697 N N . ARG B 1 96 ? 8.367 10.102 -2.521 1 98.81 96 ARG B N 1
ATOM 2698 C CA . ARG B 1 96 ? 8.375 11.492 -2.969 1 98.81 96 ARG B CA 1
ATOM 2699 C C . ARG B 1 96 ? 7.07 11.852 -3.666 1 98.81 96 ARG B C 1
ATOM 2701 O O . ARG B 1 96 ? 6.262 10.969 -3.975 1 98.81 96 ARG B O 1
ATOM 2708 N N . GLY B 1 97 ? 6.941 13.141 -3.93 1 98.5 97 GLY B N 1
ATOM 2709 C CA . GLY B 1 97 ? 5.711 13.648 -4.52 1 98.5 97 GLY B CA 1
ATOM 2710 C C . GLY B 1 97 ? 5.617 13.398 -6.012 1 98.5 97 GLY B C 1
ATOM 2711 O O . GLY B 1 97 ? 6.348 12.57 -6.555 1 98.5 97 GLY B O 1
ATOM 2712 N N . THR B 1 98 ? 4.605 13.93 -6.602 1 98 98 THR B N 1
ATOM 2713 C CA . THR B 1 98 ? 4.395 13.883 -8.047 1 98 98 THR B CA 1
ATOM 2714 C C . THR B 1 98 ? 4.094 15.273 -8.594 1 98 98 THR B C 1
ATOM 2716 O O . THR B 1 98 ? 3.666 16.156 -7.852 1 98 98 THR B O 1
ATOM 2719 N N . ILE B 1 99 ? 4.191 15.438 -9.906 1 96.69 99 ILE B N 1
ATOM 2720 C CA . ILE B 1 99 ? 3.98 16.734 -10.523 1 96.69 99 ILE B CA 1
ATOM 2721 C C . ILE B 1 99 ? 2.484 17.016 -10.641 1 96.69 99 ILE B C 1
ATOM 2723 O O . ILE B 1 99 ? 2.076 18.156 -10.891 1 96.69 99 ILE B O 1
ATOM 2727 N N . GLN B 1 100 ? 1.649 15.953 -10.539 1 92.81 100 GLN B N 1
ATOM 2728 C CA . GLN B 1 100 ? 0.201 16.125 -10.586 1 92.81 100 GLN B CA 1
ATOM 2729 C C . GLN B 1 100 ? -0.299 16.906 -9.383 1 92.81 100 GLN B C 1
ATOM 2731 O O . GLN B 1 100 ? -1.44 17.375 -9.367 1 92.81 100 GLN B O 1
ATOM 2736 N N . ASP B 1 101 ? 0.502 17.062 -8.414 1 95.25 101 ASP B N 1
ATOM 2737 C CA . ASP B 1 101 ? 0.22 17.844 -7.219 1 95.25 101 ASP B CA 1
ATOM 2738 C C . ASP B 1 101 ? 1.339 18.859 -6.949 1 95.25 101 ASP B C 1
ATOM 2740 O O . ASP B 1 101 ? 1.686 19.656 -7.824 1 95.25 101 ASP B O 1
ATOM 2744 N N . ASN B 1 102 ? 1.861 18.922 -5.738 1 95.12 102 ASN B N 1
ATOM 2745 C CA . ASN B 1 102 ? 2.844 19.938 -5.363 1 95.12 102 ASN B CA 1
ATOM 2746 C C . ASN B 1 102 ? 4.27 19.422 -5.531 1 95.12 102 ASN B C 1
ATOM 2748 O O . ASN B 1 102 ? 5.223 20.047 -5.059 1 95.12 102 ASN B O 1
ATOM 2752 N N . SER B 1 103 ? 4.445 18.219 -6.117 1 98.06 103 SER B N 1
ATOM 2753 C CA . SER B 1 103 ? 5.75 17.609 -6.332 1 98.06 103 SER B CA 1
ATOM 2754 C C . SER B 1 103 ? 6.5 17.422 -5.016 1 98.06 103 SER B C 1
ATOM 2756 O O . SER B 1 103 ? 7.73 17.5 -4.98 1 98.06 103 SER B O 1
ATOM 2758 N N . LEU B 1 104 ? 5.723 17.328 -3.916 1 98.75 104 LEU B N 1
ATOM 2759 C CA . LEU B 1 104 ? 6.332 17.266 -2.592 1 98.75 104 LEU B CA 1
ATOM 2760 C C . LEU B 1 104 ? 5.496 16.406 -1.649 1 98.75 104 LEU B C 1
ATOM 2762 O O . LEU B 1 104 ? 4.273 16.562 -1.586 1 98.75 104 LEU B O 1
ATOM 2766 N N . THR B 1 105 ? 6.117 15.438 -1.054 1 98.88 105 THR B N 1
ATOM 2767 C CA . THR B 1 105 ? 5.629 14.859 0.193 1 98.88 105 THR B CA 1
ATOM 2768 C C . THR B 1 105 ? 6.297 15.523 1.395 1 98.88 105 THR B C 1
ATOM 2770 O O . THR B 1 105 ? 7.523 15.641 1.442 1 98.88 105 THR B O 1
ATOM 2773 N N . LYS B 1 106 ? 5.488 15.984 2.35 1 98.94 106 LYS B N 1
ATOM 2774 C CA . LYS B 1 106 ? 6.023 16.734 3.484 1 98.94 106 LYS B CA 1
ATOM 2775 C C . LYS B 1 106 ? 5.59 16.109 4.809 1 98.94 106 LYS B C 1
ATOM 2777 O O . LYS B 1 106 ? 4.395 15.906 5.043 1 98.94 106 LYS B O 1
ATOM 2782 N N . ILE B 1 107 ? 6.547 15.82 5.66 1 98.94 107 ILE B N 1
ATOM 2783 C CA . ILE B 1 107 ? 6.336 15.266 6.988 1 98.94 107 ILE B CA 1
ATOM 2784 C C . ILE B 1 107 ? 6.875 16.234 8.047 1 98.94 107 ILE B C 1
ATOM 2786 O O . ILE B 1 107 ? 8.016 16.688 7.949 1 98.94 107 ILE B O 1
ATOM 2790 N N . GLY B 1 108 ? 6.109 16.547 9.039 1 98.94 108 GLY B N 1
ATOM 2791 C CA . GLY B 1 108 ? 6.496 17.484 10.078 1 98.94 108 GLY B CA 1
ATOM 2792 C C . GLY B 1 108 ? 7.457 16.875 11.094 1 98.94 108 GLY B C 1
ATOM 2793 O O . GLY B 1 108 ? 8.359 16.125 10.727 1 98.94 108 GLY B O 1
ATOM 2794 N N . SER B 1 109 ? 7.234 17.281 12.414 1 98.94 109 SER B N 1
ATOM 2795 C CA . SER B 1 109 ? 8.203 16.984 13.461 1 98.94 109 SER B CA 1
ATOM 2796 C C . SER B 1 109 ? 7.547 16.25 14.625 1 98.94 109 SER B C 1
ATOM 2798 O O . SER B 1 109 ? 6.324 16.281 14.781 1 98.94 109 SER B O 1
ATOM 2800 N N . ASN B 1 110 ? 8.375 15.578 15.414 1 98.94 110 ASN B N 1
ATOM 2801 C CA . ASN B 1 110 ? 7.969 14.945 16.672 1 98.94 110 ASN B CA 1
ATOM 2802 C C . ASN B 1 110 ? 6.941 13.844 16.422 1 98.94 110 ASN B C 1
ATOM 2804 O O . ASN B 1 110 ? 5.988 13.695 17.188 1 98.94 110 ASN B O 1
ATOM 2808 N N . ASN B 1 111 ? 7.055 13.156 15.359 1 98.94 111 ASN B N 1
ATOM 2809 C CA . ASN B 1 111 ? 6.168 12.047 15.039 1 98.94 111 ASN B CA 1
ATOM 2810 C C . ASN B 1 111 ? 6.805 10.703 15.375 1 98.94 111 ASN B C 1
ATOM 2812 O O . ASN B 1 111 ? 8.031 10.578 15.383 1 98.94 111 ASN B O 1
ATOM 2816 N N . LEU B 1 112 ? 5.992 9.781 15.688 1 98.94 112 LEU B N 1
ATOM 2817 C CA . LEU B 1 112 ? 6.367 8.383 15.797 1 98.94 112 LEU B CA 1
ATOM 2818 C C . LEU B 1 112 ? 5.707 7.555 14.695 1 98.94 112 LEU B C 1
ATOM 2820 O O . LEU B 1 112 ? 4.48 7.438 14.648 1 98.94 112 LEU B O 1
ATOM 2824 N N . PHE B 1 113 ? 6.492 7.062 13.812 1 98.94 113 PHE B N 1
ATOM 2825 C CA . PHE B 1 113 ? 6.055 6.094 12.812 1 98.94 113 PHE B CA 1
ATOM 2826 C C . PHE B 1 113 ? 6.5 4.688 13.195 1 98.94 113 PHE B C 1
ATOM 2828 O O . PHE B 1 113 ? 7.691 4.375 13.164 1 98.94 113 PHE B O 1
ATOM 2835 N N . MET B 1 114 ? 5.555 3.811 13.531 1 98.75 114 MET B N 1
ATOM 2836 C CA . MET B 1 114 ? 5.891 2.457 13.961 1 98.75 114 MET B CA 1
ATOM 2837 C C . MET B 1 114 ? 6.18 1.558 12.766 1 98.75 114 MET B C 1
ATOM 2839 O O . MET B 1 114 ? 6.266 2.035 11.633 1 98.75 114 MET B O 1
ATOM 2843 N N . VAL B 1 115 ? 6.379 0.299 13.039 1 98.69 115 VAL B N 1
ATOM 2844 C CA . VAL B 1 115 ? 6.949 -0.641 12.078 1 98.69 115 VAL B CA 1
ATOM 2845 C C . VAL B 1 115 ? 6.082 -0.68 10.82 1 98.69 115 VAL B C 1
ATOM 2847 O O . VAL B 1 115 ? 4.855 -0.778 10.906 1 98.69 115 VAL B O 1
ATOM 2850 N N . ASN B 1 116 ? 6.727 -0.48 9.602 1 98.56 116 ASN B N 1
ATOM 2851 C CA . ASN B 1 116 ? 6.148 -0.709 8.281 1 98.56 116 ASN B CA 1
ATOM 2852 C C . ASN B 1 116 ? 5.027 0.283 7.98 1 98.56 116 ASN B C 1
ATOM 2854 O O . ASN B 1 116 ? 4.059 -0.053 7.297 1 98.56 116 ASN B O 1
ATOM 2858 N N . THR B 1 117 ? 5.094 1.436 8.508 1 98.75 117 THR B N 1
ATOM 2859 C CA . THR B 1 117 ? 4.203 2.514 8.086 1 98.75 117 THR B CA 1
ATOM 2860 C C . THR B 1 117 ? 4.59 3.025 6.703 1 98.75 117 THR B C 1
ATOM 2862 O O . THR B 1 117 ? 5.777 3.164 6.395 1 98.75 117 THR B O 1
ATOM 2865 N N . HIS B 1 118 ? 3.572 3.293 5.906 1 98.94 118 HIS B N 1
ATOM 2866 C CA . HIS B 1 118 ? 3.805 3.801 4.559 1 98.94 118 HIS B CA 1
ATOM 2867 C C . HIS B 1 118 ? 3.178 5.18 4.375 1 98.94 118 HIS B C 1
ATOM 2869 O O . HIS B 1 118 ? 1.995 5.371 4.668 1 98.94 118 HIS B O 1
ATOM 2875 N N . ILE B 1 119 ? 3.945 6.137 3.904 1 98.94 119 ILE B N 1
ATOM 2876 C CA . ILE B 1 119 ? 3.469 7.449 3.486 1 98.94 119 ILE B CA 1
ATOM 2877 C C . ILE B 1 119 ? 3.637 7.605 1.977 1 98.94 119 ILE B C 1
ATOM 2879 O O . ILE B 1 119 ? 4.762 7.727 1.48 1 98.94 119 ILE B O 1
ATOM 2883 N N . ALA B 1 120 ? 2.521 7.633 1.247 1 98.81 120 ALA B N 1
ATOM 2884 C CA . ALA B 1 120 ? 2.555 7.695 -0.212 1 98.81 120 ALA B CA 1
ATOM 2885 C C . ALA B 1 120 ? 2.859 9.109 -0.695 1 98.81 120 ALA B C 1
ATOM 2887 O O . ALA B 1 120 ? 3.152 10 0.109 1 98.81 120 ALA B O 1
ATOM 2888 N N . HIS B 1 121 ? 2.828 9.266 -1.981 1 98.75 121 HIS B N 1
ATOM 2889 C CA . HIS B 1 121 ? 3.209 10.508 -2.645 1 98.75 121 HIS B CA 1
ATOM 2890 C C . HIS B 1 121 ? 2.27 11.648 -2.26 1 98.75 121 HIS B C 1
ATOM 2892 O O . HIS B 1 121 ? 1.07 11.43 -2.072 1 98.75 121 HIS B O 1
ATOM 2898 N N . ASP B 1 122 ? 2.805 12.852 -2.092 1 98.81 122 ASP B N 1
ATOM 2899 C CA . ASP B 1 122 ? 2.109 14.133 -2.004 1 98.81 122 ASP B CA 1
ATOM 2900 C C . ASP B 1 122 ? 1.316 14.234 -0.704 1 98.81 122 ASP B C 1
ATOM 2902 O O . ASP B 1 122 ? 0.41 15.062 -0.589 1 98.81 122 ASP B O 1
ATOM 2906 N N . CYS B 1 123 ? 1.592 13.383 0.206 1 98.88 123 CYS B N 1
ATOM 2907 C CA . CYS B 1 123 ? 0.972 13.516 1.52 1 98.88 123 CYS B CA 1
ATOM 2908 C C . CYS B 1 123 ? 1.569 14.688 2.285 1 98.88 123 CYS B C 1
ATOM 2910 O O . CYS B 1 123 ? 2.738 15.031 2.094 1 98.88 123 CYS B O 1
ATOM 2912 N N . ILE B 1 124 ? 0.773 15.32 3.098 1 98.88 124 ILE B N 1
ATOM 2913 C CA . ILE B 1 124 ? 1.188 16.312 4.078 1 98.88 124 ILE B CA 1
ATOM 2914 C C . ILE B 1 124 ? 0.864 15.82 5.488 1 98.88 124 ILE B C 1
ATOM 2916 O O . ILE B 1 124 ? -0.307 15.688 5.852 1 98.88 124 ILE B O 1
ATOM 2920 N N . VAL B 1 125 ? 1.873 15.57 6.285 1 98.94 125 VAL B N 1
ATOM 2921 C CA . VAL B 1 125 ? 1.722 15.062 7.645 1 98.94 125 VAL B CA 1
ATOM 2922 C C . VAL B 1 125 ? 2.221 16.109 8.641 1 98.94 125 VAL B C 1
ATOM 2924 O O . VAL B 1 125 ? 3.363 16.562 8.555 1 98.94 125 VAL B O 1
ATOM 2927 N N . GLY B 1 126 ? 1.459 16.453 9.57 1 98.94 126 GLY B N 1
ATOM 2928 C CA . GLY B 1 126 ? 1.8 17.453 10.562 1 98.94 126 GLY B CA 1
ATOM 2929 C C . GLY B 1 126 ? 2.723 16.938 11.648 1 98.94 126 GLY B C 1
ATOM 2930 O O . GLY B 1 126 ? 3.605 16.125 11.383 1 98.94 126 GLY B O 1
ATOM 2931 N N . ASP B 1 127 ? 2.504 17.516 12.906 1 98.94 127 ASP B N 1
ATOM 2932 C CA . ASP B 1 127 ? 3.426 17.266 14.008 1 98.94 127 ASP B CA 1
ATOM 2933 C C . ASP B 1 127 ? 2.764 16.453 15.109 1 98.94 127 ASP B C 1
ATOM 2935 O O . ASP B 1 127 ? 1.551 16.531 15.312 1 98.94 127 ASP B O 1
ATOM 2939 N N . GLY B 1 128 ? 3.598 15.711 15.82 1 98.81 128 GLY B N 1
ATOM 2940 C CA . GLY B 1 128 ? 3.166 15.07 17.047 1 98.81 128 GLY B CA 1
ATOM 2941 C C . GLY B 1 128 ? 2.221 13.906 16.812 1 98.81 128 GLY B C 1
ATOM 2942 O O . GLY B 1 128 ? 1.319 13.656 17.609 1 98.81 128 GLY B O 1
ATOM 2943 N N . ASN B 1 129 ? 2.348 13.266 15.711 1 98.94 129 ASN B N 1
ATOM 2944 C CA . ASN B 1 129 ? 1.461 12.164 15.359 1 98.94 129 ASN B CA 1
ATOM 2945 C C . ASN B 1 129 ? 2.07 10.812 15.734 1 98.94 129 ASN B C 1
ATOM 2947 O O . ASN B 1 129 ? 3.291 10.688 15.836 1 98.94 129 ASN B O 1
ATOM 2951 N N . ILE B 1 130 ? 1.198 9.859 15.953 1 98.88 130 ILE B N 1
ATOM 2952 C CA . ILE B 1 130 ? 1.579 8.461 16.125 1 98.88 130 ILE B CA 1
ATOM 2953 C C . ILE B 1 130 ? 0.869 7.602 15.086 1 98.88 130 ILE B C 1
ATOM 2955 O O . ILE B 1 130 ? -0.361 7.512 15.078 1 98.88 130 ILE B O 1
ATOM 2959 N N . LEU B 1 131 ? 1.568 7.062 14.188 1 98.88 131 LEU B N 1
ATOM 2960 C CA . LEU B 1 131 ? 1.052 6.062 13.266 1 98.88 131 LEU B CA 1
ATOM 2961 C C . LEU B 1 131 ? 1.534 4.668 13.648 1 98.88 131 LEU B C 1
ATOM 2963 O O . LEU B 1 131 ? 2.723 4.359 13.531 1 98.88 131 LEU B O 1
ATOM 2967 N N . ALA B 1 132 ? 0.632 3.814 14.07 1 98.75 132 ALA B N 1
ATOM 2968 C CA . ALA B 1 132 ? 0.966 2.494 14.602 1 98.75 132 ALA B CA 1
ATOM 2969 C C . ALA B 1 132 ? 1.375 1.542 13.477 1 98.75 132 ALA B C 1
ATOM 2971 O O . ALA B 1 132 ? 1.47 1.943 12.32 1 98.75 132 ALA B O 1
ATOM 2972 N N . ASN B 1 133 ? 1.663 0.251 13.867 1 98.44 133 ASN B N 1
ATOM 2973 C CA . ASN B 1 133 ? 2.26 -0.711 12.945 1 98.44 133 ASN B CA 1
ATOM 2974 C C . ASN B 1 133 ? 1.386 -0.922 11.719 1 98.44 133 ASN B C 1
ATOM 2976 O O . ASN B 1 133 ? 0.17 -1.082 11.828 1 98.44 133 ASN B O 1
ATOM 2980 N N . ASN B 1 134 ? 2.004 -0.851 10.484 1 98.25 134 ASN B N 1
ATOM 2981 C CA . ASN B 1 134 ? 1.406 -1.255 9.219 1 98.25 134 ASN B CA 1
ATOM 2982 C C . ASN B 1 134 ? 0.336 -0.267 8.766 1 98.25 134 ASN B C 1
ATOM 2984 O O . ASN B 1 134 ? -0.533 -0.613 7.961 1 98.25 134 ASN B O 1
ATOM 2988 N N . VAL B 1 135 ? 0.318 0.911 9.32 1 98.69 135 VAL B N 1
ATOM 2989 C CA . VAL B 1 135 ? -0.569 1.949 8.805 1 98.69 135 VAL B CA 1
ATOM 2990 C C . VAL B 1 135 ? -0.16 2.318 7.383 1 98.69 135 VAL B C 1
ATOM 2992 O O . VAL B 1 135 ? 1.028 2.477 7.094 1 98.69 135 VAL B O 1
ATOM 2995 N N . GLY B 1 136 ? -1.104 2.375 6.5 1 98.62 136 GLY B N 1
ATOM 2996 C CA . GLY B 1 136 ? -0.888 2.824 5.137 1 98.62 136 GLY B CA 1
ATOM 2997 C C . GLY B 1 136 ? -1.622 4.113 4.809 1 98.62 136 GLY B C 1
ATOM 2998 O O . GLY B 1 136 ? -2.842 4.191 4.961 1 98.62 136 GLY B O 1
ATOM 2999 N N . VAL B 1 137 ? -0.919 5.102 4.332 1 98.81 137 VAL B N 1
ATOM 3000 C CA . VAL B 1 137 ? -1.479 6.391 3.93 1 98.81 137 VAL B CA 1
ATOM 3001 C C . VAL B 1 137 ? -1.336 6.566 2.42 1 98.81 137 VAL B C 1
ATOM 3003 O O . VAL B 1 137 ? -0.223 6.695 1.906 1 98.81 137 VAL B O 1
ATOM 3006 N N . ALA B 1 138 ? -2.494 6.555 1.721 1 98.44 138 ALA B N 1
ATOM 3007 C CA . ALA B 1 138 ? -2.451 6.656 0.264 1 98.44 138 ALA B CA 1
ATOM 3008 C C . ALA B 1 138 ? -2.125 8.078 -0.176 1 98.44 138 ALA B C 1
ATOM 3010 O O . ALA B 1 138 ? -1.841 8.945 0.657 1 98.44 138 ALA B O 1
ATOM 3011 N N . GLY B 1 139 ? -2.057 8.266 -1.475 1 98.5 139 GLY B N 1
ATOM 3012 C CA . GLY B 1 139 ? -1.547 9.508 -2.035 1 98.5 139 GLY B CA 1
ATOM 3013 C C . GLY B 1 139 ? -2.377 10.719 -1.656 1 98.5 139 GLY B C 1
ATOM 3014 O O . GLY B 1 139 ? -3.6 10.617 -1.518 1 98.5 139 GLY B O 1
ATOM 3015 N N . HIS B 1 140 ? -1.793 11.883 -1.479 1 98.38 140 HIS B N 1
ATOM 3016 C CA . HIS B 1 140 ? -2.422 13.195 -1.367 1 98.38 140 HIS B CA 1
ATOM 3017 C C . HIS B 1 140 ? -3.166 13.336 -0.044 1 98.38 140 HIS B C 1
ATOM 3019 O O . HIS B 1 140 ? -4.016 14.219 0.103 1 98.38 140 HIS B O 1
ATOM 3025 N N . VAL B 1 141 ? -2.92 12.469 0.877 1 98.69 141 VAL B N 1
ATOM 3026 C CA . VAL B 1 141 ? -3.605 12.539 2.164 1 98.69 141 VAL B CA 1
ATOM 3027 C C . VAL B 1 141 ? -3.006 13.664 3.01 1 98.69 141 VAL B C 1
ATOM 3029 O O . VAL B 1 141 ? -1.792 13.875 2.998 1 98.69 141 VAL B O 1
ATOM 3032 N N . HIS B 1 142 ? -3.832 14.367 3.734 1 98.75 142 HIS B N 1
ATOM 3033 C CA . HIS B 1 142 ? -3.404 15.344 4.727 1 98.75 142 HIS B CA 1
ATOM 3034 C C . HIS B 1 142 ? -3.703 14.859 6.145 1 98.75 142 HIS B C 1
ATOM 3036 O O . HIS B 1 142 ? -4.863 14.617 6.488 1 98.75 142 HIS B O 1
ATOM 3042 N N . ILE B 1 143 ? -2.736 14.727 6.957 1 98.88 143 ILE B N 1
ATOM 3043 C CA . ILE B 1 143 ? -2.871 14.391 8.367 1 98.88 143 ILE B CA 1
ATOM 3044 C C . ILE B 1 143 ? -2.494 15.594 9.227 1 98.88 143 ILE B C 1
ATOM 3046 O O . ILE B 1 143 ? -1.395 16.141 9.094 1 98.88 143 ILE B O 1
ATOM 3050 N N . GLY B 1 144 ? -3.332 16 10.078 1 98.75 144 GLY B N 1
ATOM 3051 C CA . GLY B 1 144 ? -3.086 17.141 10.953 1 98.75 144 GLY B CA 1
ATOM 3052 C C . GLY B 1 144 ? -2.051 16.859 12.023 1 98.75 144 GLY B C 1
ATOM 3053 O O . GLY B 1 144 ? -1.052 16.188 11.766 1 98.75 144 GLY B O 1
ATOM 3054 N N . ASN B 1 145 ? -2.295 17.469 13.234 1 98.81 145 ASN B N 1
ATOM 3055 C CA . ASN B 1 145 ? -1.374 17.375 14.359 1 98.81 145 ASN B CA 1
ATOM 3056 C C . ASN B 1 145 ? -1.979 16.578 15.516 1 98.81 145 ASN B C 1
ATOM 3058 O O . ASN B 1 145 ? -3.178 16.672 15.781 1 98.81 145 ASN B O 1
ATOM 3062 N N . ASN B 1 146 ? -1.094 15.797 16.188 1 98.75 146 ASN B N 1
ATOM 3063 C CA . ASN B 1 146 ? -1.492 15.047 17.375 1 98.75 146 ASN B CA 1
ATOM 3064 C C . ASN B 1 146 ? -2.58 14.023 17.062 1 98.75 146 ASN B C 1
ATOM 3066 O O . ASN B 1 146 ? -3.547 13.891 17.812 1 98.75 146 ASN B O 1
ATOM 3070 N N . VAL B 1 147 ? -2.441 13.398 15.977 1 98.81 147 VAL B N 1
ATOM 3071 C CA . VAL B 1 147 ? -3.334 12.352 15.5 1 98.81 147 VAL B CA 1
ATOM 3072 C C . VAL B 1 147 ? -2.758 10.977 15.859 1 98.81 147 VAL B C 1
ATOM 3074 O O . VAL B 1 147 ? -1.54 10.789 15.844 1 98.81 147 VAL B O 1
ATOM 3077 N N . ILE B 1 148 ? -3.617 10.047 16.172 1 98.81 148 ILE B N 1
ATOM 3078 C CA . ILE B 1 148 ? -3.23 8.656 16.344 1 98.81 148 ILE B CA 1
ATOM 3079 C C . ILE B 1 148 ? -3.957 7.785 15.312 1 98.81 148 ILE B C 1
ATOM 3081 O O . ILE B 1 148 ? -5.188 7.797 15.242 1 98.81 148 ILE B O 1
ATOM 3085 N N . LEU B 1 149 ? -3.252 7.117 14.523 1 98.81 149 LEU B N 1
ATOM 3086 C CA . LEU B 1 149 ? -3.793 6.09 13.633 1 98.81 149 LEU B CA 1
ATOM 3087 C C . LEU B 1 149 ? -3.441 4.695 14.141 1 98.81 149 LEU B C 1
ATOM 3089 O O . LEU B 1 149 ? -2.264 4.336 14.211 1 98.81 149 LEU B O 1
ATOM 3093 N N . GLY B 1 150 ? -4.422 3.914 14.43 1 98.5 150 GLY B N 1
ATOM 3094 C CA . GLY B 1 150 ? -4.215 2.588 14.992 1 98.5 150 GLY B CA 1
ATOM 3095 C C . GLY B 1 150 ? -3.631 1.604 14 1 98.5 150 GLY B C 1
ATOM 3096 O O . GLY B 1 150 ? -3.676 1.832 12.789 1 98.5 150 GLY B O 1
ATOM 3097 N N . GLY B 1 151 ? -3.131 0.507 14.539 1 98.12 151 GLY B N 1
ATOM 3098 C CA . GLY B 1 151 ? -2.434 -0.471 13.719 1 98.12 151 GLY B CA 1
ATOM 3099 C C . GLY B 1 151 ? -3.279 -1.008 12.578 1 98.12 151 GLY B C 1
ATOM 3100 O O . GLY B 1 151 ? -4.477 -1.245 12.75 1 98.12 151 GLY B O 1
ATOM 3101 N N . ASN B 1 152 ? -2.598 -1.218 11.438 1 97.38 152 ASN B N 1
ATOM 3102 C CA . ASN B 1 152 ? -3.209 -1.805 10.25 1 97.38 152 ASN B CA 1
ATOM 3103 C C . ASN B 1 152 ? -4.309 -0.908 9.688 1 97.38 152 ASN B C 1
ATOM 3105 O O . ASN B 1 152 ? -5.09 -1.339 8.836 1 97.38 152 ASN B O 1
ATOM 3109 N N . ALA B 1 153 ? -4.469 0.312 10.164 1 97.94 153 ALA B N 1
ATOM 3110 C CA . ALA B 1 153 ? -5.414 1.236 9.547 1 97.94 153 ALA B CA 1
ATOM 3111 C C . ALA B 1 153 ? -4.93 1.676 8.164 1 97.94 153 ALA B C 1
ATOM 3113 O O . ALA B 1 153 ? -3.73 1.648 7.887 1 97.94 153 ALA B O 1
ATOM 3114 N N . GLY B 1 154 ? -5.863 2.008 7.309 1 97.88 154 GLY B N 1
ATOM 3115 C CA . GLY B 1 154 ? -5.594 2.555 5.984 1 97.88 154 GLY B CA 1
ATOM 3116 C C . GLY B 1 154 ? -6.363 3.832 5.703 1 97.88 154 GLY B C 1
ATOM 3117 O O . GLY B 1 154 ? -7.543 3.943 6.051 1 97.88 154 GLY B O 1
ATOM 3118 N N . VAL B 1 155 ? -5.68 4.77 5.109 1 98.38 155 VAL B N 1
ATOM 3119 C CA . VAL B 1 155 ? -6.309 6.031 4.73 1 98.38 155 VAL B CA 1
ATOM 3120 C C . VAL B 1 155 ? -6.336 6.156 3.209 1 98.38 155 VAL B C 1
ATOM 3122 O O . VAL B 1 155 ? -5.289 6.148 2.559 1 98.38 155 VAL B O 1
ATOM 3125 N N . HIS B 1 156 ? -7.551 6.309 2.666 1 97.56 156 HIS B N 1
ATOM 3126 C CA . HIS B 1 156 ? -7.734 6.383 1.221 1 97.56 156 HIS B CA 1
ATOM 3127 C C . HIS B 1 156 ? -7.199 7.699 0.664 1 97.56 156 HIS B C 1
ATOM 3129 O O . HIS B 1 156 ? -7.133 8.695 1.382 1 97.56 156 HIS B O 1
ATOM 3135 N N . GLN B 1 157 ? -6.852 7.598 -0.588 1 97.38 157 GLN B N 1
ATOM 3136 C CA . GLN B 1 157 ? -6.23 8.758 -1.217 1 97.38 157 GLN B CA 1
ATOM 3137 C C . GLN B 1 157 ? -7.109 10 -1.068 1 97.38 157 GLN B C 1
ATOM 3139 O O . GLN B 1 157 ? -8.336 9.898 -1.077 1 97.38 157 GLN B O 1
ATOM 3144 N N . PHE B 1 158 ? -6.496 11.18 -0.833 1 97.56 158 PHE B N 1
ATOM 3145 C CA . PHE B 1 158 ? -7.074 12.523 -0.828 1 97.56 158 PHE B CA 1
ATOM 3146 C C . PHE B 1 158 ? -7.781 12.797 0.492 1 97.56 158 PHE B C 1
ATOM 3148 O O . PHE B 1 158 ? -8.211 13.93 0.742 1 97.56 158 PHE B O 1
ATOM 3155 N N . CYS B 1 159 ? -7.961 11.836 1.394 1 98.31 159 CYS B N 1
ATOM 3156 C CA . CYS B 1 159 ? -8.648 12.07 2.658 1 98.31 159 CYS B CA 1
ATOM 3157 C C . CYS B 1 159 ? -7.867 13.031 3.539 1 98.31 159 CYS B C 1
ATOM 3159 O O . CYS B 1 159 ? -6.652 13.164 3.389 1 98.31 159 CYS B O 1
ATOM 3161 N N . GLN B 1 160 ? -8.609 13.625 4.43 1 98.62 160 GLN B N 1
ATOM 3162 C CA . GLN B 1 160 ? -8.023 14.469 5.473 1 98.62 160 GLN B CA 1
ATOM 3163 C C . GLN B 1 160 ? -8.336 13.914 6.859 1 98.62 160 GLN B C 1
ATOM 3165 O O . GLN B 1 160 ? -9.469 13.516 7.137 1 98.62 160 GLN B O 1
ATOM 3170 N N . ILE B 1 161 ? -7.32 13.922 7.703 1 98.81 161 ILE B N 1
ATOM 3171 C CA . ILE B 1 161 ? -7.477 13.531 9.102 1 98.81 161 ILE B CA 1
ATOM 3172 C C . ILE B 1 161 ? -7.238 14.742 10 1 98.81 161 ILE B C 1
ATOM 3174 O O . ILE B 1 161 ? -6.121 15.258 10.078 1 98.81 161 ILE B O 1
ATOM 3178 N N . GLY B 1 162 ? -8.242 15.164 10.742 1 98.75 162 GLY B N 1
ATOM 3179 C CA . GLY B 1 162 ? -8.188 16.391 11.516 1 98.75 162 GLY B CA 1
ATOM 3180 C C . GLY B 1 162 ? -7.375 16.25 12.789 1 98.75 162 GLY B C 1
ATOM 3181 O O . GLY B 1 162 ? -7.199 15.141 13.305 1 98.75 162 GLY B O 1
ATOM 3182 N N . ASP B 1 163 ? -7.012 17.375 13.367 1 98.75 163 ASP B N 1
ATOM 3183 C CA . ASP B 1 163 ? -6.168 17.469 14.555 1 98.75 163 ASP B CA 1
ATOM 3184 C C . ASP B 1 163 ? -6.789 16.703 15.719 1 98.75 163 ASP B C 1
ATOM 3186 O O . ASP B 1 163 ? -8.008 16.734 15.914 1 98.75 163 ASP B O 1
ATOM 3190 N N . TYR B 1 164 ? -5.938 15.953 16.469 1 98.75 164 TYR B N 1
ATOM 3191 C CA . TYR B 1 164 ? -6.266 15.352 17.766 1 98.75 164 TYR B CA 1
ATOM 3192 C C . TYR B 1 164 ? -7.25 14.203 17.594 1 98.75 164 TYR B C 1
ATOM 3194 O O . TYR B 1 164 ? -7.867 13.758 18.562 1 98.75 164 TYR B O 1
ATOM 3202 N N . SER B 1 165 ? -7.473 13.766 16.406 1 98.69 165 SER B N 1
ATOM 3203 C CA . SER B 1 165 ? -8.367 12.633 16.172 1 98.69 165 SER B CA 1
ATOM 3204 C C . SER B 1 165 ? -7.684 11.312 16.5 1 98.69 165 SER B C 1
ATOM 3206 O O . SER B 1 165 ? -6.457 11.25 16.594 1 98.69 165 SER B O 1
ATOM 3208 N N . LEU B 1 166 ? -8.477 10.328 16.75 1 98.75 166 LEU B N 1
ATOM 3209 C CA . LEU B 1 166 ? -8.039 8.945 16.969 1 98.75 166 LEU B CA 1
ATOM 3210 C C . LEU B 1 166 ? -8.758 8 16.016 1 98.75 166 LEU B C 1
ATOM 3212 O O . LEU B 1 166 ? -9.984 7.93 16.016 1 98.75 166 LEU B O 1
ATOM 3216 N N . VAL B 1 167 ? -8.008 7.328 15.227 1 98.62 167 VAL B N 1
ATOM 3217 C CA . VAL B 1 167 ? -8.531 6.301 14.336 1 98.62 167 VAL B CA 1
ATOM 3218 C C . VAL B 1 167 ? -8.195 4.918 14.891 1 98.62 167 VAL B C 1
ATOM 3220 O O . VAL B 1 167 ? -7.031 4.605 15.141 1 98.62 167 VAL B O 1
ATOM 3223 N N . GLY B 1 168 ? -9.172 4.113 15.047 1 97.88 168 GLY B N 1
ATOM 3224 C CA . GLY B 1 168 ? -8.977 2.785 15.609 1 97.88 168 GLY B CA 1
ATOM 3225 C C . GLY B 1 168 ? -8.219 1.849 14.688 1 97.88 168 GLY B C 1
ATOM 3226 O O . GLY B 1 168 ? -8.148 2.076 13.484 1 97.88 168 GLY B O 1
ATOM 3227 N N . GLY B 1 169 ? -7.695 0.764 15.344 1 96.44 169 GLY B N 1
ATOM 3228 C CA . GLY B 1 169 ? -6.965 -0.236 14.586 1 96.44 169 GLY B CA 1
ATOM 3229 C C . GLY B 1 169 ? -7.816 -0.931 13.539 1 96.44 169 GLY B C 1
ATOM 3230 O O . GLY B 1 169 ? -9 -1.206 13.781 1 96.44 169 GLY B O 1
ATOM 3231 N N . GLY B 1 170 ? -7.102 -1.24 12.383 1 96 170 GLY B N 1
ATOM 3232 C CA . GLY B 1 170 ? -7.773 -2.002 11.344 1 96 170 GLY B CA 1
ATOM 3233 C C . GLY B 1 170 ? -8.828 -1.197 10.602 1 96 170 GLY B C 1
ATOM 3234 O O . GLY B 1 170 ? -9.562 -1.741 9.773 1 96 170 GLY B O 1
ATOM 3235 N N . SER B 1 171 ? -8.945 0.115 10.852 1 96.69 171 SER B N 1
ATOM 3236 C CA . SER B 1 171 ? -9.992 0.939 10.25 1 96.69 171 SER B CA 1
ATOM 3237 C C . SER B 1 171 ? -9.641 1.297 8.805 1 96.69 171 SER B C 1
ATOM 3239 O O . SER B 1 171 ? -8.469 1.455 8.469 1 96.69 171 SER B O 1
ATOM 3241 N N . VAL B 1 172 ? -10.641 1.376 7.984 1 96.31 172 VAL B N 1
ATOM 3242 C 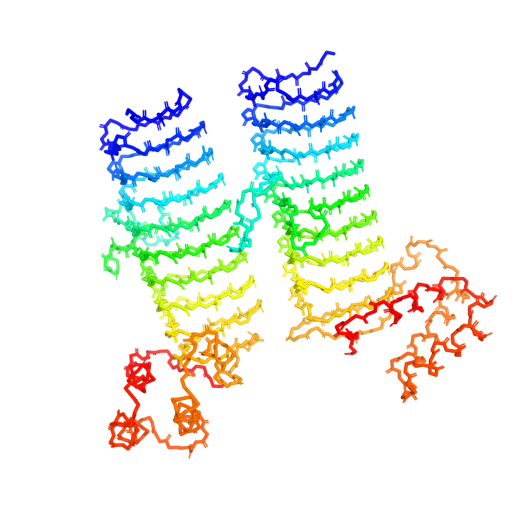CA . VAL B 1 172 ? -10.492 1.844 6.609 1 96.31 172 VAL B CA 1
ATOM 3243 C C . VAL B 1 172 ? -11.172 3.201 6.449 1 96.31 172 VAL B C 1
ATOM 3245 O O . VAL B 1 172 ? -12.398 3.295 6.492 1 96.31 172 VAL B O 1
ATOM 3248 N N . ILE B 1 173 ? -10.383 4.18 6.203 1 97.5 173 ILE B N 1
ATOM 3249 C CA . ILE B 1 173 ? -10.867 5.551 6.117 1 97.5 173 ILE B CA 1
ATOM 3250 C C . ILE B 1 173 ? -11.109 5.926 4.656 1 97.5 173 ILE B C 1
ATOM 3252 O O . ILE B 1 173 ? -10.156 6.039 3.877 1 97.5 173 ILE B O 1
ATOM 3256 N N . LEU B 1 174 ? -12.398 6.199 4.316 1 96.38 174 LEU B N 1
ATOM 3257 C CA . LEU B 1 174 ? -12.758 6.477 2.932 1 96.38 174 LEU B CA 1
ATOM 3258 C C . LEU B 1 174 ? -13.203 7.926 2.764 1 96.38 174 LEU B C 1
ATOM 3260 O O . LEU B 1 174 ? -13.32 8.414 1.638 1 96.38 174 LEU B O 1
ATOM 3264 N N . LYS B 1 175 ? -13.531 8.602 3.873 1 97.69 175 LYS B N 1
ATOM 3265 C CA . LYS B 1 175 ? -13.898 10.016 3.916 1 97.69 175 LYS B CA 1
ATOM 3266 C C . LYS B 1 175 ? -13.07 10.766 4.953 1 97.69 175 LYS B C 1
ATOM 3268 O O . LYS B 1 175 ? -12.266 10.156 5.672 1 97.69 175 LYS B O 1
ATOM 3273 N N . ASP B 1 176 ? -13.273 12.07 4.977 1 98.5 176 ASP B N 1
ATOM 3274 C CA . ASP B 1 176 ? -12.492 12.898 5.887 1 98.5 176 ASP B CA 1
ATOM 3275 C C . ASP B 1 176 ? -12.891 12.648 7.34 1 98.5 176 ASP B C 1
ATOM 3277 O O . ASP B 1 176 ? -14.055 12.336 7.625 1 98.5 176 ASP B O 1
ATOM 3281 N N . VAL B 1 177 ? -11.93 12.797 8.234 1 98.62 177 VAL B N 1
ATOM 3282 C CA . VAL B 1 177 ? -12.141 12.695 9.672 1 98.62 177 VAL B CA 1
ATOM 3283 C C . VAL B 1 177 ? -12.07 14.078 10.305 1 98.62 177 VAL B C 1
ATOM 3285 O O . VAL B 1 177 ? -11.047 14.758 10.234 1 98.62 177 VAL B O 1
ATOM 3288 N N . ALA B 1 178 ? -13.141 14.484 10.93 1 98.56 178 ALA B N 1
ATOM 3289 C CA . ALA B 1 178 ? -13.156 15.789 11.586 1 98.56 178 ALA B CA 1
ATOM 3290 C C . ALA B 1 178 ? -12.203 15.82 12.781 1 98.56 178 ALA B C 1
ATOM 3292 O O . ALA B 1 178 ? -11.977 14.789 13.43 1 98.56 178 ALA B O 1
ATOM 3293 N N . ALA B 1 179 ? -11.727 17 13.102 1 98.69 179 ALA B N 1
ATOM 3294 C CA . ALA B 1 179 ? -10.82 17.188 14.234 1 98.69 179 ALA B CA 1
ATOM 3295 C C . ALA B 1 179 ? -11.438 16.625 15.523 1 98.69 179 ALA B C 1
ATOM 3297 O O . ALA B 1 179 ? -12.641 16.734 15.742 1 98.69 179 ALA B O 1
ATOM 3298 N N . MET B 1 180 ? -10.539 15.969 16.344 1 98.56 180 MET B N 1
ATOM 3299 C CA . MET B 1 180 ? -10.797 15.555 17.719 1 98.56 180 MET B CA 1
ATOM 3300 C C . MET B 1 180 ? -11.797 14.398 17.75 1 98.56 180 MET B C 1
ATOM 3302 O O . MET B 1 180 ? -12.305 14.047 18.828 1 98.56 180 MET B O 1
ATOM 3306 N N . THR B 1 181 ? -12.125 13.766 16.641 1 98.44 181 THR B N 1
ATOM 3307 C CA . THR B 1 181 ? -13.141 12.719 16.609 1 98.44 181 THR B CA 1
ATOM 3308 C C . THR B 1 181 ? -12.5 11.344 16.781 1 98.44 181 THR B C 1
ATOM 3310 O O . THR B 1 181 ? -11.336 11.141 16.438 1 98.44 181 THR B O 1
ATOM 3313 N N . LEU B 1 182 ? -13.258 10.469 17.344 1 98.44 182 LEU B N 1
ATOM 3314 C CA . LEU B 1 182 ? -12.961 9.039 17.406 1 98.44 182 LEU B CA 1
ATOM 3315 C C . LEU B 1 182 ? -13.641 8.297 16.25 1 98.44 182 LEU B C 1
ATOM 3317 O O . LEU B 1 182 ? -14.867 8.328 16.141 1 98.44 182 LEU B O 1
ATOM 3321 N N . VAL B 1 183 ? -12.844 7.676 15.438 1 98.19 183 VAL B N 1
ATOM 3322 C CA . VAL B 1 183 ? -13.391 6.973 14.289 1 98.19 183 VAL B CA 1
ATOM 3323 C C . VAL B 1 183 ? -12.844 5.547 14.242 1 98.19 183 VAL B C 1
ATOM 3325 O O . VAL B 1 183 ? -11.672 5.316 14.539 1 98.19 183 VAL B O 1
ATOM 3328 N N . SER B 1 184 ? -13.711 4.555 13.859 1 97.38 184 SER B N 1
ATOM 3329 C CA . SER B 1 184 ? -13.219 3.191 13.695 1 97.38 184 SER B CA 1
ATOM 3330 C C . SER B 1 184 ? -14.164 2.369 12.82 1 97.38 184 SER B C 1
ATOM 3332 O O . SER B 1 184 ? -15.32 2.75 12.625 1 97.38 184 SER B O 1
ATOM 3334 N N . GLY B 1 185 ? -13.531 1.311 12.234 1 94.5 185 GLY B N 1
ATOM 3335 C CA . GLY B 1 185 ? -14.352 0.349 11.523 1 94.5 185 GLY B CA 1
ATOM 3336 C C . GLY B 1 185 ? -14.031 0.271 10.039 1 94.5 185 GLY B C 1
ATOM 3337 O O . GLY B 1 185 ? -13.172 1.006 9.547 1 94.5 185 GLY B O 1
ATOM 3338 N N . ASN B 1 186 ? -14.805 -0.625 9.297 1 90.38 186 ASN B N 1
ATOM 3339 C CA . ASN B 1 186 ? -14.719 -0.854 7.859 1 90.38 186 ASN B CA 1
ATOM 3340 C C . ASN B 1 186 ? -16.078 -1.177 7.262 1 90.38 186 ASN B C 1
ATOM 3342 O O . ASN B 1 186 ? -16.547 -2.312 7.352 1 90.38 186 ASN B O 1
ATOM 3346 N N . PRO B 1 187 ? -16.703 -0.203 6.754 1 87 187 PRO B N 1
ATOM 3347 C CA . PRO B 1 187 ? -16.203 1.17 6.652 1 87 187 PRO B CA 1
ATOM 3348 C C . PRO B 1 187 ? -16.203 1.9 7.992 1 87 187 PRO B C 1
ATOM 3350 O O . PRO B 1 187 ? -16.969 1.546 8.891 1 87 187 PRO B O 1
ATOM 3353 N N . ALA B 1 188 ? -15.461 2.885 8.148 1 94.31 188 ALA B N 1
ATOM 3354 C CA . ALA B 1 188 ? -15.281 3.609 9.406 1 94.31 188 ALA B CA 1
ATOM 3355 C C . ALA B 1 188 ? -16.484 4.496 9.711 1 94.31 188 ALA B C 1
ATOM 3357 O O . ALA B 1 188 ? -17.078 5.07 8.805 1 94.31 188 ALA B O 1
ATOM 3358 N N . GLN B 1 189 ? -16.812 4.602 11.023 1 96.81 189 GLN B N 1
ATOM 3359 C CA . GLN B 1 189 ? -17.844 5.492 11.539 1 96.81 189 GLN B CA 1
ATOM 3360 C C . GLN B 1 189 ? -17.312 6.328 12.703 1 96.81 189 GLN B C 1
ATOM 3362 O O . GLN B 1 189 ? -16.375 5.926 13.383 1 96.81 189 GLN B O 1
ATOM 3367 N N . ALA B 1 190 ? -18.016 7.449 12.906 1 97.5 190 ALA B N 1
ATOM 3368 C CA . ALA B 1 190 ? -17.672 8.305 14.047 1 97.5 190 ALA B CA 1
ATOM 3369 C C . ALA B 1 190 ? -18.344 7.816 15.32 1 97.5 190 ALA B C 1
ATOM 3371 O O . ALA B 1 190 ? -19.531 7.461 15.305 1 97.5 190 ALA B O 1
ATOM 3372 N N . HIS B 1 191 ? -17.578 7.891 16.422 1 97.69 191 HIS B N 1
ATOM 3373 C CA . HIS B 1 191 ? -18.109 7.402 17.688 1 97.69 191 HIS B CA 1
ATOM 3374 C C . HIS B 1 191 ? -18.031 8.477 18.781 1 97.69 191 HIS B C 1
ATOM 3376 O O . HIS B 1 191 ? -18.078 8.164 19.969 1 97.69 191 HIS B O 1
ATOM 3382 N N . GLY B 1 192 ? -17.891 9.625 18.438 1 97.88 192 GLY B N 1
ATOM 3383 C CA . GLY B 1 192 ? -17.766 10.711 19.406 1 97.88 192 GLY B CA 1
ATOM 3384 C C . GLY B 1 192 ? -16.438 11.422 19.328 1 97.88 192 GLY B C 1
ATOM 3385 O O . GLY B 1 192 ? -15.742 11.359 18.312 1 97.88 192 GLY B O 1
ATOM 3386 N N . LEU B 1 193 ? -16.156 12.156 20.469 1 98.25 193 LEU B N 1
ATOM 3387 C CA . LEU B 1 193 ? -14.891 12.875 20.562 1 98.25 193 LEU B CA 1
ATOM 3388 C C . LEU B 1 193 ? -13.836 12.031 21.266 1 98.25 193 LEU B C 1
ATOM 3390 O O . LEU B 1 193 ? -14.164 11.164 22.078 1 98.25 193 LEU B O 1
ATOM 3394 N N . ASN B 1 194 ? -12.602 12.305 20.969 1 98.06 194 ASN B N 1
ATOM 3395 C CA . ASN B 1 194 ? -11.469 11.703 21.656 1 98.06 194 ASN B CA 1
ATOM 3396 C C . ASN B 1 194 ? -11.242 12.336 23.031 1 98.06 194 ASN B C 1
ATOM 3398 O O . ASN B 1 194 ? -10.195 12.93 23.281 1 98.06 194 ASN B O 1
ATOM 3402 N N . ILE B 1 195 ? -12.156 12.094 23.906 1 97.62 195 ILE B N 1
ATOM 3403 C CA . ILE B 1 195 ? -12.188 12.742 25.203 1 97.62 195 ILE B CA 1
ATOM 3404 C C . ILE B 1 195 ? -10.961 12.336 26.016 1 97.62 195 ILE B C 1
ATOM 3406 O O . ILE B 1 195 ? -10.352 13.172 26.688 1 97.62 195 ILE B O 1
ATOM 3410 N N . GLU B 1 196 ? -10.617 11.078 25.984 1 95.38 196 GLU B N 1
ATOM 3411 C CA . GLU B 1 196 ? -9.438 10.609 26.703 1 95.38 196 GLU B CA 1
ATOM 3412 C C . GLU B 1 196 ? -8.18 11.344 26.266 1 95.38 196 GLU B C 1
ATOM 3414 O O . GLU B 1 196 ? -7.34 11.711 27.094 1 95.38 196 GLU B O 1
ATOM 3419 N N . GLY B 1 197 ? -8.023 11.562 24.969 1 95.88 197 GLY B N 1
ATOM 3420 C CA . GLY B 1 197 ? -6.902 12.328 24.453 1 95.88 197 GLY B CA 1
ATOM 3421 C C . GLY B 1 197 ? -6.867 13.758 24.969 1 95.88 197 GLY B C 1
ATOM 3422 O O . GLY B 1 197 ? -5.797 14.289 25.266 1 95.88 197 GLY B O 1
ATOM 3423 N N . MET B 1 198 ? -7.969 14.367 25.141 1 96.94 198 MET B N 1
ATOM 3424 C CA . MET B 1 198 ? -8.078 15.727 25.641 1 96.94 198 MET B CA 1
ATOM 3425 C C . MET B 1 198 ? -7.676 15.789 27.109 1 96.94 198 MET B C 1
ATOM 3427 O O . MET B 1 198 ? -6.953 16.703 27.531 1 96.94 198 MET B O 1
ATOM 3431 N N . ARG B 1 199 ? -8.141 14.773 27.781 1 96.62 199 ARG B N 1
ATOM 3432 C CA . ARG B 1 199 ? -7.824 14.719 29.219 1 96.62 199 ARG B CA 1
ATOM 3433 C C . ARG B 1 199 ? -6.324 14.547 29.438 1 96.62 199 ARG B C 1
ATOM 3435 O O . ARG B 1 199 ? -5.75 15.18 30.328 1 96.62 199 ARG B O 1
ATOM 3442 N N . ARG B 1 200 ? -5.703 13.773 28.656 1 96.25 200 ARG B N 1
ATOM 3443 C CA . ARG B 1 200 ? -4.27 13.531 28.766 1 96.25 200 ARG B CA 1
ATOM 3444 C C . ARG B 1 200 ? -3.473 14.797 28.469 1 96.25 200 ARG B C 1
ATOM 3446 O O . ARG B 1 200 ? -2.312 14.914 28.859 1 96.25 200 ARG B O 1
ATOM 3453 N N . LYS B 1 201 ? -4.117 15.695 27.859 1 96.56 201 LYS B N 1
ATOM 3454 C CA . LYS B 1 201 ? -3.479 16.969 27.547 1 96.56 201 LYS B CA 1
ATOM 3455 C C . LYS B 1 201 ? -3.883 18.047 28.562 1 96.56 201 LYS B C 1
ATOM 3457 O O . LYS B 1 201 ? -3.621 19.234 28.344 1 96.56 201 LYS B O 1
ATOM 3462 N N . ASP B 1 202 ? -4.621 17.703 29.484 1 97.12 202 ASP B N 1
ATOM 3463 C CA . ASP B 1 202 ? -5.059 18.531 30.594 1 97.12 202 ASP B CA 1
ATOM 3464 C C . ASP B 1 202 ? -5.969 19.656 30.125 1 97.12 202 ASP B C 1
ATOM 3466 O O . ASP B 1 202 ? -5.859 20.797 30.594 1 97.12 202 ASP B O 1
ATOM 3470 N N . TRP B 1 203 ? -6.805 19.406 29.141 1 97.69 203 TRP B N 1
ATOM 3471 C CA . TRP B 1 203 ? -7.816 20.375 28.766 1 97.69 203 TRP B CA 1
ATOM 3472 C C . TRP B 1 203 ? -8.875 20.516 29.859 1 97.69 203 TRP B C 1
ATOM 3474 O O . TRP B 1 203 ? -9.25 19.531 30.5 1 97.69 203 TRP B O 1
ATOM 3484 N N . SER B 1 204 ? -9.375 21.656 30.047 1 97.69 204 SER B N 1
ATOM 3485 C CA . SER B 1 204 ? -10.32 21.906 31.125 1 97.69 204 SER B CA 1
ATOM 3486 C C . SER B 1 204 ? -11.664 21.25 30.844 1 97.69 204 SER B C 1
ATOM 3488 O O . SER B 1 204 ? -12 20.969 29.688 1 97.69 204 SER B O 1
ATOM 3490 N N . LYS B 1 205 ? -12.445 21.078 31.906 1 97.12 205 LYS B N 1
ATOM 3491 C CA . LYS B 1 205 ? -13.797 20.516 31.781 1 97.12 205 LYS B CA 1
ATOM 3492 C C . LYS B 1 205 ? -14.68 21.422 30.922 1 97.12 205 LYS B C 1
ATOM 3494 O O . LYS B 1 205 ? -15.516 20.938 30.156 1 97.12 205 LYS B O 1
ATOM 3499 N N . GLU B 1 206 ? -14.484 22.672 31.062 1 97.62 206 GLU B N 1
ATOM 3500 C CA . GLU B 1 206 ? -15.258 23.641 30.297 1 97.62 206 GLU B CA 1
ATOM 3501 C C . GLU B 1 206 ? -14.984 23.5 28.797 1 97.62 206 GLU B C 1
ATOM 3503 O O . GLU B 1 206 ? -15.914 23.469 27.984 1 97.62 206 GLU B O 1
ATOM 3508 N N . THR B 1 207 ? -13.711 23.375 28.5 1 98 207 THR B N 1
ATOM 3509 C CA . THR B 1 207 ? -13.312 23.188 27.109 1 98 207 THR B CA 1
ATOM 3510 C C . THR B 1 207 ? -13.93 21.906 26.547 1 98 207 THR B C 1
ATOM 3512 O O . THR B 1 207 ? -14.555 21.938 25.484 1 98 207 THR B O 1
ATOM 3515 N N . ILE B 1 208 ? -13.836 20.859 27.281 1 98.19 208 ILE B N 1
ATOM 3516 C CA . ILE B 1 208 ? -14.312 19.562 26.828 1 98.19 208 ILE B CA 1
ATOM 3517 C C . ILE B 1 208 ? -15.828 19.594 26.641 1 98.19 208 ILE B C 1
ATOM 3519 O O . ILE B 1 208 ? -16.344 19.094 25.641 1 98.19 208 ILE B O 1
ATOM 3523 N N . ASN B 1 209 ? -16.516 20.219 27.5 1 97.81 209 ASN B N 1
ATOM 3524 C CA . ASN B 1 209 ? -17.969 20.312 27.422 1 97.81 209 ASN B CA 1
ATOM 3525 C C . ASN B 1 209 ? -18.422 21.125 26.219 1 97.81 209 ASN B C 1
ATOM 3527 O O . ASN B 1 209 ? -19.375 20.766 25.531 1 97.81 209 ASN B O 1
ATOM 3531 N N . THR B 1 210 ? -17.75 22.188 25.984 1 98.25 210 THR B N 1
ATOM 3532 C CA . THR B 1 210 ? -18.062 23.016 24.812 1 98.25 210 THR B CA 1
ATOM 3533 C C . THR B 1 210 ? -17.859 22.234 23.531 1 98.25 210 THR B C 1
ATOM 3535 O O . THR B 1 210 ? -18.703 22.281 22.625 1 98.25 210 THR B O 1
ATOM 3538 N N . LEU B 1 211 ? -16.75 21.516 23.5 1 98.56 211 LEU B N 1
ATOM 3539 C CA . LEU B 1 211 ? -16.453 20.734 22.312 1 98.56 211 LEU B CA 1
ATOM 3540 C C . LEU B 1 211 ? -17.453 19.594 22.141 1 98.56 211 LEU B C 1
ATOM 3542 O O . LEU B 1 211 ? -17.812 19.25 21 1 98.56 211 LEU B O 1
ATOM 3546 N N . ARG B 1 212 ? -17.922 19.062 23.188 1 97.88 212 ARG B N 1
ATOM 3547 C CA . ARG B 1 212 ? -18.938 18.016 23.125 1 97.88 212 ARG B CA 1
ATOM 3548 C C . ARG B 1 212 ? -20.234 18.547 22.516 1 97.88 212 ARG B C 1
ATOM 3550 O O . ARG B 1 212 ? -20.844 17.891 21.656 1 97.88 212 ARG B O 1
ATOM 3557 N N . THR B 1 213 ? -20.609 19.641 22.938 1 98.25 213 THR B N 1
ATOM 3558 C CA . THR B 1 213 ? -21.828 20.25 22.422 1 98.25 213 THR B CA 1
ATOM 3559 C C . THR B 1 213 ? -21.672 20.609 20.938 1 98.25 213 THR B C 1
ATOM 3561 O O . THR B 1 213 ? -22.594 20.438 20.141 1 98.25 213 THR B O 1
ATOM 3564 N N . ALA B 1 214 ? -20.516 21.109 20.641 1 98.38 214 ALA B N 1
ATOM 3565 C CA . ALA B 1 214 ? -20.219 21.422 19.25 1 98.38 214 ALA B CA 1
ATOM 3566 C C . ALA B 1 214 ? -20.297 20.172 18.375 1 98.38 214 ALA B C 1
ATOM 3568 O O . ALA B 1 214 ? -20.828 20.219 17.266 1 98.38 214 ALA B O 1
ATOM 3569 N N . TYR B 1 215 ? -19.75 19.109 18.906 1 98.25 215 TYR B N 1
ATOM 3570 C CA . TYR B 1 215 ? -19.797 17.844 18.203 1 98.25 215 TYR B CA 1
ATOM 3571 C C . TYR B 1 215 ? -21.234 17.422 17.906 1 98.25 215 TYR B C 1
ATOM 3573 O O . TYR B 1 215 ? -21.562 17.031 16.797 1 98.25 215 TYR B O 1
ATOM 3581 N N . LYS B 1 216 ? -22.078 17.516 18.859 1 97.94 216 LYS B N 1
ATOM 3582 C CA . LYS B 1 216 ? -23.484 17.156 18.688 1 97.94 216 LYS B CA 1
ATOM 3583 C C . LYS B 1 216 ? -24.141 18.016 17.625 1 97.94 216 LYS B C 1
ATOM 3585 O O . LYS B 1 216 ? -24.969 17.531 16.844 1 97.94 216 LYS B O 1
ATOM 3590 N N . LEU B 1 217 ? -23.812 19.234 17.656 1 98.06 217 LEU B N 1
ATOM 3591 C CA . LEU B 1 217 ? -24.359 20.141 16.656 1 98.06 217 LEU B CA 1
ATOM 3592 C C . LEU B 1 217 ? -23.984 19.688 15.25 1 98.06 217 LEU B C 1
ATOM 3594 O O . LEU B 1 217 ? -24.828 19.703 14.344 1 98.06 217 LEU B O 1
ATOM 3598 N N . ILE B 1 218 ? -22.781 19.203 15.039 1 97.62 218 ILE B N 1
ATOM 3599 C CA . ILE B 1 218 ? -22.266 18.812 13.734 1 97.62 218 ILE B CA 1
ATOM 3600 C C . ILE B 1 218 ? -22.891 17.484 13.305 1 97.62 218 ILE B C 1
ATOM 3602 O O . ILE B 1 218 ? -23.312 17.344 12.148 1 97.62 218 ILE B O 1
ATOM 3606 N N . PHE B 1 219 ? -23.062 16.578 14.258 1 97.19 219 PHE B N 1
ATOM 3607 C CA . PHE B 1 219 ? -23.297 15.195 13.852 1 97.19 219 PHE B CA 1
ATOM 3608 C C . PHE B 1 219 ? -24.734 14.781 14.141 1 97.19 219 PHE B C 1
ATOM 3610 O O . PHE B 1 219 ? -25.234 13.805 13.578 1 97.19 219 PHE B O 1
ATOM 3617 N N . LYS B 1 220 ? -25.422 15.617 14.938 1 96.25 220 LYS B N 1
ATOM 3618 C CA . LYS B 1 220 ? -26.703 15.102 15.391 1 96.25 220 LYS B CA 1
ATOM 3619 C C . LYS B 1 220 ? -27.812 16.125 15.188 1 96.25 220 LYS B C 1
ATOM 3621 O O . LYS B 1 220 ? -29 15.82 15.352 1 96.25 220 LYS B O 1
ATOM 3626 N N . SER B 1 221 ? -27.562 17.312 14.797 1 95.81 221 SER B N 1
ATOM 3627 C CA . SER B 1 221 ? -28.547 18.391 14.789 1 95.81 221 SER B CA 1
ATOM 3628 C C . SER B 1 221 ? -29.438 18.297 13.555 1 95.81 221 SER B C 1
ATOM 3630 O O . SER B 1 221 ? -30.531 18.875 13.539 1 95.81 221 SER B O 1
ATOM 3632 N N . GLY B 1 222 ? -28.906 17.688 12.461 1 94.44 222 GLY B N 1
ATOM 3633 C CA . GLY B 1 222 ? -29.656 17.609 11.219 1 94.44 222 GLY B CA 1
ATOM 3634 C C . GLY B 1 222 ? -29.578 18.891 10.398 1 94.44 222 GLY B C 1
ATOM 3635 O O . GLY B 1 222 ? -30.141 18.969 9.305 1 94.44 222 GLY B O 1
ATOM 3636 N N . LYS B 1 223 ? -28.922 19.844 10.891 1 96.44 223 LYS B N 1
ATOM 3637 C CA . LYS B 1 223 ? -28.734 21.109 10.18 1 96.44 223 LYS B CA 1
ATOM 3638 C C . LYS B 1 223 ? -27.766 20.953 9.016 1 96.44 223 LYS B C 1
ATOM 3640 O O . LYS B 1 223 ? -27 19.984 8.969 1 96.44 223 LYS B O 1
ATOM 3645 N N . THR B 1 224 ? -27.875 21.875 8.125 1 95.75 224 THR B N 1
ATOM 3646 C CA . THR B 1 224 ? -26.938 21.891 7.012 1 95.75 224 THR B CA 1
ATOM 3647 C C . THR B 1 224 ? -25.547 22.312 7.488 1 95.75 224 THR B C 1
ATOM 3649 O O . THR B 1 224 ? -25.406 22.938 8.539 1 95.75 224 THR B O 1
ATOM 3652 N N . THR B 1 225 ? -24.594 21.984 6.715 1 95.19 225 THR B N 1
ATOM 3653 C CA . THR B 1 225 ? -23.219 22.344 7.047 1 95.19 225 THR B CA 1
ATOM 3654 C C . THR B 1 225 ? -23.062 23.844 7.211 1 95.19 225 THR B C 1
ATOM 3656 O O . THR B 1 225 ? -22.391 24.312 8.133 1 95.19 225 THR B O 1
ATOM 3659 N N . GLU B 1 226 ? -23.688 24.562 6.309 1 96.44 226 GLU B N 1
ATOM 3660 C CA . GLU B 1 226 ? -23.625 26.016 6.367 1 96.44 226 GLU B CA 1
ATOM 3661 C C . GLU B 1 226 ? -24.203 26.547 7.676 1 96.44 226 GLU B C 1
ATOM 3663 O O . GLU B 1 226 ? -23.625 27.422 8.305 1 96.44 226 GLU B O 1
ATOM 3668 N N . GLU B 1 227 ? -25.359 26.016 8.039 1 97.88 227 GLU B N 1
ATOM 3669 C CA . GLU B 1 227 ? -26 26.406 9.289 1 97.88 227 GLU B CA 1
ATOM 3670 C C . GLU B 1 227 ? -25.125 26.078 10.492 1 97.88 227 GLU B C 1
ATOM 3672 O O . GLU B 1 227 ? -25.016 26.875 11.43 1 97.88 227 GLU B O 1
ATOM 3677 N N . VAL B 1 228 ? -24.547 24.953 10.453 1 97.94 228 VAL B N 1
ATOM 3678 C CA . VAL B 1 228 ? -23.703 24.484 11.547 1 97.94 228 VAL B CA 1
ATOM 3679 C C . VAL B 1 228 ? -22.484 25.391 11.688 1 97.94 228 VAL B C 1
ATOM 3681 O O . VAL B 1 228 ? -22.156 25.828 12.797 1 97.94 228 VAL B O 1
ATOM 3684 N N . ILE B 1 229 ? -21.828 25.75 10.609 1 98.19 229 ILE B N 1
ATOM 3685 C CA . ILE B 1 229 ? -20.625 26.578 10.625 1 98.19 229 ILE B CA 1
ATOM 3686 C C . ILE B 1 229 ? -20.969 27.953 11.203 1 98.19 229 ILE B C 1
ATOM 3688 O O . ILE B 1 229 ? -20.219 28.5 12.008 1 98.19 229 ILE B O 1
ATOM 3692 N N . GLU B 1 230 ? -22.078 28.453 10.766 1 98.38 230 GLU B N 1
ATOM 3693 C CA . GLU B 1 230 ? -22.531 29.75 11.273 1 98.38 230 GLU B CA 1
ATOM 3694 C C . GLU B 1 230 ? -22.719 29.703 12.789 1 98.38 230 GLU B C 1
ATOM 3696 O O . GLU B 1 230 ? -22.219 30.578 13.5 1 98.38 230 GLU B O 1
ATOM 3701 N N . GLU B 1 231 ? -23.422 28.703 13.234 1 98.38 231 GLU B N 1
ATOM 3702 C CA . GLU B 1 231 ? -23.703 28.578 14.664 1 98.38 231 GLU B CA 1
ATOM 3703 C C . GLU B 1 231 ? -22.406 28.344 15.453 1 98.38 231 GLU B C 1
ATOM 3705 O O . GLU B 1 231 ? -22.219 28.906 16.531 1 98.38 231 GLU B O 1
ATOM 3710 N N . LEU B 1 232 ? -21.516 27.531 14.992 1 98.62 232 LEU B N 1
ATOM 3711 C CA . LEU B 1 232 ? -20.234 27.297 15.641 1 98.62 232 LEU B CA 1
ATOM 3712 C C . LEU B 1 232 ? -19.438 28.594 15.758 1 98.62 232 LEU B C 1
ATOM 3714 O O . LEU B 1 232 ? -18.844 28.859 16.797 1 98.62 232 LEU B O 1
ATOM 3718 N N . THR B 1 233 ? -19.438 29.359 14.664 1 98.5 233 THR B N 1
ATOM 3719 C CA . THR B 1 233 ? -18.641 30.594 14.602 1 98.5 233 THR B CA 1
ATOM 3720 C C . THR B 1 233 ? -19.188 31.641 15.547 1 98.5 233 THR B C 1
ATOM 3722 O O . THR B 1 233 ? -18.438 32.312 16.25 1 98.5 233 THR B O 1
ATOM 3725 N N . GLN B 1 234 ? -20.484 31.703 15.672 1 98.31 234 GLN B N 1
ATOM 3726 C CA . GLN B 1 234 ? -21.125 32.781 16.422 1 98.31 234 GLN B CA 1
ATOM 3727 C C . GLN B 1 234 ? -21.25 32.406 17.891 1 98.31 234 GLN B C 1
ATOM 3729 O O . GLN B 1 234 ? -21.016 33.25 18.781 1 98.31 234 GLN B O 1
ATOM 3734 N N . ASP B 1 235 ? -21.578 31.141 18.141 1 97.94 235 ASP B N 1
ATOM 3735 C CA . ASP B 1 235 ? -22.031 30.781 19.484 1 97.94 235 ASP B CA 1
ATOM 3736 C C . ASP B 1 235 ? -20.953 30 20.234 1 97.94 235 ASP B C 1
ATOM 3738 O O . ASP B 1 235 ? -20.922 30 21.469 1 97.94 235 ASP B O 1
ATOM 3742 N N . PHE B 1 236 ? -20.078 29.328 19.609 1 98.44 236 PHE B N 1
ATOM 3743 C CA . PHE B 1 236 ? -19.156 28.438 20.281 1 98.44 236 PHE B CA 1
ATOM 3744 C C . PHE B 1 236 ? -17.734 28.984 20.25 1 98.44 236 PHE B C 1
ATOM 3746 O O . PHE B 1 236 ? -17.031 28.969 21.266 1 98.44 236 PHE B O 1
ATOM 3753 N N . LEU B 1 237 ? -17.312 29.469 19.109 1 98.19 237 LEU B N 1
ATOM 3754 C CA . LEU B 1 237 ? -15.945 29.906 18.906 1 98.19 237 LEU B CA 1
ATOM 3755 C C . LEU B 1 237 ? -15.547 30.969 19.922 1 98.19 237 LEU B C 1
ATOM 3757 O O . LEU B 1 237 ? -14.438 30.938 20.453 1 98.19 237 LEU B O 1
ATOM 3761 N N . PRO B 1 238 ? -16.406 31.984 20.219 1 98 238 PRO B N 1
ATOM 3762 C CA . PRO B 1 238 ? -16.047 32.969 21.234 1 98 238 PRO B CA 1
ATOM 3763 C C . PRO B 1 238 ? -15.812 32.375 22.609 1 98 238 PRO B C 1
ATOM 3765 O O . PRO B 1 238 ? -15.062 32.938 23.406 1 98 238 PRO B O 1
ATOM 3768 N N . GLN B 1 239 ? -16.391 31.203 22.891 1 97.44 239 GLN B N 1
ATOM 3769 C CA . GLN B 1 239 ? -16.281 30.531 24.172 1 97.44 239 GLN B CA 1
ATOM 3770 C C . GLN B 1 239 ? -15.047 29.641 24.234 1 97.44 239 GLN B C 1
ATOM 3772 O O . GLN B 1 239 ? -14.43 29.5 25.281 1 97.44 239 GLN B O 1
ATOM 3777 N N . GLU B 1 240 ? -14.734 29.016 23.188 1 97.94 240 GLU B N 1
ATOM 3778 C CA . GLU B 1 240 ? -13.664 28.016 23.094 1 97.94 240 GLU B CA 1
ATOM 3779 C C . GLU B 1 240 ? -12.945 28.094 21.75 1 97.94 240 GLU B C 1
ATOM 3781 O O . GLU B 1 240 ? -13.445 27.562 20.75 1 97.94 240 GLU B O 1
ATOM 3786 N N . PRO B 1 241 ? -11.75 28.609 21.766 1 98.06 241 PRO B N 1
ATOM 3787 C CA . PRO B 1 241 ? -11.023 28.812 20.5 1 98.06 241 PRO B CA 1
ATOM 3788 C C . PRO B 1 241 ? -10.766 27.516 19.75 1 98.06 241 PRO B C 1
ATOM 3790 O O . PRO B 1 241 ? -10.672 27.516 18.531 1 98.06 241 PRO B O 1
ATOM 3793 N N . LYS B 1 242 ? -10.68 26.391 20.422 1 98.19 242 LYS B N 1
ATOM 3794 C CA . LYS B 1 242 ? -10.391 25.109 19.781 1 98.19 242 LYS B CA 1
ATOM 3795 C C . LYS B 1 242 ? -11.539 24.688 18.859 1 98.19 242 LYS B C 1
ATOM 3797 O O . LYS B 1 242 ? -11.367 23.797 18.016 1 98.19 242 LYS B O 1
ATOM 3802 N N . VAL B 1 243 ? -12.688 25.312 18.938 1 98.56 243 VAL B N 1
ATOM 3803 C CA . VAL B 1 243 ? -13.82 25.047 18.047 1 98.56 243 VAL B CA 1
ATOM 3804 C C . VAL B 1 243 ? -13.438 25.359 16.609 1 98.56 243 VAL B C 1
ATOM 3806 O O . VAL B 1 243 ? -13.984 24.781 15.672 1 98.56 243 VAL B O 1
ATOM 3809 N N . GLN B 1 244 ? -12.484 26.203 16.453 1 98.62 244 GLN B N 1
ATOM 3810 C CA . GLN B 1 244 ? -12.016 26.547 15.125 1 98.62 244 GLN B CA 1
ATOM 3811 C C . GLN B 1 244 ? -11.523 25.328 14.367 1 98.62 244 GLN B C 1
ATOM 3813 O O . GLN B 1 244 ? -11.672 25.234 13.148 1 98.62 244 GLN B O 1
ATOM 3818 N N . LEU B 1 245 ? -10.922 24.406 15.055 1 98.5 245 LEU B N 1
ATOM 3819 C CA . LEU B 1 245 ? -10.43 23.188 14.43 1 98.5 245 LEU B CA 1
ATOM 3820 C C . LEU B 1 245 ? -11.57 22.406 13.789 1 98.5 245 LEU B C 1
ATOM 3822 O O . LEU B 1 245 ? -11.414 21.828 12.703 1 98.5 245 LEU B O 1
ATOM 3826 N N . LEU B 1 246 ? -12.695 22.344 14.445 1 98.38 246 LEU B N 1
ATOM 3827 C CA . LEU B 1 246 ? -13.875 21.672 13.906 1 98.38 246 LEU B CA 1
ATOM 3828 C C . LEU B 1 246 ? -14.414 22.422 12.695 1 98.38 246 LEU B C 1
ATOM 3830 O O . LEU B 1 246 ? -14.758 21.812 11.68 1 98.38 246 LEU B O 1
ATOM 3834 N N . ILE B 1 247 ? -14.461 23.703 12.836 1 98.5 247 ILE B N 1
ATOM 3835 C CA . ILE B 1 247 ? -14.93 24.547 11.734 1 98.5 247 ILE B CA 1
ATOM 3836 C C . ILE B 1 247 ? -14.039 24.328 10.508 1 98.5 247 ILE B C 1
ATOM 3838 O O . ILE B 1 247 ? -14.539 24.141 9.398 1 98.5 247 ILE B O 1
ATOM 3842 N N . ASP B 1 248 ? -12.75 24.312 10.711 1 98.31 248 ASP B N 1
ATOM 3843 C CA . ASP B 1 248 ? -11.797 24.109 9.625 1 98.31 248 ASP B CA 1
ATOM 3844 C C . ASP B 1 248 ? -12.008 22.75 8.953 1 98.31 248 ASP B C 1
ATOM 3846 O O . ASP B 1 248 ? -11.875 22.641 7.734 1 98.31 248 ASP B O 1
ATOM 3850 N N . SER B 1 249 ? -12.32 21.75 9.742 1 97.81 249 SER B N 1
ATOM 3851 C CA . SER B 1 249 ? -12.578 20.422 9.195 1 97.81 249 SER B CA 1
ATOM 3852 C C . SER B 1 249 ? -13.758 20.438 8.234 1 97.81 249 SER B C 1
ATOM 3854 O O . SER B 1 249 ? -13.719 19.797 7.184 1 97.81 249 SER B O 1
ATOM 3856 N N . LEU B 1 250 ? -14.789 21.125 8.609 1 97.12 250 LEU B N 1
ATOM 3857 C CA . LEU B 1 250 ? -15.992 21.203 7.785 1 97.12 250 LEU B CA 1
ATOM 3858 C C . LEU B 1 250 ? -15.727 22.016 6.52 1 97.12 250 LEU B C 1
ATOM 3860 O O . LEU B 1 250 ? -16.172 21.641 5.434 1 97.12 250 LEU B O 1
ATOM 3864 N N . LEU B 1 251 ? -14.945 23.047 6.633 1 96.75 251 LEU B N 1
ATOM 3865 C CA . LEU B 1 251 ? -14.688 23.953 5.523 1 96.75 251 LEU B CA 1
ATOM 3866 C C . LEU B 1 251 ? -13.758 23.328 4.5 1 96.75 251 LEU B C 1
ATOM 3868 O O . LEU B 1 251 ? -13.906 23.547 3.297 1 96.75 251 LEU B O 1
ATOM 3872 N N . SER B 1 252 ? -12.883 22.516 4.953 1 96 252 SER B N 1
ATOM 3873 C CA . SER B 1 252 ? -11.82 22.031 4.078 1 96 252 SER B CA 1
ATOM 3874 C C . SER B 1 252 ? -12.188 20.688 3.459 1 96 252 SER B C 1
ATOM 3876 O O . SER B 1 252 ? -11.539 20.234 2.51 1 96 252 SER B O 1
ATOM 3878 N N . SER B 1 253 ? -13.227 20.062 3.9 1 94.81 253 SER B N 1
ATOM 3879 C CA . SER B 1 253 ? -13.539 18.703 3.461 1 94.81 253 SER B CA 1
ATOM 3880 C C . SER B 1 253 ? -13.977 18.688 2.002 1 94.81 253 SER B C 1
ATOM 3882 O O . SER B 1 253 ? -14.859 19.453 1.603 1 94.81 253 SER B O 1
ATOM 3884 N N . LYS B 1 254 ? -13.359 17.75 1.222 1 91.88 254 LYS B N 1
ATOM 3885 C CA . LYS B 1 254 ? -13.703 17.594 -0.186 1 91.88 254 LYS B CA 1
ATOM 3886 C C . LYS B 1 254 ? -14.367 16.234 -0.435 1 91.88 254 LYS B C 1
ATOM 3888 O O . LYS B 1 254 ? -15.086 16.062 -1.424 1 91.88 254 LYS B O 1
ATOM 3893 N N . ARG B 1 255 ? -14.195 15.383 0.487 1 91.5 255 ARG B N 1
ATOM 3894 C CA . ARG B 1 255 ? -14.695 14.023 0.305 1 91.5 255 ARG B CA 1
ATOM 3895 C C . ARG B 1 255 ? -15.883 13.75 1.221 1 91.5 255 ARG B C 1
ATOM 3897 O O . ARG B 1 255 ? -16.406 12.633 1.245 1 91.5 255 ARG B O 1
ATOM 3904 N N . GLY B 1 256 ? -16.281 14.703 1.955 1 94.81 256 GLY B N 1
ATOM 3905 C CA . GLY B 1 256 ? -17.281 14.477 2.982 1 94.81 256 GLY B CA 1
ATOM 3906 C C . GLY B 1 256 ? -16.703 13.938 4.273 1 94.81 256 GLY B C 1
ATOM 3907 O O . GLY B 1 256 ? -15.672 13.266 4.262 1 94.81 256 GLY B O 1
ATOM 3908 N N . ILE B 1 257 ? -17.359 14.188 5.328 1 96.12 257 ILE B N 1
ATOM 3909 C CA . ILE B 1 257 ? -16.859 13.773 6.637 1 96.12 257 ILE B CA 1
ATOM 3910 C C . ILE B 1 257 ? -17.516 12.453 7.039 1 96.12 257 ILE B C 1
ATOM 3912 O O . ILE B 1 257 ? -18.703 12.242 6.801 1 96.12 257 ILE B O 1
ATOM 3916 N N . ILE B 1 258 ? -16.719 11.648 7.707 1 95.69 258 ILE B N 1
ATOM 3917 C CA . ILE B 1 258 ? -17.234 10.391 8.25 1 95.69 258 ILE B CA 1
ATOM 3918 C C . ILE B 1 258 ? -18.25 10.688 9.344 1 95.69 258 ILE B C 1
ATOM 3920 O O . ILE B 1 258 ? -17.984 11.469 10.258 1 95.69 258 ILE B O 1
ATOM 3924 N N . ARG B 1 259 ? -19.422 10.016 9.281 1 93.94 259 ARG B N 1
ATOM 3925 C CA . ARG B 1 259 ? -20.5 10.227 10.258 1 93.94 259 ARG B CA 1
ATOM 3926 C C . ARG B 1 259 ? -20.859 8.922 10.961 1 93.94 259 ARG B C 1
ATOM 3928 O O . ARG B 1 259 ? -20.688 7.836 10.398 1 93.94 259 ARG B O 1
#

pLDDT: mean 97.42, std 4.06, range [48.62, 99.0]

Solvent-accessible surface area (backbone atoms only — not comparable to full-atom values): 23588 Å² total; per-residue (Å²): 115,52,47,64,34,87,65,34,46,70,37,90,62,36,45,72,32,46,61,16,33,39,23,48,56,20,37,36,27,47,53,25,35,39,24,49,53,17,31,39,49,30,41,26,37,38,48,28,38,25,42,38,32,34,43,26,42,35,30,41,55,18,40,37,24,37,82,49,86,56,86,82,64,77,82,69,92,36,24,21,39,37,40,31,43,28,40,37,30,39,45,20,36,37,20,12,18,40,78,93,62,80,23,33,12,39,37,41,27,48,27,39,35,30,42,40,21,36,40,32,25,32,19,38,36,42,33,48,26,37,36,29,41,44,21,37,36,35,41,44,20,36,37,40,35,43,26,36,40,24,38,52,15,37,37,39,60,60,26,39,38,26,38,43,15,37,36,35,55,56,13,37,37,81,37,16,40,46,32,31,26,24,32,39,28,78,75,42,31,51,76,51,63,31,56,69,63,40,53,76,67,66,55,51,71,67,53,52,50,53,50,51,53,51,47,42,48,70,75,64,60,80,63,53,70,68,58,40,47,50,47,41,57,69,70,39,30,84,78,34,69,72,47,49,51,46,48,49,35,64,70,67,50,83,69,44,66,53,94,111,51,44,64,34,88,64,32,45,68,36,90,61,36,46,69,32,49,61,16,34,38,23,49,54,19,37,38,24,46,53,25,36,39,24,51,54,17,32,39,47,34,40,27,38,36,48,29,38,24,40,38,34,33,43,27,43,36,31,41,55,18,39,35,23,36,84,48,87,56,87,83,65,77,83,69,91,36,24,23,39,37,41,31,43,30,40,38,30,41,44,20,35,37,20,12,19,40,78,94,62,81,23,34,12,40,37,40,28,47,27,39,36,31,43,40,21,35,40,32,25,33,20,39,36,42,34,47,27,37,36,29,43,44,20,38,36,34,39,44,20,36,37,42,36,43,28,38,39,24,38,50,15,36,38,38,62,60,27,38,38,27,39,43,16,36,35,35,56,56,12,38,37,82,34,16,40,48,32,32,26,24,33,39,36,70,73,42,30,52,73,50,64,32,57,69,62,40,51,78,66,66,55,50,70,66,56,52,50,52,51,50,54,52,48,42,48,71,76,65,60,81,60,51,71,69,57,41,48,50,48,42,58,69,69,40,29,83,77,34,67,72,47,48,50,45,48,49,36,65,70,66,50,86,68,44,68,52,93

Foldseek 3Di:
DEAEDPQEAADPQEAEDNQEYHAHPEYHEHAEYAEHLEYEHYQEYAHYQEYEYENEYAEHQEAHAAAFPDPPDDPDQAHEYAEYAEYHYANEYEYTAGPVEPSYDYYYHQEYEEHHEYHGHQEAHYHQEYEYANEYEYANEYEYYCEYEEACEYEDHNEYEFACEYEYHNEYHDFHAAHQWYWYDVPIATDAGVVVSCVVVVHDPQQSVLVRVLVCLVPPVPDDLVVSLVCCVPPRCVRHVCSVSRSCSSVVTDRDYHD/DAAADPQEAADPQEAEDNQEYHAHPEYHEHAEYAEHQEYDHYQEYAHYQEYEYENEYAEHQEAHAAAFPDPPDDPDQAHEYAEYAEYHYANEYEYTAGPVPPSGDYAYHQEYEEHHEYHGHQEAHYHQEYEYACEYEYANEYEYYCEYEEACEYEDHNEYEFACEYEYHNEYHDFHAAHQWYWYDVPIATDAGVVVSCVVVVHDPQQSVLVRVLRCLVPPVPDDLVVSLVCCVPPRCVRHVCSVRRSCSSVVTDRDYHD

Radius of gyration: 25.02 Å; Cα contacts (8 Å, |Δi|>4): 1556; chains: 2; bounding box: 65×64×60 Å

InterPro domains:
  IPR001451 Hexapeptide repeat [PF00132] (105-139)
  IPR001451 Hexapeptide repeat [PF00132] (140-174)
  IPR010137 Acyl-[acyl-carrier-protein]--UDP-N-acetylglucosamine O-acyltransferase [MF_00387] (1-259)
  IPR010137 Acyl-[acyl-carrier-protein]--UDP-N-acetylglucosamine O-acyltransferase [PIRSF000456] (2-258)
  IPR010137 Acyl-[acyl-carrier-protein]--UDP-N-acetylglucosamine O-acyltransferase [PTHR43480] (2-259)
  IPR010137 Acyl-[acyl-carrier-protein]--UDP-N-acetylglucosamine O-acyltransferase [TIGR01852] (4-257)
  IPR010137 Acyl-[acyl-carrier-protein]--UDP-N-acetylglucosamine O-acyltransferase [cd03351] (3-257)
  IPR011004 Trimeric LpxA-like superfamily [SSF51161] (2-259)
  IPR018357 Hexapeptide transferase, conserved site [PS00101] (149-177)
  IPR029098 UDP N-acetylglucosamine O-acyltransferase, C-terminal [PF13720] (176-258)
  IPR037157 UDP-N-acetylglucosamine O-acyltransferase, C-terminal domain superfamily [G3DSA:1.20.1180.10] (193-259)

Sequence (518 aa):
MTQIHPTAIVSSTAEIHETASIGPYCIVGDNVSIGAGTKLLRHVVVTKNTRIGKNNEIFQFASIGEDCQDLKYNGEETWLEIGDNNSIREACSFHRGTIQDNSLTKIGSNNLFMVNTHIAHDCIVGDGNILANNVGVAGHVHIGNNVILGGNAGVHQFCQIGDYSLVGGGSVILKDVAAMTLVSGNPAQAHGLNIEGMRRKDWSKETINTLRTAYKLIFKSGKTTEEVIEELTQDFLPQEPKVQLLIDSLLSSKRGIIRMTQIHPTAIVSSTAEIHETASIGPYCIVGDNVSIGAGTKLLRHVVVTKNTRIGKNNEIFQFASIGEDCQDLKYNGEETWLEIGDNNSIREACSFHRGTIQDNSLTKIGSNNLFMVNTHIAHDCIVGDGNILANNVGVAGHVHIGNNVILGGNAGVHQFCQIGDYSLVGGGSVILKDVAAMTLVSGNPAQAHGLNIEGMRRKDWSKETINTLRTAYKLIFKSGKTTEEVIEELTQDFLPQEPKVQLLIDSLLSSKRGIIR

Organism: Psychrobacter sp. (strain PRwf-1) (NCBI:txid349106)

Secondary structure (DSSP, 8-state):
--EE-TT-EE-TT-EE-TT-EE-TT-EEEEEEEE-TT-EE-SS-EEEEEEEE-SS-EE-TT-EEEEPP--TT--S---EEEE-SS-EE-TT-EEE---TTTTSEEEE-SS-EE-TT-EE-TT-EE-SS-EE-TT-EE-TT-EE-SS-EE-TT-EE-TT-EE-TT-EE-TT-EE-SBB-TTEEEEETTEEEEEE-HHHHHHTT--HHHHHHHHHHHHHHHHS---HHHHHHHIIIIITTT-TTHHHHHHHHHH-SS-B--/--EE-TT-EE-TT-EE-TT-EE-TT-EEEEEEEE-TT-EE-SS-EEEEEEEE-SS-EE-TT-EEEEPP--TT--S---EEEE-SS-EE-TT-EEE---TTTTSEEEE-SS-EE-TT-EE-TT-EE-SS-EE-TT-EE-TT-EE-SS-EE-TT-EE-TT-EE-TT-EE-TT-EE-SBB-TTEEEEETTEEEEEE-HHHHHHTT--HHHHHHHHHHHHHHHHS---HHHHHHHIIIIITTT-TTHHHHHHHHHH-SS-B--

Nearest PDB structures (foldseek):
  4e6u-assembly1_A  TM=9.894E-01  e=4.352E-32  Acinetobacter baumannii
  5jxx-assembly1_A  TM=9.974E-01  e=5.753E-29  Moraxella catarrhalis BBH18
  6p9p-assembly1_A  TM=9.861E-01  e=1.025E-26  Escherichia coli
  6oss-assembly1_C  TM=9.769E-01  e=2.240E-26  Proteus mirabilis HI4320
  7ojp-assembly7_U  TM=9.608E-01  e=1.119E-24  Pseudomonas paraeruginosa PA7